Protein AF-A0AA35QVW2-F1 (afdb_monomer)

Radius of gyration: 32.11 Å; Cα contacts (8 Å, |Δi|>4): 932; chains: 1; bounding box: 74×93×96 Å

Secondary structure (DSSP, 8-state):
----HHHHHHHHHHHHHHHHHHHHHHHTTS-----------------------SSSHHHHHHHTTSS----TT-TTTTS-HHHHHHHHTTS-HHHHHHHTTT-HHHHHHHT-GGGGSEEE-GGGTTT--HHHHHHHTSHHHHTT-TT--EEE-TT-TT--HHHHHHHHHH-TT--EEE-TT-TT--HHHHHHHHHH-TT--EEE-TT----HHHHHHHHHH-TT--EEE-TT-TT-BHHHHHHHHHH-TT--EEE-TT-TB--HHHHHHHHTT-TT--EEE-TT-TT--HHHHHHHHHH-TT--EEE-TT-TT-BHHHHHHHHHH-TT--EEE-TT-TB--HHHHHHHHHH-TT--EEE-TT-TT--HHHHHHHHTSTTTTT--EEE-TT-TT--HHHHHHHTT-TT--EEE-TT-TT--HHHHHHHHHH-TTSEEE---PPPPPPPP---------TTSS--

Solvent-accessible surface area (backbone atoms only — not comparable to full-atom values): 23094 Å² total; per-residue (Å²): 134,89,78,52,71,58,53,61,51,47,51,51,53,49,55,56,51,55,55,54,57,58,53,55,68,64,61,76,76,76,81,86,80,82,89,80,90,86,86,86,84,84,81,94,70,98,80,78,97,80,82,86,77,88,72,71,70,69,61,54,66,68,67,64,81,77,65,85,76,77,65,94,80,50,78,74,76,73,54,54,69,68,59,50,45,56,56,47,55,75,45,52,72,65,53,30,59,52,41,36,70,72,40,71,71,38,25,57,52,45,63,32,27,80,46,47,22,60,42,71,48,53,95,46,51,88,66,68,52,39,63,56,56,42,51,52,31,30,67,76,43,19,73,44,26,66,60,26,29,34,42,37,42,37,45,33,54,55,39,37,36,69,42,32,45,31,33,17,77,41,38,53,50,24,27,33,43,33,40,24,44,13,63,47,32,38,36,64,20,28,39,29,34,16,75,27,22,45,50,22,28,32,42,29,43,20,49,19,62,41,36,47,71,14,49,50,36,25,37,70,30,18,50,55,28,24,33,43,34,34,33,47,13,68,57,34,30,31,69,37,35,34,48,43,13,72,41,21,48,66,22,30,30,42,32,39,27,39,16,60,54,30,37,35,67,12,49,34,45,22,20,79,40,18,42,55,23,28,32,42,30,46,19,45,18,75,55,35,37,33,66,24,36,41,34,34,18,74,39,19,42,52,24,25,34,41,34,35,33,48,21,60,54,36,34,36,68,15,49,36,38,25,18,72,33,18,42,54,25,27,35,38,34,38,26,41,17,59,52,33,35,33,65,28,36,40,33,34,10,71,36,15,46,50,27,26,34,43,33,36,26,43,17,55,56,36,35,42,68,18,53,49,30,34,64,74,28,53,15,31,82,38,28,28,36,43,32,36,24,44,12,57,52,32,34,42,65,42,52,63,61,50,67,75,37,82,47,38,39,36,39,36,40,32,63,20,76,52,44,47,74,66,46,51,55,52,41,42,73,75,37,75,79,33,46,75,45,66,66,74,81,74,80,76,74,73,79,72,78,75,70,79,71,77,86,73,72,90,84,80,85,84,135

Nearest PDB structures (foldseek):
  6o60-assembly1_C  TM=9.028E-01  e=1.146E-41  Homo sapiens
  6wcq-assembly1_B  TM=9.107E-01  e=1.060E-22  Homo sapiens
  5zb2-assembly1_A-2  TM=6.079E-01  e=5.479E-15  Saccharomyces cerevisiae S288C
  8ubu-assembly1_K  TM=7.868E-01  e=1.515E-11  Homo sapiens
  8ubv-assembly1_H  TM=8.477E-01  e=4.190E-08  Homo sapiens

Foldseek 3Di:
DDDFPCNVVVVVVVVVVVVVVVVVVVVVPPDDDDDDDDDDDDDDDDDDPPPDDDDVVVVVVVPPPDDDDPDPPPPVVPDDLVVLLVVLLPDAPVRLVVLLVPDVSSVCSSLALSSQLAHACVVVLPRDALVVLVVCLDPVNLVRNQNNAYYACANNQNHALVSLLSCQVRNQNHAEYECANNARYELSSLLSCLNRNQNHQYYAHEPYQYALSSLLSNLNSHLNHAYYHHAQNQRDALSSLLSCLVRNLNHAEYAHAQNQRYALNSLLSNQQRNQNHAYYEHANNQRYALSSLLSNLVRNQNHAYYHHALNQRYALSSLLSNLQRHQNHAEYHCHNNQHYALSSLLSNQARHLQHAEYAHANNQRYALSSLLSNCVGSVLQHHAYYAHEPHQRYALSSLVSCLPSLNHAEYEHEPNVRYDPVSVVVSCVSCVNHDYHYDDPDPDPDPPPPPPPPPDDPPPDDD

InterPro domains:
  IPR001810 F-box domain [PF12937] (77-121)
  IPR001810 F-box domain [PS50181] (73-119)
  IPR001810 F-box domain [SM00256] (79-119)
  IPR006553 Leucine-rich repeat, cysteine-containing subtype [SM00367] (145-170)
  IPR006553 Leucine-rich repeat, cysteine-containing subtype [SM00367] (171-196)
  IPR006553 Leucine-rich repeat, cysteine-containing subtype [SM00367] (197-221)
  IPR006553 Leucine-rich repeat, cysteine-containing subtype [SM00367] (222-247)
  IPR006553 Leucine-rich repeat, cysteine-containing subtype [SM00367] (248-273)
  IPR006553 Leucine-rich repeat, cysteine-containing subtype [SM00367] (274-299)
  IPR006553 Leucine-rich repeat, cysteine-containing subtype [SM00367] (300-325)
  IPR006553 Leucine-rich repeat, cysteine-containing subtype [SM00367] (326-351)
  IPR006553 Leucine-rich repeat, cysteine-containing subtype [SM00367] (352-377)
  IPR006553 Leucine-rich repeat, cysteine-containing subtype [SM00367] (380-404)
  IPR006553 Leucine-rich repeat, cysteine-containing subtype [SM00367] (405-430)
  IPR032675 Leucine-rich repeat domain superfamily [G3DSA:3.80.10.10] (116-234)
  IPR032675 Leucine-rich repeat domain superfamily [G3DSA:3.80.10.10] (235-457)
  IPR036047 F-box-like domain superfamily [SSF81383] (70-125)
  IPR057207 F-box/LRR-repeat protein 15-like, leucin rich repeat domain [PF25372] (144-297)
  IPR057207 F-box/LRR-repeat protein 15-like, leucin rich repeat domain [PF25372] (299-428)

Organism: Geodia barretti (NCBI:txid519541)

Mean predicted aligned error: 13.89 Å

Sequence (463 aa):
MGLTLTRLWSVWVARARRRRLRSRSSSQRSVARSHSDDSSSGRGSIADESMFIDASDSLWLQHTREMPILGRGSPVASLPQDLLLRIFSFLDVVSLGRAAQVSRRWHDLALHGSNWQRVDLFEFQMAIEGYVVEQMSKRKFCLNCPHMEKLILSKCVRITDRSCESLSKNCLNLLHLNLSSCRSITNKSCEHLGEGCNRLEHIDLSYCTVSLEGVEQLVKGCPGLRHIILTYCREIDDASLKLIGKNCKRLLSLDIKGCKRVSDRGVQALSEDCCELESLSVSNCDTLTDASLKKVAAHCHSLRILEATSCSHFSDVGFQALATGCNDLQRMDLEECSLITDQTLSSLALNCPNLQSLALSHCERITDNGIRHLVGGACFETLQVLELDNCPLITDHTLEMLRGCVTLRRLEIFDCQMVSRNGIHRLERLRPDMKVHAFFPPQTPPPAASQQARTICKCCTLL

Structure (mmCIF, N/CA/C/O backbone):
data_AF-A0AA35QVW2-F1
#
_entry.id   AF-A0AA35QVW2-F1
#
loop_
_atom_site.group_PDB
_atom_site.id
_atom_site.type_symbol
_atom_site.label_atom_id
_atom_site.label_alt_id
_atom_site.label_comp_id
_atom_site.label_asym_id
_atom_site.label_entity_id
_atom_site.label_seq_id
_atom_site.pdbx_PDB_ins_code
_atom_site.Cartn_x
_atom_site.Cartn_y
_atom_site.Cartn_z
_atom_site.occupancy
_atom_site.B_iso_or_equiv
_atom_site.auth_seq_id
_atom_site.auth_comp_id
_atom_site.auth_asym_id
_atom_site.auth_atom_id
_atom_site.pdbx_PDB_model_num
ATOM 1 N N . MET A 1 1 ? -7.568 -31.205 -26.797 1.00 26.77 1 MET A N 1
ATOM 2 C CA . MET A 1 1 ? -6.107 -31.430 -26.903 1.00 26.77 1 MET A CA 1
ATOM 3 C C . MET A 1 1 ? -5.430 -30.107 -27.218 1.00 26.77 1 MET A C 1
ATOM 5 O O . MET A 1 1 ? -5.728 -29.510 -28.244 1.00 26.77 1 MET A O 1
ATOM 9 N N . GLY A 1 2 ? -4.615 -29.615 -26.284 1.00 33.53 2 GLY A N 1
ATOM 10 C CA . GLY A 1 2 ? -4.038 -28.272 -26.305 1.00 33.53 2 GLY A CA 1
ATOM 11 C C . GLY A 1 2 ? -3.003 -28.068 -27.409 1.00 33.53 2 GLY A C 1
ATOM 12 O O . GLY A 1 2 ? -2.043 -28.826 -27.540 1.00 33.53 2 GLY A O 1
ATOM 13 N N . LEU A 1 3 ? -3.190 -27.006 -28.189 1.00 29.91 3 LEU A N 1
ATOM 14 C CA . LEU A 1 3 ? -2.139 -26.416 -29.008 1.00 29.91 3 LEU A CA 1
ATOM 15 C C . LEU A 1 3 ? -1.547 -25.255 -28.209 1.00 29.91 3 LEU A C 1
ATOM 17 O O . LEU A 1 3 ? -2.240 -24.286 -27.916 1.00 29.91 3 LEU A O 1
ATOM 21 N N . THR A 1 4 ? -0.275 -25.369 -27.835 1.00 36.91 4 THR A N 1
ATOM 22 C CA . THR A 1 4 ? 0.474 -24.284 -27.196 1.00 36.91 4 THR A CA 1
ATOM 23 C C . THR A 1 4 ? 0.629 -23.106 -28.166 1.00 36.91 4 THR A C 1
ATOM 25 O O . THR A 1 4 ? 0.732 -23.307 -29.380 1.00 36.91 4 THR A O 1
ATOM 28 N N . LEU A 1 5 ? 0.685 -21.873 -27.647 1.00 39.41 5 LEU A N 1
ATOM 29 C CA . LEU A 1 5 ? 1.001 -20.648 -28.408 1.00 39.41 5 LEU A CA 1
ATOM 30 C C . LEU A 1 5 ? 2.257 -20.822 -29.278 1.00 39.41 5 LEU A C 1
ATOM 32 O O . LEU A 1 5 ? 2.283 -20.403 -30.435 1.00 39.41 5 LEU A O 1
ATOM 36 N N . THR A 1 6 ? 3.245 -21.563 -28.770 1.00 37.81 6 THR A N 1
ATOM 37 C CA . THR A 1 6 ? 4.426 -21.985 -29.523 1.00 37.81 6 THR A CA 1
ATOM 38 C C . THR A 1 6 ? 4.081 -22.828 -30.738 1.00 37.81 6 THR A C 1
ATOM 40 O O . THR A 1 6 ? 4.677 -22.595 -31.772 1.00 37.81 6 THR A O 1
ATOM 43 N N . ARG A 1 7 ? 3.112 -23.752 -30.720 1.00 35.25 7 ARG A N 1
ATOM 44 C CA . ARG A 1 7 ? 2.729 -24.513 -31.925 1.00 35.25 7 ARG A CA 1
ATOM 45 C C . ARG A 1 7 ? 1.998 -23.657 -32.952 1.00 35.25 7 ARG A C 1
ATOM 47 O O . ARG A 1 7 ? 2.289 -23.801 -34.133 1.00 35.25 7 ARG A O 1
ATOM 54 N N . LEU A 1 8 ? 1.115 -22.746 -32.545 1.00 38.91 8 LEU A N 1
ATOM 55 C CA . LEU A 1 8 ? 0.438 -21.843 -33.489 1.00 38.91 8 LEU A CA 1
ATOM 56 C C . LEU A 1 8 ? 1.430 -20.860 -34.134 1.00 38.91 8 LEU A C 1
ATOM 58 O O . LEU A 1 8 ? 1.418 -20.683 -35.353 1.00 38.91 8 LEU A O 1
ATOM 62 N N . TRP A 1 9 ? 2.374 -20.329 -33.354 1.00 39.25 9 TRP A N 1
ATOM 63 C CA . TRP A 1 9 ? 3.423 -19.431 -33.841 1.00 39.25 9 TRP A CA 1
ATOM 64 C C . TRP A 1 9 ? 4.562 -20.163 -34.582 1.00 39.25 9 TRP A C 1
ATOM 66 O O . TRP A 1 9 ? 5.065 -19.692 -35.597 1.00 39.25 9 TRP A O 1
ATOM 76 N N . SER A 1 10 ? 4.933 -21.375 -34.166 1.00 34.34 10 SER A N 1
ATOM 77 C CA . SER A 1 10 ? 5.904 -22.229 -34.876 1.00 34.34 10 SER A CA 1
ATOM 78 C C . SER A 1 10 ? 5.340 -22.733 -36.195 1.00 34.34 10 SER A C 1
ATOM 80 O O . SER A 1 10 ? 6.076 -22.824 -37.170 1.00 34.34 10 SER A O 1
ATOM 82 N N . VAL A 1 11 ? 4.039 -23.035 -36.268 1.00 36.09 11 VAL A N 1
ATOM 83 C CA . VAL A 1 11 ? 3.357 -23.353 -37.531 1.00 36.09 11 VAL A CA 1
ATOM 84 C C . VAL A 1 11 ? 3.345 -22.129 -38.448 1.00 36.09 11 VAL A C 1
ATOM 86 O O . VAL A 1 11 ? 3.546 -22.289 -39.652 1.00 36.09 11 VAL A O 1
ATOM 89 N N . TRP A 1 12 ? 3.202 -20.923 -37.893 1.00 41.81 12 TRP A N 1
ATOM 90 C CA . TRP A 1 12 ? 3.321 -19.655 -38.616 1.00 41.81 12 TRP A CA 1
ATOM 91 C C . TRP A 1 12 ? 4.742 -19.447 -39.191 1.00 41.81 12 TRP A C 1
ATOM 93 O O . TRP A 1 12 ? 4.897 -19.303 -40.407 1.00 41.81 12 TRP A O 1
ATOM 103 N N . VAL A 1 13 ? 5.800 -19.585 -38.377 1.00 37.88 13 VAL A N 1
ATOM 104 C CA . VAL A 1 13 ? 7.212 -19.471 -38.817 1.00 37.88 13 VAL A CA 1
ATOM 105 C C . VAL A 1 13 ? 7.630 -20.614 -39.760 1.00 37.88 13 VAL A C 1
ATOM 107 O O . VAL A 1 13 ? 8.318 -20.389 -40.759 1.00 37.88 13 VAL A O 1
ATOM 110 N N . ALA A 1 14 ? 7.197 -21.852 -39.505 1.00 32.16 14 ALA A N 1
ATOM 111 C CA . ALA A 1 14 ? 7.540 -23.020 -40.319 1.00 32.16 14 ALA A CA 1
ATOM 112 C C . ALA A 1 14 ? 6.824 -23.026 -41.680 1.00 32.16 14 ALA A C 1
ATOM 114 O O . ALA A 1 14 ? 7.429 -23.431 -42.678 1.00 32.16 14 ALA A O 1
ATOM 115 N N . ARG A 1 15 ? 5.576 -22.535 -41.770 1.00 36.72 15 ARG A N 1
ATOM 116 C CA . ARG A 1 15 ? 4.895 -22.327 -43.064 1.00 36.72 15 ARG A CA 1
ATOM 117 C C . ARG A 1 15 ? 5.547 -21.208 -43.872 1.00 36.72 15 ARG A C 1
ATOM 119 O O . ARG A 1 15 ? 5.670 -21.360 -45.087 1.00 36.72 15 ARG A O 1
ATOM 126 N N . ALA A 1 16 ? 6.041 -20.153 -43.223 1.00 36.81 16 ALA A N 1
ATOM 127 C CA . ALA A 1 16 ? 6.816 -19.104 -43.885 1.00 36.81 16 ALA A CA 1
ATOM 128 C C . ALA A 1 16 ? 8.180 -19.617 -44.407 1.00 36.81 16 ALA A C 1
ATOM 130 O O . ALA A 1 16 ? 8.553 -19.338 -45.547 1.00 36.81 16 ALA A O 1
ATOM 131 N N . ARG A 1 17 ? 8.899 -20.450 -43.633 1.00 30.92 17 ARG A N 1
ATOM 132 C CA . ARG A 1 17 ? 10.190 -21.053 -44.041 1.00 30.92 17 ARG A CA 1
ATOM 133 C C . ARG A 1 17 ? 10.064 -22.120 -45.141 1.00 30.92 17 ARG A C 1
ATOM 135 O O . ARG A 1 17 ? 10.858 -22.108 -46.080 1.00 30.92 17 ARG A O 1
ATOM 142 N N . ARG A 1 18 ? 9.067 -23.017 -45.086 1.00 31.64 18 ARG A N 1
ATOM 143 C CA . ARG A 1 18 ? 8.865 -24.065 -46.119 1.00 31.64 18 ARG A CA 1
ATOM 144 C C . ARG A 1 18 ? 8.483 -23.492 -47.490 1.00 31.64 18 ARG A C 1
ATOM 146 O O . ARG A 1 18 ? 8.818 -24.091 -48.510 1.00 31.64 18 ARG A O 1
ATOM 153 N N . ARG A 1 19 ? 7.839 -22.320 -47.533 1.00 37.81 19 ARG A N 1
ATOM 154 C CA . ARG A 1 19 ? 7.502 -21.614 -48.783 1.00 37.81 19 ARG A CA 1
ATOM 155 C C . ARG A 1 19 ? 8.728 -20.980 -49.459 1.00 37.81 19 ARG A C 1
ATOM 157 O O . ARG A 1 19 ? 8.808 -21.006 -50.681 1.00 37.81 19 ARG A O 1
ATOM 164 N N . ARG A 1 20 ? 9.739 -20.547 -48.690 1.00 34.28 20 ARG A N 1
ATOM 165 C CA . ARG A 1 20 ? 11.040 -20.097 -49.233 1.00 34.28 20 ARG A CA 1
ATOM 166 C C . ARG A 1 20 ? 11.855 -21.233 -49.860 1.00 34.28 20 ARG A C 1
ATOM 168 O O . ARG A 1 20 ? 12.433 -21.045 -50.926 1.00 34.28 20 ARG A O 1
ATOM 175 N N . LEU A 1 21 ? 11.871 -22.420 -49.250 1.00 32.19 21 LEU A N 1
ATOM 176 C CA . LEU A 1 21 ? 12.631 -23.567 -49.776 1.00 32.19 21 LEU A CA 1
ATOM 177 C C . LEU A 1 21 ? 12.049 -24.115 -51.091 1.00 32.19 21 LEU A C 1
ATOM 179 O O . LEU A 1 21 ? 12.814 -24.460 -51.986 1.00 32.19 21 LEU A O 1
ATOM 183 N N . ARG A 1 22 ? 10.717 -24.098 -51.261 1.00 34.59 22 ARG A N 1
ATOM 184 C CA . ARG A 1 22 ? 10.073 -24.466 -52.537 1.00 34.59 22 ARG A CA 1
ATOM 185 C C . ARG A 1 22 ? 10.305 -23.446 -53.657 1.00 34.59 22 ARG A C 1
ATOM 187 O O . ARG A 1 22 ? 10.405 -23.857 -54.805 1.00 34.59 22 ARG A O 1
ATOM 194 N N . SER A 1 23 ? 10.462 -22.157 -53.333 1.00 37.28 23 SER A N 1
ATOM 195 C CA . SER A 1 23 ? 10.823 -21.130 -54.328 1.00 37.28 23 SER A CA 1
ATOM 196 C C . SER A 1 23 ? 12.262 -21.277 -54.845 1.00 37.28 23 SER A C 1
ATOM 198 O O . SER A 1 23 ? 12.528 -21.021 -56.014 1.00 37.28 23 SER A O 1
ATOM 200 N N . ARG A 1 24 ? 13.184 -21.784 -54.008 1.00 34.94 24 ARG A N 1
ATOM 201 C CA . ARG A 1 24 ? 14.580 -22.044 -54.399 1.00 34.94 24 ARG A CA 1
ATOM 202 C C . ARG A 1 24 ? 14.736 -23.270 -55.305 1.00 34.94 24 ARG A C 1
ATOM 204 O O . ARG A 1 24 ? 15.563 -23.229 -56.209 1.00 34.94 24 ARG A O 1
ATOM 211 N N . SER A 1 25 ? 13.926 -24.319 -55.127 1.00 32.31 25 SER A N 1
ATOM 212 C CA . SER A 1 25 ? 13.961 -25.501 -56.009 1.00 32.31 25 SER A CA 1
ATOM 213 C C . SER A 1 25 ? 13.387 -25.240 -57.408 1.00 32.31 25 SER A C 1
ATOM 215 O O . SER A 1 25 ? 13.740 -25.942 -58.349 1.00 32.31 25 SER A O 1
ATOM 217 N N . SER A 1 26 ? 12.525 -24.230 -57.563 1.00 34.56 26 SER A N 1
ATOM 218 C CA . SER A 1 26 ? 11.993 -23.800 -58.866 1.00 34.56 26 SER A CA 1
ATOM 219 C C . SER A 1 26 ? 12.909 -22.821 -59.608 1.00 34.56 26 SER A C 1
ATOM 221 O O . SER A 1 26 ? 12.872 -22.786 -60.833 1.00 34.56 26 SER A O 1
ATOM 223 N N . SER A 1 27 ? 13.769 -22.075 -58.904 1.00 36.25 27 SER A N 1
ATOM 224 C CA . SER A 1 27 ? 14.713 -21.128 -59.525 1.00 36.25 27 SER A CA 1
ATOM 225 C C . SER A 1 27 ? 16.022 -21.763 -60.014 1.00 36.25 27 SER A C 1
ATOM 227 O O . SER A 1 27 ? 16.753 -21.127 -60.764 1.00 36.25 27 SER A O 1
ATOM 229 N N . GLN A 1 28 ? 16.325 -23.017 -59.654 1.00 33.72 28 GLN A N 1
ATOM 230 C CA . GLN A 1 28 ? 17.525 -23.727 -60.132 1.00 33.72 28 GLN A CA 1
ATOM 231 C C . GLN A 1 28 ? 17.357 -24.434 -61.492 1.00 33.72 28 GLN A C 1
ATOM 233 O O . GLN A 1 28 ? 18.291 -25.084 -61.953 1.00 33.72 28 GLN A O 1
ATOM 238 N N . ARG A 1 29 ? 16.205 -24.308 -62.171 1.00 32.25 29 ARG A N 1
ATOM 239 C CA . ARG A 1 29 ? 15.979 -24.915 -63.501 1.00 32.25 29 ARG A CA 1
ATOM 240 C C . ARG A 1 29 ? 16.017 -23.948 -64.690 1.00 32.25 29 ARG A C 1
ATOM 242 O O . ARG A 1 29 ? 15.826 -24.415 -65.806 1.00 32.25 29 ARG A O 1
ATOM 249 N N . SER A 1 30 ? 16.281 -22.650 -64.507 1.00 33.78 30 SER A N 1
ATOM 250 C CA . SER A 1 30 ? 16.116 -21.674 -65.603 1.00 33.78 30 SER A CA 1
ATOM 251 C C . SER A 1 30 ? 17.271 -20.705 -65.874 1.00 33.78 30 SER A C 1
ATOM 253 O O . SER A 1 30 ? 17.063 -19.769 -66.637 1.00 33.78 30 SER A O 1
ATOM 255 N N . VAL A 1 31 ? 18.482 -20.906 -65.342 1.00 33.84 31 VAL A N 1
ATOM 256 C CA . VAL A 1 31 ? 19.658 -20.130 -65.793 1.00 33.84 31 VAL A CA 1
ATOM 257 C C . VAL A 1 31 ? 20.883 -21.036 -65.898 1.00 33.84 31 VAL A C 1
ATOM 259 O O . VAL A 1 31 ? 21.735 -21.090 -65.020 1.00 33.84 31 VAL A O 1
ATOM 262 N N . ALA A 1 32 ? 20.946 -21.779 -66.998 1.00 29.47 32 ALA A N 1
ATOM 263 C CA . ALA A 1 32 ? 22.184 -22.319 -67.536 1.00 29.47 32 ALA A CA 1
ATOM 264 C C . ALA A 1 32 ? 22.298 -21.809 -68.976 1.00 29.47 32 ALA A C 1
ATOM 266 O O . ALA A 1 32 ? 21.622 -22.345 -69.852 1.00 29.47 32 ALA A O 1
ATOM 267 N N . ARG A 1 33 ? 23.086 -20.745 -69.195 1.00 27.92 33 ARG A N 1
ATOM 268 C CA . ARG A 1 33 ? 23.842 -20.424 -70.428 1.00 27.92 33 ARG A CA 1
ATOM 269 C C . ARG A 1 33 ? 24.548 -19.060 -70.296 1.00 27.92 33 ARG A C 1
ATOM 271 O O . ARG A 1 33 ? 24.020 -18.181 -69.629 1.00 27.92 33 ARG A O 1
ATOM 278 N N . SER A 1 34 ? 25.720 -18.983 -70.948 1.00 28.41 34 SER A N 1
ATOM 279 C CA . SER A 1 34 ? 26.760 -17.922 -71.048 1.00 28.41 34 SER A CA 1
ATOM 280 C C . SER A 1 34 ? 27.504 -17.560 -69.746 1.00 28.41 34 SER A C 1
ATOM 282 O O . SER A 1 34 ? 26.898 -16.967 -68.865 1.00 28.41 34 SER A O 1
ATOM 284 N N . HIS A 1 35 ? 28.724 -18.072 -69.471 1.00 27.69 35 HIS A N 1
ATOM 285 C CA . HIS A 1 35 ? 30.070 -17.704 -70.017 1.00 27.69 35 HIS A CA 1
ATOM 286 C C . HIS A 1 35 ? 30.394 -16.207 -69.831 1.00 27.69 35 HIS A C 1
ATOM 288 O O . HIS A 1 35 ? 29.543 -15.399 -70.179 1.00 27.69 35 HIS A O 1
ATOM 294 N N . SER A 1 36 ? 31.564 -15.742 -69.376 1.00 25.02 36 SER A N 1
ATOM 295 C CA . SER A 1 36 ? 32.838 -16.317 -68.887 1.00 25.02 36 SER A CA 1
ATOM 296 C C . SER A 1 36 ? 33.737 -15.128 -68.454 1.00 25.02 36 SER A C 1
ATOM 298 O O . SER A 1 36 ? 33.589 -14.060 -69.041 1.00 25.02 36 SER A O 1
ATOM 300 N N . ASP A 1 37 ? 34.654 -15.358 -67.499 1.00 24.75 37 ASP A N 1
ATOM 301 C CA . ASP A 1 37 ? 35.875 -14.577 -67.147 1.00 24.75 37 ASP A CA 1
ATOM 302 C C . ASP A 1 37 ? 35.677 -13.117 -66.631 1.00 24.75 37 ASP A C 1
ATOM 304 O O . ASP A 1 37 ? 34.720 -12.447 -66.984 1.00 24.75 37 ASP A O 1
ATOM 308 N N . ASP A 1 38 ? 36.463 -12.506 -65.734 1.00 24.92 38 ASP A N 1
ATOM 309 C CA . ASP A 1 38 ? 37.842 -12.704 -65.288 1.00 24.92 38 ASP A CA 1
ATOM 310 C C . ASP A 1 38 ? 38.068 -12.009 -63.902 1.00 24.92 38 ASP A C 1
ATOM 312 O O . ASP A 1 38 ? 37.148 -11.525 -63.245 1.00 24.92 38 ASP A O 1
ATOM 316 N N . SER A 1 39 ? 39.323 -11.994 -63.468 1.00 24.39 39 SER A N 1
ATOM 317 C CA . SER A 1 39 ? 39.910 -11.960 -62.123 1.00 24.39 39 SER A CA 1
ATOM 318 C C . SER A 1 39 ? 40.020 -10.618 -61.349 1.00 24.39 39 SER A C 1
ATOM 320 O O . SER A 1 39 ? 40.207 -9.551 -61.921 1.00 24.39 39 SER A O 1
ATOM 322 N N . SER A 1 40 ? 40.179 -10.756 -60.017 1.00 24.48 40 SER A N 1
ATOM 323 C CA . SER A 1 40 ? 41.098 -10.020 -59.101 1.00 24.48 40 SER A CA 1
ATOM 324 C C . SER A 1 40 ? 40.654 -8.805 -58.238 1.00 24.48 40 SER A C 1
ATOM 326 O O . SER A 1 40 ? 40.281 -7.739 -58.706 1.00 24.48 40 SER A O 1
ATOM 328 N N . SER A 1 41 ? 40.941 -8.966 -56.932 1.00 24.53 41 SER A N 1
ATOM 329 C CA . SER A 1 41 ? 41.432 -7.985 -55.936 1.00 24.53 41 SER A CA 1
ATOM 330 C C . SER A 1 41 ? 40.494 -6.958 -55.259 1.00 24.53 41 SER A C 1
ATOM 332 O O . SER A 1 41 ? 39.943 -6.061 -55.875 1.00 24.53 41 SER A O 1
ATOM 334 N N . GLY A 1 42 ? 40.493 -7.003 -53.916 1.00 24.61 42 GLY A N 1
ATOM 335 C CA . GLY A 1 42 ? 40.863 -5.832 -53.109 1.00 24.61 42 GLY A CA 1
ATOM 336 C C . GLY A 1 42 ? 39.769 -4.986 -52.440 1.00 24.61 42 GLY A C 1
ATOM 337 O O . GLY A 1 42 ? 39.172 -4.126 -53.064 1.00 24.61 42 GLY A O 1
ATOM 338 N N . ARG A 1 43 ? 39.739 -5.092 -51.100 1.00 24.95 43 ARG A N 1
ATOM 339 C CA . ARG A 1 43 ? 39.347 -4.079 -50.090 1.00 24.95 43 ARG A CA 1
ATOM 340 C C . ARG A 1 43 ? 37.849 -3.822 -49.877 1.00 24.95 43 ARG A C 1
ATOM 342 O O . ARG A 1 43 ? 37.162 -3.189 -50.665 1.00 24.95 43 ARG A O 1
ATOM 349 N N . GLY A 1 44 ? 37.396 -4.266 -48.702 1.00 27.00 44 GLY A N 1
ATOM 350 C CA . GLY A 1 44 ? 36.080 -3.979 -48.149 1.00 27.00 44 GLY A CA 1
ATOM 351 C C . GLY A 1 44 ? 35.898 -2.491 -47.873 1.00 27.00 44 GLY A C 1
ATOM 352 O O . GLY A 1 44 ? 36.605 -1.908 -47.051 1.00 27.00 44 GLY A O 1
ATOM 353 N N . SER A 1 45 ? 34.918 -1.918 -48.562 1.00 23.64 45 SER A N 1
ATOM 354 C CA . SER A 1 45 ? 34.268 -0.664 -48.223 1.00 23.64 45 SER A CA 1
ATOM 355 C C . SER A 1 45 ? 32.804 -0.953 -47.921 1.00 23.64 45 SER A C 1
ATOM 357 O O . SER A 1 45 ? 32.169 -1.792 -48.556 1.00 23.64 45 SER A O 1
ATOM 359 N N . ILE A 1 46 ? 32.312 -0.231 -46.926 1.00 34.34 46 ILE A N 1
ATOM 360 C CA . ILE A 1 46 ? 30.920 -0.076 -46.521 1.00 34.34 46 ILE A CA 1
ATOM 361 C C . ILE A 1 46 ? 30.062 0.237 -47.757 1.00 34.34 46 ILE A C 1
ATOM 363 O O . ILE A 1 46 ? 30.306 1.253 -48.407 1.00 34.34 46 ILE A O 1
ATOM 367 N N . ALA A 1 47 ? 29.079 -0.617 -48.067 1.00 23.64 47 ALA A N 1
ATOM 368 C CA . ALA A 1 47 ? 27.955 -0.298 -48.949 1.00 23.64 47 ALA A CA 1
ATOM 369 C C . ALA A 1 47 ? 26.790 -1.302 -48.805 1.00 23.64 47 ALA A C 1
ATOM 371 O O . ALA A 1 47 ? 27.000 -2.504 -48.652 1.00 23.64 47 ALA A O 1
ATOM 372 N N . ASP A 1 48 ? 25.583 -0.745 -48.932 1.00 23.42 48 ASP A N 1
ATOM 373 C CA . ASP A 1 48 ? 24.319 -1.356 -49.360 1.00 23.42 48 ASP A CA 1
ATOM 374 C C . ASP A 1 48 ? 23.432 -2.136 -48.370 1.00 23.42 48 ASP A C 1
ATOM 376 O O . ASP A 1 48 ?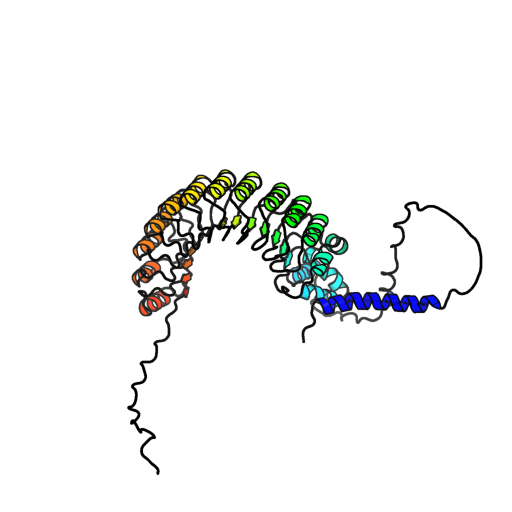 23.194 -3.337 -48.473 1.00 23.42 48 ASP A O 1
ATOM 380 N N . GLU A 1 49 ? 22.744 -1.366 -47.517 1.00 25.66 49 GLU A N 1
ATOM 381 C CA . GLU A 1 49 ? 21.404 -1.674 -46.974 1.00 25.66 49 GLU A CA 1
ATOM 382 C C . GLU A 1 49 ? 20.273 -1.423 -48.008 1.00 25.66 49 GLU A C 1
ATOM 384 O O . GLU A 1 49 ? 19.185 -0.949 -47.685 1.00 25.66 49 GLU A O 1
ATOM 389 N N . SER A 1 50 ? 20.496 -1.756 -49.281 1.00 24.80 50 SER A N 1
ATOM 390 C CA . SER A 1 50 ? 19.546 -1.558 -50.386 1.00 24.80 50 SER A CA 1
ATOM 391 C C . SER A 1 50 ? 19.062 -2.894 -50.977 1.00 24.80 50 SER A C 1
ATOM 393 O O . SER A 1 50 ? 19.019 -3.087 -52.184 1.00 24.80 50 SER A O 1
ATOM 395 N N . MET A 1 51 ? 18.675 -3.866 -50.137 1.00 23.44 51 MET A N 1
ATOM 396 C CA . MET A 1 51 ? 18.156 -5.156 -50.634 1.00 23.44 51 MET A CA 1
ATOM 397 C C . MET A 1 51 ? 17.090 -5.804 -49.739 1.00 23.44 51 MET A C 1
ATOM 399 O O . MET A 1 51 ? 17.092 -7.006 -49.498 1.00 23.44 51 MET A O 1
ATOM 403 N N . PHE A 1 52 ? 16.136 -5.016 -49.243 1.00 25.84 52 PHE A N 1
ATOM 404 C CA . PHE A 1 52 ? 14.902 -5.550 -48.646 1.00 25.84 52 PHE A CA 1
ATOM 405 C C . PHE A 1 52 ? 13.670 -4.762 -49.100 1.00 25.84 52 PHE A C 1
ATOM 407 O O . PHE A 1 52 ? 12.747 -4.515 -48.327 1.00 25.84 52 PHE A O 1
ATOM 414 N N . ILE A 1 53 ? 13.662 -4.378 -50.377 1.00 28.05 53 ILE A N 1
ATOM 415 C CA . ILE A 1 53 ? 12.472 -3.888 -51.062 1.00 28.05 53 ILE A CA 1
ATOM 416 C C . ILE A 1 53 ? 11.935 -5.028 -51.935 1.00 28.05 53 ILE A C 1
ATOM 418 O O . ILE A 1 53 ? 12.614 -5.514 -52.831 1.00 28.05 53 ILE A O 1
ATOM 422 N N . ASP A 1 54 ? 10.701 -5.406 -51.608 1.00 32.47 54 ASP A N 1
ATOM 423 C CA . ASP A 1 54 ? 9.701 -6.092 -52.428 1.00 32.47 54 ASP A CA 1
ATOM 424 C C . ASP A 1 54 ? 9.855 -7.597 -52.753 1.00 32.47 54 ASP A C 1
ATOM 426 O O . ASP A 1 54 ? 10.897 -8.071 -53.191 1.00 32.47 54 ASP A O 1
ATOM 430 N N . ALA A 1 55 ? 8.762 -8.339 -52.497 1.00 28.81 55 ALA A N 1
ATOM 431 C CA . ALA A 1 55 ? 8.388 -9.668 -53.036 1.00 28.81 55 ALA A CA 1
ATOM 432 C C . ALA A 1 55 ? 7.353 -10.417 -52.159 1.00 28.81 55 ALA A C 1
ATOM 434 O O . ALA A 1 55 ? 6.912 -11.509 -52.528 1.00 28.81 55 ALA A O 1
ATOM 435 N N . SER A 1 56 ? 6.965 -9.907 -50.980 1.00 33.16 56 SER A N 1
ATOM 436 C CA . SER A 1 56 ? 5.972 -10.591 -50.127 1.00 33.16 56 SER A CA 1
ATOM 437 C C . SER A 1 56 ? 4.524 -10.157 -50.355 1.00 33.16 56 SER A C 1
ATOM 439 O O . SER A 1 56 ? 3.637 -10.970 -50.101 1.00 33.16 56 SER A O 1
ATOM 441 N N . ASP A 1 57 ? 4.268 -8.955 -50.876 1.00 31.89 57 ASP A N 1
ATOM 442 C CA . ASP A 1 57 ? 2.896 -8.475 -51.124 1.00 31.89 57 ASP A CA 1
ATOM 443 C C . ASP A 1 57 ? 2.296 -9.045 -52.418 1.00 31.89 57 ASP A C 1
ATOM 445 O O . ASP A 1 57 ? 1.104 -9.356 -52.484 1.00 31.89 57 ASP A O 1
ATOM 449 N N . SER A 1 58 ? 3.127 -9.326 -53.422 1.00 33.22 58 SER A N 1
ATOM 450 C CA . SER A 1 58 ? 2.701 -9.864 -54.721 1.00 33.22 58 SER A CA 1
ATOM 451 C C . SER A 1 58 ? 2.320 -11.355 -54.693 1.00 33.22 58 SER A C 1
ATOM 453 O O . SER A 1 58 ? 1.473 -11.792 -55.475 1.00 33.22 58 SER A O 1
ATOM 455 N N . LEU A 1 59 ? 2.850 -12.144 -53.750 1.00 33.59 59 LEU A N 1
ATOM 456 C CA . LEU A 1 59 ? 2.517 -13.572 -53.602 1.00 33.59 59 LEU A CA 1
ATOM 457 C C . LEU A 1 59 ? 1.268 -13.834 -52.742 1.00 33.59 59 LEU A C 1
ATOM 459 O O . LEU A 1 59 ? 0.632 -14.881 -52.892 1.00 33.59 59 LEU A O 1
ATOM 463 N N . TRP A 1 60 ? 0.861 -12.885 -51.890 1.00 36.41 60 TRP A N 1
ATOM 464 C CA . TRP A 1 60 ? -0.445 -12.934 -51.218 1.00 36.41 60 TRP A CA 1
ATOM 465 C C . TRP A 1 60 ? -1.599 -12.592 -52.171 1.00 36.41 60 TRP A C 1
ATOM 467 O O . TRP A 1 60 ? -2.669 -13.187 -52.054 1.00 36.41 60 TRP A O 1
ATOM 477 N N . LEU A 1 61 ? -1.379 -11.710 -53.154 1.00 32.56 61 LEU A N 1
ATOM 478 C CA . LEU A 1 61 ? -2.374 -11.329 -54.169 1.00 32.56 61 LEU A CA 1
ATOM 479 C C . LEU A 1 61 ? -2.820 -12.494 -55.074 1.00 32.56 61 LEU A C 1
ATOM 481 O O . LEU A 1 61 ? -3.961 -12.499 -55.537 1.00 32.56 61 LEU A O 1
ATOM 485 N N . GLN A 1 62 ? -1.978 -13.510 -55.293 1.00 33.25 62 GLN A N 1
ATOM 486 C CA . GLN A 1 62 ? -2.317 -14.644 -56.166 1.00 33.25 62 GLN A CA 1
ATO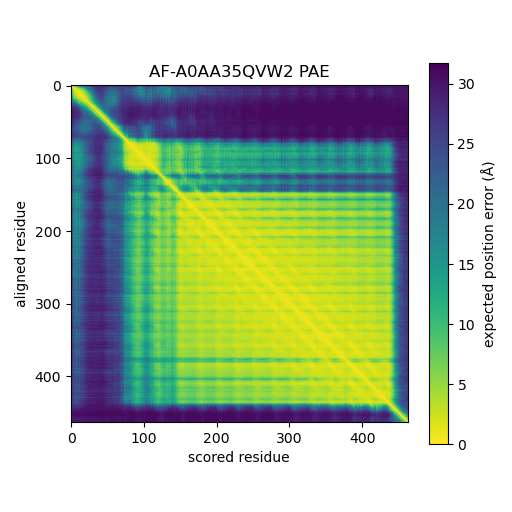M 487 C C . GLN A 1 62 ? -3.054 -15.793 -55.458 1.00 33.25 62 GLN A C 1
ATOM 489 O O . GLN A 1 62 ? -3.821 -16.500 -56.104 1.00 33.25 62 GLN A O 1
ATOM 494 N N . HIS A 1 63 ? -2.883 -15.978 -54.143 1.00 33.09 63 HIS A N 1
ATOM 495 C CA . HIS A 1 63 ? -3.515 -17.081 -53.393 1.00 33.09 63 HIS A CA 1
ATOM 496 C C . HIS A 1 63 ? -4.829 -16.713 -52.688 1.00 33.09 63 HIS A C 1
ATOM 498 O O . HIS A 1 63 ? -5.476 -17.573 -52.101 1.00 33.09 63 HIS A O 1
ATOM 504 N N . THR A 1 64 ? -5.263 -15.454 -52.755 1.00 34.59 64 THR A N 1
ATOM 505 C CA . THR A 1 64 ? -6.558 -15.011 -52.206 1.00 34.59 64 THR A CA 1
ATOM 506 C C . THR A 1 64 ? -7.691 -14.963 -53.223 1.00 34.59 64 THR A C 1
ATOM 508 O O . THR A 1 64 ? -8.721 -14.352 -52.954 1.00 34.59 64 THR A O 1
ATOM 511 N N . ARG A 1 65 ? -7.520 -15.590 -54.391 1.00 32.28 65 ARG A N 1
ATOM 512 C CA . ARG A 1 65 ? -8.613 -15.759 -55.359 1.00 32.28 65 ARG A CA 1
ATOM 513 C C . ARG A 1 65 ? -9.608 -16.860 -54.974 1.00 32.28 65 ARG A C 1
ATOM 515 O O . ARG A 1 65 ? -10.661 -16.935 -55.588 1.00 32.28 65 ARG A O 1
ATOM 522 N N . GLU A 1 66 ? -9.334 -17.637 -53.925 1.00 35.12 66 GLU A N 1
ATOM 523 C CA . GLU A 1 66 ? -10.213 -18.720 -53.465 1.00 35.12 66 GLU A CA 1
ATOM 524 C C . GLU A 1 66 ? -10.331 -18.737 -51.932 1.00 35.12 66 GLU A C 1
ATOM 526 O O . GLU A 1 66 ? -9.862 -19.646 -51.253 1.00 35.12 66 GLU A O 1
ATOM 531 N N . MET A 1 67 ? -10.947 -17.709 -51.348 1.00 36.09 67 MET A N 1
ATOM 532 C CA . MET A 1 67 ? -11.578 -17.849 -50.031 1.00 36.09 67 MET A CA 1
ATOM 533 C C . MET A 1 67 ? -13.024 -17.374 -50.135 1.00 36.09 67 MET A C 1
ATOM 535 O O . MET A 1 67 ? -13.258 -16.329 -50.748 1.00 36.09 67 MET A O 1
ATOM 539 N N . PRO A 1 68 ? -13.996 -18.130 -49.592 1.00 35.19 68 PRO A N 1
ATOM 540 C CA . PRO A 1 68 ? -15.399 -17.794 -49.742 1.00 35.19 68 PRO A CA 1
ATOM 541 C C . PRO A 1 68 ? -15.639 -16.418 -49.130 1.00 35.19 68 PRO A C 1
ATOM 543 O O . PRO A 1 68 ? -15.345 -16.170 -47.959 1.00 35.19 68 PRO A O 1
ATOM 546 N N . ILE A 1 69 ? -16.154 -15.512 -49.956 1.00 41.00 69 ILE A N 1
ATOM 547 C CA . ILE A 1 69 ? -16.717 -14.246 -49.508 1.00 41.00 69 ILE A CA 1
ATOM 548 C C . ILE A 1 69 ? -17.818 -14.634 -48.522 1.00 41.00 69 ILE A C 1
ATOM 550 O O . ILE A 1 69 ? -18.817 -15.230 -48.923 1.00 41.00 69 ILE A O 1
ATOM 554 N N . LEU A 1 70 ? -17.602 -14.365 -47.230 1.00 43.91 70 LEU A N 1
ATOM 555 C CA . LEU A 1 70 ? -18.631 -14.495 -46.200 1.00 43.91 70 LEU A CA 1
ATOM 556 C C . LEU A 1 70 ? -19.916 -13.868 -46.744 1.00 43.91 70 LEU A C 1
ATOM 558 O O . LEU A 1 70 ? -19.916 -12.700 -47.142 1.00 43.91 70 LEU A O 1
ATOM 562 N N . GLY A 1 71 ? -20.974 -14.677 -46.821 1.00 40.59 71 GLY A N 1
ATOM 563 C CA . GLY A 1 71 ? -22.252 -14.277 -47.386 1.00 40.59 71 GLY A CA 1
ATOM 564 C C . GLY A 1 71 ? -22.706 -12.936 -46.815 1.00 40.59 71 GLY A C 1
ATOM 565 O O . GLY A 1 71 ? -22.670 -12.712 -45.601 1.00 40.59 71 GLY A O 1
ATOM 566 N N . ARG A 1 72 ? -23.119 -12.035 -47.712 1.00 43.50 72 ARG A N 1
ATOM 567 C CA . ARG A 1 72 ? -23.866 -10.821 -47.370 1.00 43.50 72 ARG A CA 1
ATOM 568 C C . ARG A 1 72 ? -25.065 -11.247 -46.513 1.00 43.50 72 ARG A C 1
ATOM 570 O O . ARG A 1 72 ? -25.996 -11.840 -47.041 1.00 43.50 72 ARG A O 1
ATOM 577 N N . GLY A 1 73 ? -25.004 -11.021 -45.202 1.00 49.38 73 GLY A N 1
ATOM 578 C CA . GLY A 1 73 ? -26.057 -11.447 -44.271 1.00 49.38 73 GLY A CA 1
ATOM 579 C C . GLY A 1 73 ? -25.621 -11.670 -42.820 1.00 49.38 73 GLY A C 1
ATOM 580 O O . GLY A 1 73 ? -26.475 -11.788 -41.952 1.00 49.38 73 GLY A O 1
ATOM 581 N N . SER A 1 74 ? -24.318 -11.698 -42.516 1.00 58.31 74 SER A N 1
ATOM 582 C CA . SER A 1 74 ? -23.846 -11.715 -41.122 1.00 58.31 74 SER A CA 1
ATOM 583 C C . SER A 1 74 ? -24.069 -10.345 -40.449 1.00 58.31 74 SER A C 1
ATOM 585 O O . SER A 1 74 ? -23.503 -9.360 -40.935 1.00 58.31 74 SER A O 1
ATOM 587 N N . PRO A 1 75 ? -24.795 -10.259 -39.312 1.00 62.16 75 PRO A N 1
ATOM 588 C CA . PRO A 1 75 ? -24.999 -9.007 -38.565 1.00 62.16 75 PRO A CA 1
ATOM 589 C C . PRO A 1 75 ? -23.688 -8.337 -38.129 1.00 62.16 75 PRO A C 1
ATOM 591 O O . PRO A 1 75 ? -23.614 -7.125 -37.942 1.00 62.16 75 PRO A O 1
ATOM 594 N N . VAL A 1 76 ? -22.625 -9.133 -37.988 1.00 62.53 76 VAL A N 1
ATOM 595 C CA . VAL A 1 76 ? -21.300 -8.666 -37.569 1.00 62.53 76 VAL A CA 1
ATOM 596 C C . VAL A 1 76 ? -20.530 -8.045 -38.739 1.00 62.53 76 VAL A C 1
ATOM 598 O O . VAL A 1 76 ? -19.712 -7.150 -38.540 1.00 62.53 76 VAL A O 1
ATOM 601 N N . ALA A 1 77 ? -20.813 -8.462 -39.978 1.00 62.25 77 ALA A N 1
ATOM 602 C CA . ALA A 1 77 ? -20.198 -7.884 -41.173 1.00 62.25 77 ALA A CA 1
ATOM 603 C C . ALA A 1 77 ? -20.724 -6.468 -41.486 1.00 62.25 77 ALA A C 1
ATOM 605 O O . ALA A 1 77 ? -20.013 -5.690 -42.126 1.00 62.25 77 ALA A O 1
ATOM 606 N N . SER A 1 78 ? -21.926 -6.117 -41.012 1.00 71.94 78 SER A N 1
ATOM 607 C CA . SER A 1 78 ? -22.537 -4.788 -41.169 1.00 71.94 78 SER A CA 1
ATOM 608 C C . SER A 1 78 ? -22.116 -3.758 -40.116 1.00 71.94 78 SER A C 1
ATOM 610 O O . SER A 1 78 ? -22.475 -2.591 -40.248 1.00 71.94 78 SER A O 1
ATOM 612 N N . LEU A 1 79 ? -21.362 -4.146 -39.082 1.00 80.81 79 LEU A N 1
ATOM 613 C CA . LEU A 1 79 ? -20.927 -3.202 -38.050 1.00 80.81 79 LEU A CA 1
ATOM 614 C C . LEU A 1 79 ? -19.868 -2.217 -38.592 1.00 80.81 79 LEU A C 1
ATOM 616 O O . LEU A 1 79 ? -18.965 -2.640 -39.325 1.00 80.81 79 LEU A O 1
ATOM 620 N N . PRO A 1 80 ? -19.930 -0.923 -38.217 1.00 86.56 80 PRO A N 1
ATOM 621 C CA . PRO A 1 80 ? -18.859 0.048 -38.432 1.00 86.56 80 PRO A CA 1
ATOM 622 C C . PRO A 1 80 ? -17.517 -0.406 -37.843 1.00 86.56 80 PRO A C 1
ATOM 624 O O . PRO A 1 80 ? -17.472 -1.149 -36.859 1.00 86.56 80 PRO A O 1
ATOM 627 N N . GLN A 1 81 ? -16.416 0.071 -38.430 1.00 84.38 81 GLN A N 1
ATOM 628 C CA . GLN A 1 81 ? -15.054 -0.242 -37.981 1.00 84.38 81 GLN A CA 1
ATOM 629 C C . GLN A 1 81 ? -14.828 0.108 -36.504 1.00 84.38 81 GLN A C 1
ATOM 631 O O . GLN A 1 81 ? -14.297 -0.723 -35.771 1.00 84.38 81 GLN A O 1
ATOM 636 N N . ASP A 1 82 ? -15.300 1.267 -36.048 1.00 83.31 82 ASP A N 1
ATOM 637 C CA . ASP A 1 82 ? -15.086 1.725 -34.669 1.00 83.31 82 ASP A CA 1
ATOM 638 C C . ASP A 1 82 ? -15.781 0.827 -33.640 1.00 83.31 82 ASP A C 1
ATOM 640 O O . ASP A 1 82 ? -15.220 0.524 -32.586 1.00 83.31 82 ASP A O 1
ATOM 644 N N . LEU A 1 83 ? -16.978 0.322 -33.966 1.00 85.38 83 LEU A N 1
ATOM 645 C CA . LEU A 1 83 ? -17.697 -0.618 -33.103 1.00 85.38 83 LEU A CA 1
ATOM 646 C C . LEU A 1 83 ? -17.010 -1.985 -33.063 1.00 85.38 83 LEU A C 1
ATOM 648 O O . LEU A 1 83 ? -16.938 -2.596 -32.001 1.00 85.38 83 LEU A O 1
ATOM 652 N N . LEU A 1 84 ? -16.453 -2.454 -34.184 1.00 84.75 84 LEU A N 1
ATOM 653 C CA . LEU A 1 84 ? -15.673 -3.695 -34.207 1.00 84.75 84 LEU A CA 1
ATOM 654 C C . LEU A 1 84 ? -14.358 -3.567 -33.433 1.00 84.75 84 LEU A C 1
ATOM 656 O O . LEU A 1 84 ? -14.012 -4.487 -32.699 1.00 84.75 84 LEU A O 1
ATOM 660 N N . LEU A 1 85 ? -13.661 -2.431 -33.532 1.00 82.81 85 LEU A N 1
ATOM 661 C CA . LEU A 1 85 ? -12.488 -2.150 -32.701 1.00 82.81 85 LEU A CA 1
ATOM 662 C C . LEU A 1 85 ? -12.866 -2.091 -31.220 1.00 82.81 85 LEU A C 1
ATOM 664 O O . LEU A 1 85 ? -12.163 -2.650 -30.384 1.00 82.81 85 LEU A O 1
ATOM 668 N N . ARG A 1 86 ? -14.019 -1.501 -30.884 1.00 82.25 86 ARG A N 1
ATOM 669 C CA . ARG A 1 86 ? -14.516 -1.509 -29.507 1.00 82.25 86 ARG A CA 1
ATOM 670 C C . ARG A 1 86 ? -14.803 -2.925 -29.012 1.00 82.25 86 ARG A C 1
ATOM 672 O O . ARG A 1 86 ? -14.426 -3.242 -27.891 1.00 82.25 86 ARG A O 1
ATOM 679 N N . ILE A 1 87 ? -15.404 -3.786 -29.832 1.00 85.31 87 ILE A N 1
ATOM 680 C CA . ILE A 1 87 ? -15.619 -5.202 -29.494 1.00 85.31 87 ILE A CA 1
ATOM 681 C C . ILE A 1 87 ? -14.276 -5.918 -29.306 1.00 85.31 87 ILE A C 1
ATOM 683 O O . ILE A 1 87 ? -14.088 -6.627 -28.322 1.00 85.31 87 ILE A O 1
ATOM 687 N N . PHE A 1 88 ? -13.326 -5.709 -30.217 1.00 83.75 88 PHE A N 1
ATOM 688 C CA . PHE A 1 88 ? -12.013 -6.351 -30.168 1.00 83.75 88 PHE A CA 1
ATOM 689 C C . PHE A 1 88 ? -11.181 -5.893 -28.969 1.00 83.75 88 PHE A C 1
ATOM 691 O O . PHE A 1 88 ? -10.416 -6.691 -28.441 1.00 83.75 88 PHE A O 1
ATOM 698 N N . SER A 1 89 ? -11.396 -4.674 -28.467 1.00 79.19 89 SER A N 1
ATOM 699 C CA . SER A 1 89 ? -10.747 -4.187 -27.243 1.00 79.19 89 SER A CA 1
ATOM 700 C C . SER A 1 89 ? -11.126 -4.963 -25.971 1.00 79.19 89 SER A C 1
ATOM 702 O O . SER A 1 89 ? -10.445 -4.826 -24.959 1.00 79.19 89 SER A O 1
ATOM 704 N N . PHE A 1 90 ? -12.184 -5.785 -26.0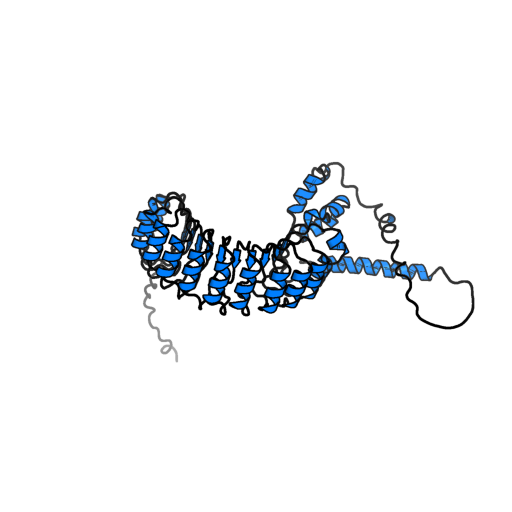11 1.00 80.44 90 PHE A N 1
ATOM 705 C CA . PHE A 1 90 ? -12.560 -6.699 -24.924 1.00 80.44 90 PHE A CA 1
ATOM 706 C C . PHE A 1 90 ? -12.006 -8.121 -25.101 1.00 80.44 90 PHE A C 1
ATOM 708 O O . PHE A 1 90 ? -12.205 -8.961 -24.225 1.00 80.44 90 PHE A O 1
ATOM 715 N N . LEU A 1 91 ? -11.360 -8.424 -26.231 1.00 76.69 91 LEU A N 1
ATOM 716 C CA . LEU A 1 91 ? -10.795 -9.745 -26.492 1.00 76.69 91 LEU A CA 1
ATOM 717 C C . LEU A 1 91 ? -9.396 -9.860 -25.878 1.00 76.69 91 LEU A C 1
ATOM 719 O O . LEU A 1 91 ? -8.571 -8.960 -26.014 1.00 76.69 91 LEU A O 1
ATOM 723 N N . ASP A 1 92 ? -9.108 -11.006 -25.262 1.00 70.81 92 ASP A N 1
ATOM 724 C CA . ASP A 1 92 ? -7.755 -11.345 -24.824 1.00 70.81 92 ASP A CA 1
ATOM 725 C C . ASP A 1 92 ? -6.799 -11.541 -26.023 1.00 70.81 92 ASP A C 1
ATOM 727 O O . ASP A 1 92 ? -7.217 -11.705 -27.175 1.00 70.81 92 ASP A O 1
ATOM 731 N N . VAL A 1 93 ? -5.490 -11.576 -25.755 1.00 70.25 93 VAL A N 1
ATOM 732 C CA . VAL A 1 93 ? -4.437 -11.705 -26.780 1.00 70.25 93 VAL A CA 1
ATOM 733 C C . VAL A 1 93 ? -4.609 -12.949 -27.668 1.00 70.25 93 VAL A C 1
ATOM 735 O O . VAL A 1 93 ? -4.333 -12.905 -28.871 1.00 70.25 93 VAL A O 1
ATOM 738 N N . VAL A 1 94 ? -5.083 -14.069 -27.116 1.00 64.94 94 VAL A N 1
ATOM 739 C CA . VAL A 1 94 ? -5.317 -15.311 -27.868 1.00 64.94 94 VAL A CA 1
ATOM 740 C C . VAL A 1 94 ? -6.572 -15.197 -28.720 1.00 64.94 94 VAL A C 1
ATOM 742 O O . VAL A 1 94 ? -6.565 -15.617 -29.880 1.00 64.94 94 VAL A O 1
ATOM 745 N N . SER A 1 95 ? -7.634 -14.617 -28.178 1.00 77.31 95 SER A N 1
ATOM 746 C CA . SER A 1 95 ? -8.885 -14.348 -28.875 1.00 77.31 95 SER A CA 1
ATOM 747 C C . SER A 1 95 ? -8.681 -13.357 -30.022 1.00 77.31 95 SER A C 1
ATOM 749 O O . SER A 1 95 ? -9.178 -13.609 -31.119 1.00 77.31 95 SER A O 1
ATOM 751 N N . LEU A 1 96 ? -7.846 -12.328 -29.847 1.00 75.69 96 LEU A N 1
ATOM 752 C CA . LEU A 1 96 ? -7.383 -11.446 -30.925 1.00 75.69 96 LEU A CA 1
ATOM 753 C C . LEU A 1 96 ? -6.569 -12.211 -31.973 1.00 75.69 96 LEU A C 1
ATOM 755 O O . LEU A 1 96 ? -6.826 -12.092 -33.171 1.00 75.69 96 LEU A O 1
ATOM 759 N N . GLY A 1 97 ? -5.637 -13.067 -31.545 1.00 70.75 97 GLY A N 1
ATOM 760 C CA . GLY A 1 97 ? -4.861 -13.916 -32.452 1.00 70.75 97 GLY A CA 1
ATOM 761 C C . GLY A 1 97 ? -5.722 -14.897 -33.261 1.00 70.75 97 GLY A C 1
ATOM 762 O O . GLY A 1 97 ? -5.392 -15.216 -34.405 1.00 70.75 97 GLY A O 1
ATOM 763 N N . ARG A 1 98 ? -6.839 -15.369 -32.696 1.00 74.88 98 ARG A N 1
ATOM 764 C CA . ARG A 1 98 ? -7.851 -16.184 -33.390 1.00 74.88 98 ARG A CA 1
ATOM 765 C C . ARG A 1 98 ? -8.720 -15.333 -34.312 1.00 74.88 98 ARG A C 1
ATOM 767 O O . ARG A 1 98 ? -8.936 -15.729 -35.453 1.00 74.88 98 ARG A O 1
ATOM 774 N N . ALA A 1 99 ? -9.161 -14.158 -33.865 1.00 78.62 99 ALA A N 1
ATOM 775 C CA . ALA A 1 99 ? -9.921 -13.204 -34.670 1.00 78.62 99 ALA A CA 1
ATOM 776 C C . ALA A 1 99 ? -9.143 -12.803 -35.932 1.00 78.62 99 ALA A C 1
ATOM 778 O O . ALA A 1 99 ? -9.700 -12.789 -37.030 1.00 78.62 99 ALA A O 1
ATOM 779 N N . ALA A 1 100 ? -7.826 -12.620 -35.805 1.00 77.75 100 ALA A N 1
ATOM 780 C CA . ALA A 1 100 ? -6.938 -12.302 -36.915 1.00 77.75 100 ALA A CA 1
ATOM 781 C C . ALA A 1 100 ? -6.862 -13.391 -38.007 1.00 77.75 100 ALA A C 1
ATOM 783 O O . ALA A 1 100 ? -6.302 -13.146 -39.076 1.00 77.75 100 ALA A O 1
ATOM 784 N N . GLN A 1 101 ? -7.398 -14.591 -37.751 1.00 77.00 101 GLN A N 1
ATOM 785 C CA . GLN A 1 101 ? -7.443 -15.715 -38.693 1.00 77.00 101 GLN A CA 1
ATOM 786 C C . GLN A 1 101 ? -8.804 -15.858 -39.398 1.00 77.00 101 GLN A C 1
ATOM 788 O O . GLN A 1 101 ? -8.933 -16.700 -40.282 1.00 77.00 101 GLN A O 1
ATOM 793 N N . VAL A 1 102 ? -9.815 -15.058 -39.030 1.00 84.00 102 VAL A N 1
ATOM 794 C CA . VAL A 1 102 ? -11.200 -15.202 -39.522 1.00 84.00 102 VAL A CA 1
ATOM 795 C C . VAL A 1 102 ? -11.383 -14.631 -40.930 1.00 84.00 102 VAL A C 1
ATOM 797 O O . VAL A 1 102 ? -12.003 -15.257 -41.785 1.00 84.00 102 VAL A O 1
ATOM 800 N N . SER A 1 103 ? -10.879 -13.423 -41.187 1.00 82.50 103 SER A N 1
ATOM 801 C CA . SER A 1 103 ? -10.969 -12.746 -42.489 1.00 82.50 103 SER A CA 1
ATOM 802 C C . SER A 1 103 ? -9.902 -11.657 -42.599 1.00 82.50 103 SER A C 1
ATOM 804 O O . SER A 1 103 ? -9.344 -11.259 -41.583 1.00 82.50 103 SER A O 1
ATOM 806 N N . ARG A 1 104 ? -9.656 -11.110 -43.800 1.00 73.19 104 ARG A N 1
ATOM 807 C CA . ARG A 1 104 ? -8.755 -9.949 -43.974 1.00 73.19 104 ARG A CA 1
ATOM 808 C C . ARG A 1 104 ? -9.181 -8.746 -43.135 1.00 73.19 104 ARG A C 1
ATOM 810 O O . ARG A 1 104 ? -8.380 -8.194 -42.403 1.00 73.19 104 ARG A O 1
ATOM 817 N N . ARG A 1 105 ? -10.471 -8.408 -43.163 1.00 81.81 105 ARG A N 1
ATOM 818 C CA . ARG A 1 105 ? -11.002 -7.297 -42.365 1.00 81.81 105 ARG A CA 1
ATOM 819 C C . ARG A 1 105 ? -10.782 -7.529 -40.869 1.00 81.81 105 ARG A C 1
ATOM 821 O O . ARG A 1 105 ? -10.398 -6.615 -40.159 1.00 81.81 105 ARG A O 1
ATOM 828 N N . TRP A 1 106 ? -11.004 -8.751 -40.386 1.00 82.00 106 TRP A N 1
ATOM 829 C CA . TRP A 1 106 ? -10.750 -9.091 -38.984 1.00 82.00 106 TRP A CA 1
ATOM 830 C C . TRP A 1 106 ? -9.259 -9.150 -38.652 1.00 82.00 106 TRP A C 1
ATOM 832 O O . TRP A 1 106 ? -8.893 -8.842 -37.529 1.00 82.00 106 TRP A O 1
ATOM 842 N N . HIS A 1 107 ? -8.409 -9.511 -39.610 1.00 72.81 107 HIS A N 1
ATOM 843 C CA . HIS A 1 107 ? -6.959 -9.457 -39.479 1.00 72.81 107 HIS A CA 1
ATOM 844 C C . HIS A 1 107 ? -6.479 -8.031 -39.222 1.00 72.81 107 HIS A C 1
ATOM 846 O O . HIS A 1 107 ? -5.833 -7.781 -38.206 1.00 72.81 107 HIS A O 1
ATOM 852 N N . ASP A 1 108 ? -6.873 -7.099 -40.088 1.00 72.44 108 ASP A N 1
ATOM 853 C CA . ASP A 1 108 ? -6.471 -5.697 -39.990 1.00 72.44 108 ASP A CA 1
ATOM 854 C C . ASP A 1 108 ? -7.015 -5.057 -38.705 1.00 72.44 108 ASP A C 1
ATOM 856 O O . ASP A 1 108 ? -6.300 -4.342 -38.007 1.00 72.44 108 ASP A O 1
ATOM 860 N N . LEU A 1 109 ? -8.261 -5.379 -38.334 1.00 78.06 109 LEU A N 1
ATOM 861 C CA . LEU A 1 109 ? -8.868 -4.897 -37.094 1.00 78.06 109 LEU A CA 1
ATOM 862 C C . LEU A 1 109 ? -8.221 -5.519 -35.853 1.00 78.06 109 LEU A C 1
ATOM 864 O O . LEU A 1 109 ? -7.924 -4.797 -34.912 1.00 78.06 109 LEU A O 1
ATOM 868 N N . ALA A 1 110 ? -7.966 -6.829 -35.820 1.00 76.75 110 ALA A N 1
ATOM 869 C CA . ALA A 1 110 ? -7.368 -7.496 -34.659 1.00 76.75 110 ALA A CA 1
ATOM 870 C C . ALA A 1 110 ? -5.934 -7.024 -34.395 1.00 76.75 110 ALA A C 1
ATOM 872 O O . ALA A 1 110 ? -5.516 -6.945 -33.243 1.00 76.75 110 ALA A O 1
ATOM 873 N N . LEU A 1 111 ? -5.190 -6.667 -35.443 1.00 69.81 111 LEU A N 1
ATOM 874 C CA . LEU A 1 111 ? -3.830 -6.133 -35.335 1.00 69.81 111 LEU A CA 1
ATOM 875 C C . LEU A 1 111 ? -3.772 -4.604 -35.219 1.00 69.81 111 LEU A C 1
ATOM 877 O O . LEU A 1 111 ? -2.681 -4.044 -35.133 1.00 69.81 111 LEU A O 1
ATOM 881 N N . HIS A 1 112 ? -4.920 -3.927 -35.195 1.00 71.38 112 HIS A N 1
ATOM 882 C CA . HIS A 1 112 ? -4.975 -2.484 -35.027 1.00 71.38 112 HIS A CA 1
ATOM 883 C C . HIS A 1 112 ? -4.435 -2.076 -33.649 1.00 71.38 112 HIS A C 1
ATOM 885 O O . HIS A 1 112 ? -4.872 -2.613 -32.629 1.00 71.38 11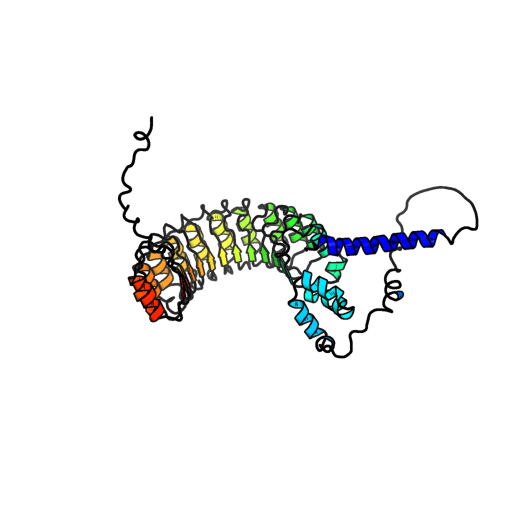2 HIS A O 1
ATOM 891 N N . GLY A 1 113 ? -3.529 -1.093 -33.602 1.00 64.75 113 GLY A N 1
ATOM 892 C CA . GLY A 1 113 ? -2.807 -0.700 -32.383 1.00 64.75 113 GLY A CA 1
ATOM 893 C C . GLY A 1 113 ? -3.688 -0.319 -31.189 1.00 64.75 113 GLY A C 1
ATOM 894 O O . GLY A 1 113 ? -3.277 -0.504 -30.047 1.00 64.75 113 GLY A O 1
ATOM 895 N N . SER A 1 114 ? -4.925 0.139 -31.425 1.00 73.19 114 SER A N 1
ATOM 896 C CA . SER A 1 114 ? -5.898 0.426 -30.356 1.00 73.19 114 SER A CA 1
ATOM 897 C C . SER A 1 114 ? -6.243 -0.799 -29.500 1.00 73.19 114 SER A C 1
ATOM 899 O O . SER A 1 114 ? -6.514 -0.652 -28.314 1.00 73.19 114 SER A O 1
ATOM 901 N N . ASN A 1 115 ? -6.212 -2.005 -30.076 1.00 71.00 115 ASN A N 1
ATOM 902 C CA . ASN A 1 115 ? -6.511 -3.248 -29.355 1.00 71.00 115 ASN A CA 1
ATOM 903 C C . ASN A 1 115 ? -5.342 -3.725 -28.485 1.00 71.00 115 ASN A C 1
ATOM 905 O O . ASN A 1 115 ? -5.513 -4.615 -27.662 1.00 71.00 115 ASN A O 1
ATOM 909 N N . TRP A 1 116 ? -4.169 -3.114 -28.647 1.00 71.56 116 TRP A N 1
ATOM 910 C CA . TRP A 1 116 ? -2.933 -3.472 -27.953 1.00 71.56 116 TRP A CA 1
ATOM 911 C C . TRP A 1 116 ? -2.459 -2.358 -27.008 1.00 71.56 116 TRP A C 1
ATOM 913 O O . TRP A 1 116 ? -1.329 -2.388 -26.532 1.00 71.56 116 TRP A O 1
ATOM 923 N N . GLN A 1 117 ? -3.320 -1.375 -26.704 1.00 65.25 117 GLN A N 1
ATOM 924 C CA . GLN A 1 117 ? -3.034 -0.324 -25.715 1.00 65.25 117 GLN A CA 1
ATOM 925 C C . GLN A 1 117 ? -2.827 -0.894 -24.308 1.00 65.25 117 GLN A C 1
ATOM 927 O O . GLN A 1 117 ? -2.053 -0.352 -23.516 1.00 65.25 117 GLN A O 1
ATOM 932 N N . ARG A 1 118 ? -3.543 -1.984 -24.006 1.00 66.75 118 ARG A N 1
ATOM 933 C CA . ARG A 1 118 ? -3.470 -2.721 -22.748 1.00 66.75 118 ARG A CA 1
ATOM 934 C C . ARG A 1 118 ? -3.247 -4.188 -23.060 1.00 66.75 118 ARG A C 1
ATOM 936 O O . ARG A 1 118 ? -4.107 -4.821 -23.662 1.00 66.75 118 ARG A O 1
ATOM 943 N N . VAL A 1 119 ? -2.106 -4.717 -22.645 1.00 69.94 119 VAL A N 1
ATOM 944 C CA . VAL A 1 119 ? -1.767 -6.126 -22.846 1.00 69.94 119 VAL A CA 1
ATOM 945 C C . VAL A 1 119 ? -1.596 -6.780 -21.487 1.00 69.94 119 VAL A C 1
ATOM 947 O O . VAL A 1 119 ? -0.737 -6.371 -20.708 1.00 69.94 119 VAL A O 1
ATOM 950 N N . ASP A 1 120 ? -2.415 -7.795 -21.222 1.00 66.81 120 ASP A N 1
ATOM 951 C CA . ASP A 1 120 ? -2.293 -8.652 -20.048 1.00 66.81 120 ASP A CA 1
ATOM 952 C C . ASP A 1 120 ? -1.952 -10.079 -20.479 1.00 66.81 120 ASP A C 1
ATOM 954 O O . ASP A 1 120 ? -2.713 -10.737 -21.192 1.00 66.81 120 ASP A O 1
ATOM 958 N N . LEU A 1 121 ? -0.759 -10.530 -20.090 1.00 66.19 121 LEU A N 1
ATOM 959 C CA . LEU A 1 121 ? -0.258 -11.870 -20.384 1.00 66.19 121 LEU A CA 1
ATOM 960 C C . LEU A 1 121 ? -0.373 -12.825 -19.187 1.00 66.19 121 LEU A C 1
ATOM 962 O O . LEU A 1 121 ? 0.097 -13.964 -19.276 1.00 66.19 121 LEU A O 1
ATOM 966 N N . PHE A 1 122 ? -1.007 -12.397 -18.088 1.00 63.25 122 PHE A N 1
ATOM 967 C CA . PHE A 1 122 ? -1.099 -13.151 -16.840 1.00 63.25 122 PHE A CA 1
ATOM 968 C C . PHE A 1 122 ? -1.713 -14.543 -17.031 1.00 63.25 122 PHE A C 1
ATOM 970 O O . PHE A 1 122 ? -1.190 -15.506 -16.485 1.00 63.25 122 PHE A O 1
ATOM 977 N N . GLU A 1 123 ? -2.750 -14.731 -17.847 1.00 53.94 123 GLU A N 1
ATOM 978 C CA . GLU A 1 123 ? -3.371 -16.061 -18.007 1.00 53.94 123 GLU A CA 1
ATOM 979 C C . GLU A 1 123 ? -2.477 -17.105 -18.720 1.00 53.94 123 GLU A C 1
ATOM 981 O O . GLU A 1 123 ? -2.798 -18.293 -18.757 1.00 53.94 123 GLU A O 1
ATOM 986 N N . PHE A 1 124 ? -1.314 -16.706 -19.252 1.00 56.22 124 PHE A N 1
ATOM 987 C CA . PHE A 1 124 ? -0.456 -17.545 -20.107 1.00 56.22 124 PHE A CA 1
ATOM 988 C C . PHE A 1 124 ? 0.908 -17.902 -19.475 1.00 56.22 124 PHE A C 1
ATOM 990 O O . PHE A 1 124 ? 1.831 -18.359 -20.163 1.00 56.22 124 PHE A O 1
ATOM 997 N N . GLN A 1 125 ? 0.989 -17.758 -18.148 1.00 51.66 125 GLN A N 1
ATOM 998 C CA . GLN A 1 125 ? 2.137 -17.836 -17.226 1.00 51.66 125 GLN A CA 1
ATOM 999 C C . GLN A 1 125 ? 3.206 -18.926 -17.433 1.00 51.66 125 GLN A C 1
ATOM 1001 O O . GLN A 1 125 ? 4.335 -18.745 -16.987 1.00 51.66 125 GLN A O 1
ATOM 1006 N N . MET A 1 126 ? 2.917 -20.044 -18.105 1.00 49.03 126 MET A N 1
ATOM 1007 C CA . MET A 1 126 ? 3.899 -21.131 -18.298 1.00 49.03 126 MET A CA 1
ATOM 1008 C C . MET A 1 126 ? 4.340 -21.343 -19.754 1.00 49.03 126 MET A C 1
ATOM 1010 O O . MET A 1 126 ? 5.303 -22.068 -20.008 1.00 49.03 126 MET A O 1
ATOM 1014 N N . ALA A 1 127 ? 3.662 -20.720 -20.723 1.00 45.84 127 ALA A N 1
ATOM 1015 C CA . ALA A 1 127 ? 3.854 -21.008 -22.149 1.00 45.84 127 ALA A CA 1
ATOM 1016 C C . ALA A 1 127 ? 4.513 -19.870 -22.942 1.00 45.84 127 ALA A C 1
ATOM 1018 O O . ALA A 1 127 ? 4.940 -20.097 -24.076 1.00 45.84 127 ALA A O 1
ATOM 1019 N N . ILE A 1 128 ? 4.607 -18.666 -22.375 1.00 52.56 128 ILE A N 1
ATOM 1020 C CA . ILE A 1 128 ? 5.220 -17.522 -23.051 1.00 52.56 128 ILE A CA 1
ATOM 1021 C C . ILE A 1 128 ? 6.742 -17.656 -22.958 1.00 52.56 128 ILE A C 1
ATOM 1023 O O . ILE A 1 128 ? 7.358 -17.518 -21.903 1.00 52.56 128 ILE A O 1
ATOM 1027 N N . GLU A 1 129 ? 7.367 -17.995 -24.081 1.00 56.34 129 GLU A N 1
ATOM 1028 C CA . GLU A 1 129 ? 8.813 -17.875 -24.246 1.00 56.34 129 GLU A CA 1
ATOM 1029 C C . GLU A 1 129 ? 9.197 -16.390 -24.240 1.00 56.34 129 GLU A C 1
ATOM 1031 O O . GLU A 1 129 ? 8.482 -15.579 -24.826 1.00 56.34 129 GLU A O 1
ATOM 1036 N N . GLY A 1 130 ? 10.335 -16.023 -23.633 1.00 54.53 130 GLY A N 1
ATOM 1037 C CA . GLY A 1 130 ? 10.834 -14.636 -23.640 1.00 54.53 130 GLY A CA 1
ATOM 1038 C C . GLY A 1 130 ? 10.936 -14.045 -25.054 1.00 54.53 130 GLY A C 1
ATOM 1039 O O . GLY A 1 130 ? 10.755 -12.847 -25.243 1.00 54.53 130 GLY A O 1
ATOM 1040 N N . TYR A 1 131 ? 11.080 -14.911 -26.064 1.00 54.94 131 TYR A N 1
ATOM 1041 C CA . TYR A 1 131 ? 11.000 -14.575 -27.482 1.00 54.94 131 TYR A CA 1
ATOM 1042 C C . TYR A 1 131 ? 9.694 -13.877 -27.894 1.00 54.94 131 TYR A C 1
ATOM 1044 O O . TYR A 1 131 ? 9.729 -13.053 -28.801 1.00 54.94 131 TYR A O 1
ATOM 1052 N N . VAL A 1 132 ? 8.550 -14.185 -27.272 1.00 57.16 132 VAL A N 1
ATOM 1053 C CA . VAL A 1 132 ? 7.251 -13.555 -27.575 1.00 57.16 132 VAL A CA 1
ATOM 1054 C C . VAL A 1 132 ? 7.240 -12.107 -27.108 1.00 57.16 132 VAL A C 1
ATOM 1056 O O . VAL A 1 132 ? 6.858 -11.240 -27.884 1.00 57.16 132 VAL A O 1
ATOM 1059 N N . VAL A 1 133 ? 7.724 -11.835 -25.893 1.00 59.88 133 VAL A N 1
ATOM 1060 C CA . VAL A 1 133 ? 7.894 -10.460 -25.396 1.00 59.88 133 VAL A CA 1
ATOM 1061 C C . VAL A 1 133 ? 8.938 -9.734 -26.236 1.00 59.88 133 VAL A C 1
ATOM 1063 O O . VAL A 1 133 ? 8.696 -8.613 -26.661 1.00 59.88 133 VAL A O 1
ATOM 1066 N N . GLU A 1 134 ? 10.039 -10.402 -26.590 1.00 59.66 134 GLU A N 1
ATOM 1067 C CA . GLU A 1 134 ? 11.034 -9.861 -27.518 1.00 59.66 134 GLU A CA 1
ATOM 1068 C C . GLU A 1 134 ? 10.401 -9.529 -28.886 1.00 59.66 134 GLU A C 1
ATOM 1070 O O . GLU A 1 134 ? 10.659 -8.469 -29.445 1.00 59.66 134 GLU A O 1
ATOM 1075 N N . GLN A 1 135 ? 9.514 -10.380 -29.421 1.00 58.56 135 GLN A N 1
ATOM 1076 C CA . GLN A 1 135 ? 8.803 -10.121 -30.682 1.00 58.56 135 GLN A CA 1
ATOM 1077 C C . GLN A 1 135 ? 7.781 -8.992 -30.554 1.00 58.56 135 GLN A C 1
ATOM 1079 O O . GLN A 1 135 ? 7.664 -8.201 -31.487 1.00 58.56 135 GLN A O 1
ATOM 1084 N N . MET A 1 136 ? 7.064 -8.906 -29.432 1.00 59.91 136 MET A N 1
ATOM 1085 C CA . MET A 1 136 ? 6.176 -7.782 -29.131 1.00 59.91 136 MET A CA 1
ATOM 1086 C C . MET A 1 136 ? 6.979 -6.487 -29.033 1.00 59.91 136 MET A C 1
ATOM 1088 O O . MET A 1 136 ? 6.558 -5.461 -29.536 1.00 59.91 136 MET A O 1
ATOM 1092 N N . SER A 1 137 ? 8.185 -6.538 -28.479 1.00 54.62 137 SER A N 1
ATOM 1093 C CA . SER A 1 137 ? 9.070 -5.380 -28.396 1.00 54.62 137 SER A CA 1
ATOM 1094 C C . SER A 1 137 ? 9.833 -5.078 -29.692 1.00 54.62 137 SER A C 1
ATOM 1096 O O . SER A 1 137 ? 10.560 -4.092 -29.758 1.00 54.62 137 SER A O 1
ATOM 1098 N N . LYS A 1 138 ? 9.716 -5.902 -30.746 1.00 58.50 138 LYS A N 1
ATOM 1099 C CA . LYS A 1 138 ? 10.392 -5.619 -32.019 1.00 58.50 138 LYS A CA 1
ATOM 1100 C C . LYS A 1 138 ? 9.711 -4.474 -32.745 1.00 58.50 138 LYS A C 1
ATOM 1102 O O . LYS A 1 138 ? 8.486 -4.392 -32.812 1.00 58.50 138 LYS A O 1
ATOM 1107 N N . ARG A 1 139 ? 10.545 -3.698 -33.445 1.00 48.25 139 ARG A N 1
ATOM 1108 C CA . ARG A 1 139 ? 10.181 -2.530 -34.257 1.00 48.25 139 ARG A CA 1
ATOM 1109 C C . ARG A 1 139 ? 8.877 -2.710 -35.045 1.00 48.25 139 ARG A C 1
ATOM 1111 O O . ARG A 1 139 ? 8.070 -1.806 -35.051 1.00 48.25 139 ARG A O 1
ATOM 1118 N N . LYS A 1 140 ? 8.603 -3.872 -35.655 1.00 51.41 140 LYS A N 1
ATOM 1119 C CA . LYS A 1 140 ? 7.368 -4.100 -36.439 1.00 51.41 140 LYS A CA 1
ATOM 1120 C C . LYS A 1 140 ? 6.069 -4.159 -35.613 1.00 51.41 140 LYS A C 1
ATOM 1122 O O . LYS A 1 140 ? 5.044 -3.719 -36.114 1.00 51.41 140 LYS A O 1
ATOM 1127 N N . PHE A 1 141 ? 6.092 -4.698 -34.391 1.00 53.06 141 PHE A N 1
ATOM 1128 C CA . PHE A 1 141 ? 4.915 -4.712 -33.510 1.00 53.06 141 PHE A CA 1
ATOM 1129 C C . PHE A 1 141 ? 4.750 -3.360 -32.814 1.00 53.06 141 PHE A C 1
ATOM 1131 O O . PHE A 1 141 ? 3.653 -2.817 -32.805 1.00 53.06 141 PHE A O 1
ATOM 1138 N N . CYS A 1 142 ? 5.840 -2.760 -32.333 1.00 50.75 142 CYS A N 1
ATOM 1139 C CA . CYS A 1 142 ? 5.804 -1.435 -31.711 1.00 50.75 142 CYS A CA 1
ATOM 1140 C C . CYS A 1 142 ? 5.471 -0.301 -32.694 1.00 50.75 142 CYS A C 1
ATOM 1142 O O . CYS A 1 142 ? 4.755 0.620 -32.320 1.00 50.75 142 CYS A O 1
ATOM 1144 N N . LEU A 1 143 ? 5.891 -0.391 -33.965 1.00 50.41 143 LEU A N 1
ATOM 1145 C CA . LEU A 1 143 ? 5.427 0.512 -35.033 1.00 50.41 143 LEU A CA 1
ATOM 1146 C C . LEU A 1 143 ? 3.913 0.390 -35.270 1.00 50.41 143 LEU A C 1
ATOM 1148 O O . LEU A 1 143 ? 3.286 1.367 -35.665 1.00 50.41 143 LEU A O 1
ATOM 1152 N N . ASN A 1 144 ? 3.327 -0.782 -35.002 1.00 48.28 144 ASN A N 1
ATOM 1153 C CA . ASN A 1 144 ? 1.886 -1.021 -35.108 1.00 48.28 144 ASN A CA 1
ATOM 1154 C C . ASN A 1 144 ? 1.131 -0.752 -33.790 1.00 48.28 144 ASN A C 1
ATOM 1156 O O . ASN A 1 144 ? -0.092 -0.639 -33.815 1.00 48.28 144 ASN A O 1
ATOM 1160 N N . CYS A 1 145 ? 1.836 -0.616 -32.659 1.00 55.81 145 CYS A N 1
ATOM 1161 C CA . CYS A 1 145 ? 1.278 -0.350 -31.328 1.00 55.81 145 CYS A CA 1
ATOM 1162 C C . CYS A 1 145 ? 1.980 0.833 -30.616 1.00 55.81 145 CYS A C 1
ATOM 1164 O O . CYS A 1 145 ? 2.381 0.690 -29.459 1.00 55.81 145 CYS A O 1
ATOM 1166 N N . PRO A 1 146 ? 2.123 2.018 -31.246 1.00 58.97 146 PRO A N 1
ATOM 1167 C CA . PRO A 1 146 ? 2.809 3.166 -30.636 1.00 58.97 146 PRO A CA 1
ATOM 1168 C C . PRO A 1 146 ? 2.064 3.746 -29.419 1.00 58.97 146 PRO A C 1
ATOM 1170 O O . PRO A 1 146 ? 2.608 4.574 -28.691 1.00 58.97 146 PRO A O 1
ATOM 1173 N N . HIS A 1 147 ? 0.823 3.310 -29.196 1.00 64.56 147 HIS A N 1
ATOM 1174 C CA . HIS A 1 147 ? -0.064 3.746 -28.117 1.00 64.56 147 HIS A CA 1
ATOM 1175 C C . HIS A 1 147 ? -0.128 2.752 -26.948 1.00 64.56 147 HIS A C 1
ATOM 1177 O O . HIS A 1 147 ? -1.090 2.775 -26.189 1.00 64.56 147 HIS A O 1
ATOM 1183 N N . MET A 1 148 ? 0.827 1.824 -26.822 1.00 72.31 148 MET A N 1
ATOM 1184 C CA . MET A 1 148 ? 0.830 0.908 -25.682 1.00 72.31 148 MET A CA 1
ATOM 1185 C C . MET A 1 148 ? 1.129 1.674 -24.391 1.00 72.31 148 MET A C 1
ATOM 1187 O O . MET A 1 148 ? 2.241 2.151 -24.183 1.00 72.31 148 MET A O 1
ATOM 1191 N N . GLU A 1 149 ? 0.114 1.776 -23.536 1.00 84.81 149 GLU A N 1
ATOM 1192 C CA . GLU A 1 149 ? 0.156 2.524 -22.279 1.00 84.81 149 GLU A CA 1
ATOM 1193 C C . GLU A 1 149 ? 0.260 1.588 -21.076 1.00 84.81 149 GLU A C 1
ATOM 1195 O O . GLU A 1 149 ? 0.859 1.956 -20.071 1.00 84.81 149 GLU A O 1
ATOM 1200 N N . LYS A 1 150 ? -0.296 0.373 -21.161 1.00 84.75 150 LYS A N 1
ATOM 1201 C CA . LYS A 1 150 ? -0.307 -0.589 -20.055 1.00 84.75 150 LYS A CA 1
ATOM 1202 C C . LYS A 1 150 ? 0.153 -1.970 -20.500 1.00 84.75 150 LYS A C 1
ATOM 1204 O O . LYS A 1 150 ? -0.449 -2.575 -21.385 1.00 84.75 150 LYS A O 1
ATOM 1209 N N . LEU A 1 151 ? 1.162 -2.502 -19.823 1.00 84.00 151 LEU A N 1
ATOM 1210 C CA . LEU A 1 151 ? 1.718 -3.822 -20.088 1.00 84.00 151 LEU A CA 1
ATOM 1211 C C . LEU A 1 151 ? 1.849 -4.616 -18.783 1.00 84.00 151 LEU A C 1
ATOM 1213 O O . LEU A 1 151 ? 2.577 -4.216 -17.876 1.00 84.00 151 LEU A O 1
ATOM 1217 N N . ILE A 1 152 ? 1.140 -5.741 -18.688 1.00 82.94 152 ILE A N 1
ATOM 1218 C CA . ILE A 1 152 ? 1.181 -6.657 -17.545 1.00 82.94 152 ILE A CA 1
ATOM 1219 C C . ILE A 1 152 ? 1.877 -7.949 -17.970 1.00 82.94 152 ILE A C 1
ATOM 1221 O O . ILE A 1 152 ? 1.386 -8.703 -18.810 1.00 82.94 152 ILE A O 1
ATOM 1225 N N . LEU A 1 153 ? 3.027 -8.202 -17.351 1.00 80.56 153 LEU A N 1
ATOM 1226 C CA . LEU A 1 153 ? 3.901 -9.348 -17.588 1.00 80.56 153 LEU A CA 1
ATOM 1227 C C . LEU A 1 153 ? 4.165 -10.142 -16.300 1.00 80.56 153 LEU A C 1
ATOM 1229 O O . LEU A 1 153 ? 5.126 -10.907 -16.222 1.00 80.56 153 LEU A O 1
ATOM 1233 N N . SER A 1 154 ? 3.319 -9.966 -15.284 1.00 80.06 154 SER A N 1
ATOM 1234 C CA . SER A 1 154 ? 3.434 -10.652 -13.998 1.00 80.06 154 SER A CA 1
ATOM 1235 C C . SER A 1 154 ? 3.645 -12.164 -14.165 1.00 80.06 154 SER A C 1
ATOM 1237 O O . SER A 1 154 ? 3.026 -12.811 -15.016 1.00 80.06 154 SER A O 1
ATOM 1239 N N . LYS A 1 155 ? 4.542 -12.729 -13.349 1.00 75.31 155 LYS A N 1
ATOM 1240 C CA . LYS A 1 155 ? 4.927 -14.150 -13.287 1.00 75.31 155 LYS A CA 1
ATOM 1241 C C . LYS A 1 155 ? 5.536 -14.713 -14.578 1.00 75.31 155 LYS A C 1
ATOM 1243 O O . LYS A 1 155 ? 5.767 -15.920 -14.670 1.00 75.31 155 LYS A O 1
ATOM 1248 N N . CYS A 1 156 ? 5.878 -13.875 -15.557 1.00 72.75 156 CYS A N 1
ATOM 1249 C CA . CYS A 1 156 ? 6.561 -14.308 -16.773 1.00 72.75 156 CYS A CA 1
ATOM 1250 C C . CYS A 1 156 ? 8.064 -14.531 -16.515 1.00 72.75 156 CYS A C 1
ATOM 1252 O O . CYS A 1 156 ? 8.917 -13.735 -16.896 1.00 72.75 156 CYS A O 1
ATOM 1254 N N . VAL A 1 157 ? 8.412 -15.669 -15.907 1.00 71.94 157 VAL A N 1
ATOM 1255 C CA . VAL A 1 157 ? 9.782 -15.998 -15.446 1.00 71.94 157 VAL A CA 1
ATOM 1256 C C . VAL A 1 157 ? 10.864 -16.043 -16.534 1.00 71.94 157 VAL A C 1
ATOM 1258 O O . VAL A 1 157 ? 12.045 -16.084 -16.214 1.00 71.94 157 VAL A O 1
ATOM 1261 N N . ARG A 1 158 ? 10.486 -16.070 -17.818 1.00 71.56 158 ARG A N 1
ATOM 1262 C CA . ARG A 1 158 ? 11.421 -16.072 -18.960 1.00 71.56 158 ARG A CA 1
ATOM 1263 C C . ARG A 1 158 ? 11.774 -14.673 -19.467 1.00 71.56 158 ARG A C 1
ATOM 1265 O O . ARG A 1 158 ? 12.540 -14.560 -20.423 1.00 71.56 158 ARG A O 1
ATOM 1272 N N . ILE A 1 159 ? 11.188 -13.632 -18.885 1.00 77.94 159 ILE A N 1
ATOM 1273 C CA . ILE A 1 159 ? 11.531 -12.246 -19.197 1.00 77.94 159 ILE A CA 1
ATOM 1274 C C . ILE A 1 159 ? 12.868 -11.922 -18.547 1.00 77.94 159 ILE A C 1
ATOM 1276 O O . ILE A 1 159 ? 13.103 -12.261 -17.393 1.00 77.94 159 ILE A O 1
ATOM 1280 N N . THR A 1 160 ? 13.735 -11.272 -19.315 1.00 83.56 160 THR A N 1
ATOM 1281 C CA . THR A 1 160 ? 15.095 -10.904 -18.908 1.00 83.56 160 THR A CA 1
ATOM 1282 C C . THR A 1 160 ? 15.327 -9.422 -19.172 1.00 83.56 160 THR A C 1
ATOM 1284 O O . THR A 1 160 ? 14.514 -8.778 -19.836 1.00 83.56 160 THR A O 1
ATOM 1287 N N . ASP A 1 161 ? 16.478 -8.898 -18.755 1.00 88.62 161 ASP A N 1
ATOM 1288 C CA . ASP A 1 161 ? 16.852 -7.498 -18.990 1.00 88.62 161 ASP A CA 1
ATOM 1289 C C . ASP A 1 161 ? 16.808 -7.077 -20.472 1.00 88.62 161 ASP A C 1
ATOM 1291 O O . ASP A 1 161 ? 16.433 -5.948 -20.778 1.00 88.62 161 ASP A O 1
ATOM 1295 N N . ARG A 1 162 ? 17.062 -7.998 -21.415 1.00 84.19 162 ARG A N 1
ATOM 1296 C CA . ARG A 1 162 ? 16.938 -7.728 -22.865 1.00 84.19 162 ARG A CA 1
ATOM 1297 C C . ARG A 1 162 ? 15.516 -7.370 -23.293 1.00 84.19 162 ARG A C 1
ATOM 1299 O O . ARG A 1 162 ? 15.314 -6.644 -24.266 1.00 84.19 162 ARG A O 1
ATOM 1306 N N . SER A 1 163 ? 14.518 -7.908 -22.596 1.00 83.25 163 SER A N 1
ATOM 1307 C CA . SER A 1 163 ? 13.122 -7.558 -22.836 1.00 83.25 163 SER A CA 1
ATOM 1308 C C . SER A 1 163 ? 12.871 -6.106 -22.433 1.00 83.25 163 SER A C 1
ATOM 1310 O O . SER A 1 163 ? 12.271 -5.371 -23.207 1.00 83.25 163 SER A O 1
ATOM 1312 N N . CYS A 1 164 ? 13.400 -5.669 -21.288 1.00 87.56 164 CYS A N 1
ATOM 1313 C CA . CYS A 1 164 ? 13.316 -4.278 -20.835 1.00 87.56 164 CYS A CA 1
ATOM 1314 C C . CYS A 1 164 ? 14.108 -3.321 -21.735 1.00 87.56 164 CYS A C 1
ATOM 1316 O O . CYS A 1 164 ? 13.596 -2.257 -22.060 1.00 87.56 164 CYS A O 1
ATOM 1318 N N . GLU A 1 165 ? 15.282 -3.727 -22.229 1.00 87.88 165 GLU A N 1
ATOM 1319 C CA . GLU A 1 165 ? 16.039 -2.986 -23.253 1.00 87.88 165 GLU A CA 1
ATOM 1320 C C . GLU A 1 165 ? 15.221 -2.784 -24.538 1.00 87.88 165 GLU A C 1
ATOM 1322 O O . GLU A 1 165 ? 15.239 -1.736 -25.182 1.00 87.88 165 GLU A O 1
ATOM 1327 N N . SER A 1 166 ? 14.481 -3.813 -24.942 1.00 81.56 166 SER A N 1
ATOM 1328 C CA . SER A 1 166 ? 13.659 -3.730 -26.144 1.00 81.56 166 SER A CA 1
ATOM 1329 C C . SER A 1 166 ? 12.405 -2.884 -25.908 1.00 81.56 166 SER A C 1
ATOM 1331 O O . SER A 1 166 ? 12.000 -2.137 -26.800 1.00 81.56 166 SER A O 1
ATOM 1333 N N . LEU A 1 167 ? 11.805 -2.958 -24.714 1.00 83.94 167 LEU A N 1
ATOM 1334 C CA . LEU A 1 167 ? 10.694 -2.092 -24.315 1.00 83.94 167 LEU A CA 1
ATOM 1335 C C . LEU A 1 167 ? 11.125 -0.625 -24.272 1.00 83.94 167 LEU A C 1
ATOM 1337 O O . LEU A 1 167 ? 10.431 0.210 -24.844 1.00 83.94 167 LEU A O 1
ATOM 1341 N N . SER A 1 168 ? 12.284 -0.313 -23.693 1.00 87.50 168 SER A N 1
ATOM 1342 C CA . SER A 1 168 ? 12.766 1.067 -23.592 1.00 87.50 168 SER A CA 1
ATOM 1343 C C . SER A 1 168 ? 13.009 1.715 -24.952 1.00 87.50 168 SER A C 1
ATOM 1345 O O . SER A 1 168 ? 12.744 2.897 -25.133 1.00 87.50 168 SER A O 1
ATOM 1347 N N . LYS A 1 169 ? 13.431 0.937 -25.953 1.00 83.88 169 LYS A N 1
ATOM 1348 C CA . LYS A 1 169 ? 13.660 1.439 -27.316 1.00 83.88 169 LYS A CA 1
ATOM 1349 C C . LYS A 1 169 ? 12.382 1.654 -28.124 1.00 83.88 169 LYS A C 1
ATOM 1351 O O . LYS A 1 169 ? 12.397 2.431 -29.076 1.00 83.88 169 LYS A O 1
ATOM 1356 N N . ASN A 1 170 ? 11.305 0.931 -27.815 1.00 75.38 170 ASN A N 1
ATOM 1357 C CA . ASN A 1 170 ? 10.161 0.826 -28.723 1.00 75.38 170 ASN A CA 1
ATOM 1358 C C . ASN A 1 170 ? 8.799 1.186 -28.095 1.00 75.38 170 ASN A C 1
ATOM 1360 O O . ASN A 1 170 ? 7.849 1.437 -28.835 1.00 75.38 170 ASN A O 1
ATOM 1364 N N . CYS A 1 171 ? 8.688 1.252 -26.767 1.00 77.56 171 CYS A N 1
ATOM 1365 C CA . CYS A 1 171 ? 7.446 1.498 -26.025 1.00 77.56 171 CYS A CA 1
ATOM 1366 C C . CYS A 1 171 ? 7.517 2.810 -25.221 1.00 77.56 171 CYS A C 1
ATOM 1368 O O . CYS A 1 171 ? 7.309 2.829 -24.012 1.00 77.56 171 CYS A O 1
ATOM 1370 N N . LEU A 1 172 ? 7.790 3.924 -25.904 1.00 83.19 172 LEU A N 1
ATOM 1371 C CA . LEU A 1 172 ? 8.071 5.232 -25.280 1.00 83.19 172 LEU A CA 1
ATOM 1372 C C . LEU A 1 172 ? 6.860 5.890 -24.581 1.00 83.19 172 LEU A C 1
ATOM 1374 O O . LEU A 1 172 ? 7.020 6.853 -23.834 1.00 83.19 172 LEU A O 1
ATOM 1378 N N . ASN A 1 173 ? 5.645 5.394 -24.835 1.00 85.00 173 ASN A N 1
ATOM 1379 C CA . ASN A 1 173 ? 4.395 5.897 -24.248 1.00 85.00 173 ASN A CA 1
ATOM 1380 C C . ASN A 1 173 ? 3.878 5.035 -23.090 1.00 85.00 173 ASN A C 1
ATOM 1382 O O . ASN A 1 173 ? 2.731 5.195 -22.676 1.00 85.00 173 ASN A O 1
ATOM 1386 N N . LEU A 1 174 ? 4.696 4.114 -22.579 1.00 87.94 174 LEU A N 1
ATOM 1387 C CA . LEU A 1 174 ? 4.282 3.224 -21.507 1.00 87.94 174 LEU A CA 1
ATOM 1388 C C . LEU A 1 174 ? 4.041 4.018 -20.215 1.00 87.94 174 LEU A C 1
ATOM 1390 O O . LEU A 1 174 ? 4.942 4.689 -19.718 1.00 87.94 174 LEU A O 1
ATOM 1394 N N . LEU A 1 175 ? 2.825 3.918 -19.680 1.00 93.38 175 LEU A N 1
ATOM 1395 C CA . LEU A 1 175 ? 2.392 4.555 -18.434 1.00 93.38 175 LEU A CA 1
ATOM 1396 C C . LEU A 1 175 ? 2.357 3.553 -17.276 1.00 93.38 175 LEU A C 1
ATOM 1398 O O . LEU A 1 175 ? 2.594 3.925 -16.134 1.00 93.38 175 LEU A O 1
ATOM 1402 N N . HIS A 1 176 ? 2.065 2.282 -17.552 1.00 94.50 176 HIS A N 1
ATOM 1403 C CA . HIS A 1 176 ? 1.911 1.233 -16.552 1.00 94.50 176 HIS A CA 1
ATOM 1404 C C . HIS A 1 176 ? 2.654 -0.030 -16.976 1.00 94.50 176 HIS A C 1
ATOM 1406 O O . HIS A 1 176 ? 2.346 -0.625 -18.011 1.00 94.50 176 HIS A O 1
ATOM 1412 N N . LEU A 1 177 ? 3.568 -0.495 -16.129 1.00 92.94 177 LEU A N 1
ATOM 1413 C CA . LEU A 1 177 ? 4.322 -1.724 -16.342 1.00 92.94 177 LEU A CA 1
ATOM 1414 C C . LEU A 1 177 ? 4.281 -2.617 -15.101 1.00 92.94 177 LEU A C 1
ATOM 1416 O O . LEU A 1 177 ? 4.738 -2.222 -14.034 1.00 92.94 177 LEU A O 1
ATOM 1420 N N . ASN A 1 178 ? 3.784 -3.843 -15.253 1.00 91.81 178 ASN A N 1
ATOM 1421 C CA . ASN A 1 178 ? 3.840 -4.852 -14.200 1.00 91.81 178 ASN A CA 1
ATOM 1422 C C . ASN A 1 178 ? 4.807 -5.975 -14.587 1.00 91.81 178 ASN A C 1
ATOM 1424 O O . ASN A 1 178 ? 4.558 -6.712 -15.541 1.00 91.81 178 ASN A O 1
ATOM 1428 N N . LEU A 1 179 ? 5.892 -6.103 -13.827 1.00 90.94 179 LEU A N 1
ATOM 1429 C CA . LEU A 1 179 ? 6.928 -7.129 -13.950 1.00 90.94 179 LEU A CA 1
ATOM 1430 C C . LEU A 1 179 ? 6.997 -8.020 -12.701 1.00 90.94 179 LEU A C 1
ATOM 1432 O O . LEU A 1 179 ? 7.992 -8.718 -12.503 1.00 90.94 179 LEU A O 1
ATOM 1436 N N . SER A 1 180 ? 5.963 -8.025 -11.856 1.00 90.75 180 SER A N 1
ATOM 1437 C CA . SER A 1 180 ? 5.970 -8.796 -10.610 1.00 90.75 180 SER A CA 1
ATOM 1438 C C . SER A 1 180 ? 6.324 -10.267 -10.849 1.00 90.75 180 SER A C 1
ATOM 1440 O O . SER A 1 180 ? 5.904 -10.885 -11.826 1.00 90.75 180 SER A O 1
ATOM 1442 N N . SER A 1 181 ? 7.111 -10.866 -9.958 1.00 87.38 181 SER A N 1
ATOM 1443 C CA . SER A 1 181 ? 7.585 -12.255 -10.046 1.00 87.38 181 SER A CA 1
ATOM 1444 C C . SER A 1 181 ? 8.397 -12.598 -11.309 1.00 87.38 181 SER A C 1
ATOM 1446 O O . SER A 1 181 ? 8.595 -13.781 -11.608 1.00 87.38 181 SER A O 1
ATOM 1448 N N . CYS A 1 182 ? 8.921 -11.609 -12.042 1.00 85.44 182 CYS A N 1
ATOM 1449 C CA . CYS A 1 182 ? 9.868 -11.834 -13.135 1.00 85.44 182 CYS A CA 1
ATOM 1450 C C . CYS A 1 182 ? 11.293 -11.973 -12.578 1.00 85.44 182 CYS A C 1
ATOM 1452 O O . CYS A 1 182 ? 12.088 -11.043 -12.595 1.00 85.44 182 CYS A O 1
ATOM 1454 N N . ARG A 1 183 ? 11.636 -13.166 -12.078 1.00 82.69 183 ARG A N 1
ATOM 1455 C CA . ARG A 1 183 ? 12.883 -13.429 -11.322 1.00 82.69 183 ARG A CA 1
ATOM 1456 C C . ARG A 1 183 ? 14.202 -13.175 -12.068 1.00 82.69 183 ARG A C 1
ATOM 1458 O O . ARG A 1 183 ? 15.249 -13.184 -11.434 1.00 82.69 183 ARG A O 1
ATOM 1465 N N . SER A 1 184 ? 14.177 -13.009 -13.389 1.00 85.50 184 SER A N 1
ATOM 1466 C CA . SER A 1 184 ? 15.365 -12.700 -14.202 1.00 85.50 184 SER A CA 1
ATOM 1467 C C . SER A 1 184 ? 15.491 -11.210 -14.554 1.00 85.50 184 SER A C 1
ATOM 1469 O O . SER A 1 184 ? 16.333 -10.853 -15.374 1.00 85.50 184 SER A O 1
ATOM 1471 N N . ILE A 1 185 ? 14.663 -10.360 -13.940 1.00 87.94 185 ILE A N 1
ATOM 1472 C CA . ILE A 1 185 ? 14.766 -8.899 -13.968 1.00 87.94 185 ILE A CA 1
ATOM 1473 C C . ILE A 1 185 ? 15.759 -8.444 -12.898 1.00 87.94 185 ILE A C 1
ATOM 1475 O O . ILE A 1 185 ? 15.610 -8.775 -11.720 1.00 87.94 185 ILE A O 1
ATOM 1479 N N . THR A 1 186 ? 16.756 -7.666 -13.314 1.00 92.12 186 THR A N 1
ATOM 1480 C CA . THR A 1 186 ? 17.800 -7.111 -12.442 1.00 92.12 186 THR A CA 1
ATOM 1481 C C . THR A 1 186 ? 17.834 -5.581 -12.514 1.00 92.12 186 THR A C 1
ATOM 1483 O O . THR A 1 186 ? 17.039 -4.964 -13.224 1.00 92.12 186 THR A O 1
ATOM 1486 N N . ASN A 1 187 ? 18.795 -4.949 -11.832 1.00 95.31 187 ASN A N 1
ATOM 1487 C CA . ASN A 1 187 ? 19.031 -3.502 -11.912 1.00 95.31 187 ASN A CA 1
ATOM 1488 C C . ASN A 1 187 ? 19.194 -2.990 -13.355 1.00 95.31 187 ASN A C 1
ATOM 1490 O O . ASN A 1 187 ? 18.777 -1.872 -13.646 1.00 95.31 187 ASN A O 1
ATOM 1494 N N . LYS A 1 188 ? 19.717 -3.813 -14.277 1.00 95.06 188 LYS A N 1
ATOM 1495 C CA . LYS A 1 188 ? 19.851 -3.446 -15.698 1.00 95.06 188 LYS A CA 1
ATOM 1496 C C . LYS A 1 188 ? 18.506 -3.207 -16.374 1.00 95.06 188 LYS A C 1
ATOM 1498 O O . LYS A 1 188 ? 18.385 -2.344 -17.233 1.00 95.06 188 LYS A O 1
ATOM 1503 N N . SER A 1 189 ? 17.471 -3.950 -15.986 1.00 94.31 189 SER A N 1
ATOM 1504 C CA . SER A 1 189 ? 16.118 -3.668 -16.465 1.00 94.31 189 SER A CA 1
ATOM 1505 C C . SER A 1 189 ? 15.653 -2.285 -16.033 1.00 94.31 189 SER A C 1
ATOM 1507 O O . SER A 1 189 ? 15.093 -1.559 -16.845 1.00 94.31 189 SER A O 1
ATOM 1509 N N . CYS A 1 190 ? 15.889 -1.915 -14.774 1.00 96.44 190 CYS A N 1
ATOM 1510 C C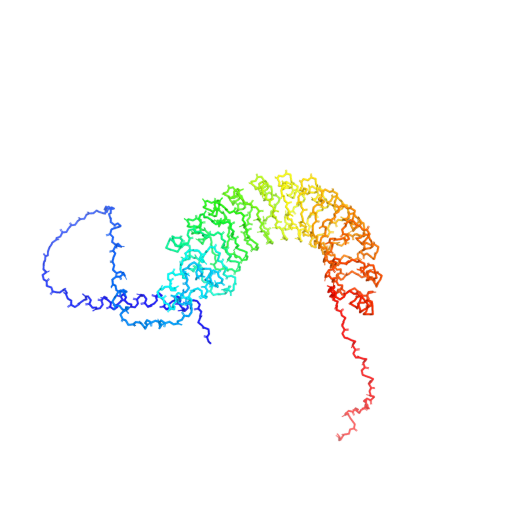A . CYS A 1 190 ? 15.530 -0.599 -14.256 1.00 96.44 190 CYS A CA 1
ATOM 1511 C C . CYS A 1 190 ? 16.309 0.527 -14.949 1.00 96.44 190 CYS A C 1
ATOM 1513 O O . CYS A 1 190 ? 15.716 1.553 -15.260 1.00 96.44 190 CYS A O 1
ATOM 1515 N N . GLU A 1 191 ? 17.593 0.306 -15.245 1.00 96.56 191 GLU A N 1
ATOM 1516 C CA . GLU A 1 191 ? 18.421 1.201 -16.063 1.00 96.56 191 GLU A CA 1
ATOM 1517 C C . GLU A 1 191 ? 17.804 1.412 -17.448 1.00 96.56 191 GLU A C 1
ATOM 1519 O O . GLU A 1 191 ? 17.450 2.534 -17.796 1.00 96.56 191 GLU A O 1
ATOM 1524 N N . HIS A 1 192 ? 17.546 0.332 -18.193 1.00 95.00 192 HIS A N 1
ATOM 1525 C CA . HIS A 1 192 ? 16.920 0.432 -19.510 1.00 95.00 192 HIS A CA 1
ATOM 1526 C C . HIS A 1 192 ? 15.561 1.134 -19.465 1.00 95.00 192 HIS A C 1
ATOM 1528 O O . HIS A 1 192 ? 15.277 1.982 -20.308 1.00 95.00 192 HIS A O 1
ATOM 1534 N N . LEU A 1 193 ? 14.710 0.799 -18.491 1.00 94.88 193 LEU A N 1
ATOM 1535 C CA . LEU A 1 193 ? 13.410 1.450 -18.330 1.00 94.88 193 LEU A CA 1
ATOM 1536 C C . LEU A 1 193 ? 13.564 2.946 -18.028 1.00 94.88 193 LEU A C 1
ATOM 1538 O O . LEU A 1 193 ? 12.827 3.741 -18.605 1.00 94.88 193 LEU A O 1
ATOM 1542 N N . GLY A 1 194 ? 14.533 3.331 -17.196 1.00 95.06 194 GLY A N 1
ATOM 1543 C CA . GLY A 1 194 ? 14.850 4.731 -16.915 1.00 95.06 194 GLY A CA 1
ATOM 1544 C C . GLY A 1 194 ? 15.373 5.506 -18.132 1.00 95.06 194 GLY A C 1
ATOM 1545 O O . GLY A 1 194 ? 15.152 6.707 -18.227 1.00 95.06 194 GLY A O 1
ATOM 1546 N N . GLU A 1 195 ? 16.027 4.844 -19.087 1.00 94.38 195 GLU A N 1
ATOM 1547 C CA . GLU A 1 195 ? 16.548 5.498 -20.296 1.00 94.38 195 GLU A CA 1
ATOM 1548 C C . GLU A 1 195 ? 15.474 5.790 -21.358 1.00 94.38 195 GLU A C 1
ATOM 1550 O O . GLU A 1 195 ? 15.628 6.735 -22.137 1.00 94.38 195 GLU A O 1
ATOM 1555 N N . GLY A 1 196 ? 14.416 4.972 -21.437 1.00 88.44 196 GLY A N 1
ATOM 1556 C CA . GLY A 1 196 ? 13.456 5.033 -22.550 1.00 88.44 196 GLY A CA 1
ATOM 1557 C C . GLY A 1 196 ? 11.976 5.136 -22.181 1.00 88.44 196 GLY A C 1
ATOM 1558 O O . GLY A 1 196 ? 11.189 5.659 -22.971 1.00 88.44 196 GLY A O 1
ATOM 1559 N N . CYS A 1 197 ? 11.563 4.680 -20.998 1.00 90.81 197 CYS A N 1
ATOM 1560 C CA . CYS A 1 197 ? 10.157 4.643 -20.582 1.00 90.81 197 CYS A CA 1
ATOM 1561 C C . CYS A 1 197 ? 9.783 5.842 -19.690 1.00 90.81 197 CYS A C 1
ATOM 1563 O O . CYS A 1 197 ? 9.110 5.698 -18.673 1.00 90.81 197 CYS A O 1
ATOM 1565 N N . ASN A 1 198 ? 10.182 7.052 -20.082 1.00 93.19 198 ASN A N 1
ATOM 1566 C CA . ASN A 1 198 ? 10.180 8.244 -19.215 1.00 93.19 198 ASN A CA 1
ATOM 1567 C C . ASN A 1 198 ? 8.775 8.772 -18.852 1.00 93.19 198 ASN A C 1
ATOM 1569 O O . ASN A 1 198 ? 8.646 9.721 -18.079 1.00 93.19 198 ASN A O 1
ATOM 1573 N N . ARG A 1 199 ? 7.719 8.188 -19.433 1.00 93.69 199 ARG A N 1
ATOM 1574 C CA . ARG A 1 199 ? 6.308 8.493 -19.144 1.00 93.69 199 ARG A CA 1
ATOM 1575 C C . ARG A 1 199 ? 5.679 7.541 -18.124 1.00 93.69 199 ARG A C 1
ATOM 1577 O O . ARG A 1 199 ? 4.492 7.675 -17.852 1.00 93.69 199 ARG A O 1
ATOM 1584 N N . LEU A 1 200 ? 6.440 6.598 -17.567 1.00 95.88 200 LEU A N 1
ATOM 1585 C CA . LEU A 1 200 ? 5.914 5.656 -16.585 1.00 95.88 200 LEU A CA 1
ATOM 1586 C C . LEU A 1 200 ? 5.328 6.387 -15.371 1.00 95.88 200 LEU A C 1
ATOM 1588 O O . LEU A 1 200 ? 6.009 7.159 -14.700 1.00 95.88 200 LEU A O 1
ATOM 1592 N N . GLU A 1 201 ? 4.067 6.077 -15.079 1.00 97.50 201 GLU A N 1
ATOM 1593 C CA . GLU A 1 201 ? 3.335 6.518 -13.891 1.00 97.50 201 GLU A CA 1
ATOM 1594 C C . GLU A 1 201 ? 3.143 5.374 -12.886 1.00 97.50 201 GLU A C 1
ATOM 1596 O O . GLU A 1 201 ? 3.023 5.618 -11.688 1.00 97.50 201 GLU A O 1
ATOM 1601 N N . HIS A 1 202 ? 3.112 4.122 -13.347 1.00 98.44 202 HIS A N 1
ATOM 1602 C CA . HIS A 1 202 ? 2.896 2.941 -12.519 1.00 98.44 202 HIS A CA 1
ATOM 1603 C C . HIS A 1 202 ? 3.933 1.869 -12.836 1.00 98.44 202 HIS A C 1
ATOM 1605 O O . HIS A 1 202 ? 4.053 1.431 -13.984 1.00 98.44 202 HIS A O 1
ATOM 1611 N N . ILE A 1 203 ? 4.619 1.383 -11.804 1.00 97.62 203 ILE A N 1
ATOM 1612 C CA . ILE A 1 203 ? 5.516 0.240 -11.927 1.00 97.62 203 ILE A CA 1
ATOM 1613 C C . ILE A 1 203 ? 5.346 -0.754 -10.777 1.00 97.62 203 ILE A C 1
ATOM 1615 O O . ILE A 1 203 ? 5.312 -0.376 -9.608 1.00 97.62 203 ILE A O 1
ATOM 1619 N N . ASP A 1 204 ? 5.272 -2.034 -11.130 1.00 97.56 204 ASP A N 1
ATOM 1620 C CA . ASP A 1 204 ? 5.270 -3.148 -10.183 1.00 97.56 204 ASP A CA 1
ATOM 1621 C C . ASP A 1 204 ? 6.476 -4.056 -10.444 1.00 97.56 204 ASP A C 1
ATOM 1623 O O . ASP A 1 204 ? 6.592 -4.676 -11.505 1.00 97.56 204 ASP A O 1
ATOM 1627 N N . LEU A 1 205 ? 7.381 -4.105 -9.466 1.00 96.38 205 LEU A N 1
ATOM 1628 C CA . LEU A 1 205 ? 8.595 -4.922 -9.453 1.00 96.38 205 LEU A CA 1
ATOM 1629 C C . LEU A 1 205 ? 8.563 -5.948 -8.310 1.00 96.38 205 LEU A C 1
ATOM 1631 O O . LEU A 1 205 ? 9.612 -6.449 -7.911 1.00 96.38 205 LEU A O 1
ATOM 1635 N N . SER A 1 206 ? 7.382 -6.269 -7.777 1.00 95.94 206 SER A N 1
ATOM 1636 C CA . SER A 1 206 ? 7.222 -7.197 -6.655 1.00 95.94 206 SER A CA 1
ATOM 1637 C C . SER A 1 206 ? 7.945 -8.523 -6.897 1.00 95.94 206 SER A C 1
ATOM 1639 O O . SER A 1 206 ? 7.835 -9.110 -7.973 1.00 95.94 206 SER A O 1
ATOM 1641 N N . TYR A 1 207 ? 8.644 -9.050 -5.893 1.00 93.44 207 TYR A N 1
ATOM 1642 C CA . TYR A 1 207 ? 9.430 -10.292 -5.971 1.00 93.44 207 TYR A CA 1
ATOM 1643 C C . TYR A 1 207 ? 10.557 -10.301 -7.031 1.00 93.44 207 TYR A C 1
ATOM 1645 O O . TYR A 1 207 ? 11.031 -11.382 -7.403 1.00 93.44 207 TYR A O 1
ATOM 1653 N N . CYS A 1 208 ? 10.995 -9.140 -7.527 1.00 91.19 208 CYS A N 1
ATOM 1654 C CA . CYS A 1 208 ? 12.177 -9.019 -8.387 1.00 91.19 208 CYS A CA 1
ATOM 1655 C C . CYS A 1 208 ? 13.456 -8.785 -7.564 1.00 91.19 208 CYS A C 1
ATOM 1657 O O . CYS A 1 208 ? 13.419 -8.381 -6.402 1.00 91.19 208 CYS A O 1
ATOM 1659 N N . THR A 1 209 ? 14.616 -9.033 -8.174 1.00 88.75 209 THR A N 1
ATOM 1660 C CA . THR A 1 209 ? 15.935 -8.813 -7.556 1.00 88.75 209 THR A CA 1
ATOM 1661 C C . THR A 1 209 ? 16.464 -7.421 -7.898 1.00 88.75 209 THR A C 1
ATOM 1663 O O . THR A 1 209 ? 17.439 -7.285 -8.637 1.00 88.75 209 THR A O 1
ATOM 1666 N N . VAL A 1 210 ? 15.773 -6.387 -7.412 1.00 93.19 210 VAL A N 1
ATOM 1667 C CA . VAL A 1 210 ? 16.132 -4.974 -7.618 1.00 93.19 210 VAL A CA 1
ATOM 1668 C C . VAL A 1 210 ? 16.692 -4.404 -6.318 1.00 93.19 210 VAL A C 1
ATOM 1670 O O . VAL A 1 210 ? 16.088 -4.588 -5.262 1.00 93.19 210 VAL A O 1
ATOM 1673 N N . SER A 1 211 ? 17.841 -3.730 -6.397 1.00 94.62 211 SER A N 1
ATOM 1674 C CA . SER A 1 211 ? 18.486 -3.045 -5.269 1.00 94.62 211 SER A CA 1
ATOM 1675 C C . SER A 1 211 ? 18.424 -1.521 -5.418 1.00 94.62 211 SER A C 1
ATOM 1677 O O . SER A 1 211 ? 17.845 -1.002 -6.377 1.00 94.62 211 SER A O 1
ATOM 1679 N N . LEU A 1 212 ? 19.057 -0.804 -4.481 1.00 96.31 212 LEU A N 1
ATOM 1680 C CA . LEU A 1 212 ? 19.204 0.654 -4.494 1.00 96.31 212 LEU A CA 1
ATOM 1681 C C . LEU A 1 212 ? 19.606 1.212 -5.869 1.00 96.31 212 LEU A C 1
ATOM 1683 O O . LEU A 1 212 ? 18.991 2.163 -6.340 1.00 96.31 212 LEU A O 1
ATOM 1687 N N . GLU A 1 213 ? 20.602 0.607 -6.523 1.00 96.56 213 GLU A N 1
ATOM 1688 C CA . GLU A 1 213 ? 21.100 1.059 -7.830 1.00 96.56 213 GLU A CA 1
ATOM 1689 C C . GLU A 1 213 ? 20.009 1.005 -8.905 1.00 96.56 213 GLU A C 1
ATOM 1691 O O . GLU A 1 213 ? 19.851 1.940 -9.686 1.00 96.56 213 GLU A O 1
ATOM 1696 N N . GLY A 1 214 ? 19.223 -0.077 -8.932 1.00 96.06 214 GLY A N 1
ATOM 1697 C CA . GLY A 1 214 ? 18.121 -0.219 -9.878 1.00 96.06 214 GLY A CA 1
ATOM 1698 C C . GLY A 1 214 ? 17.025 0.814 -9.621 1.00 96.06 214 GLY A C 1
ATOM 1699 O O . GLY A 1 214 ? 16.581 1.483 -10.554 1.00 96.06 214 GLY A O 1
ATOM 1700 N N . VAL A 1 215 ? 16.636 1.003 -8.355 1.00 97.06 215 VAL A N 1
ATOM 1701 C CA . VAL A 1 215 ? 15.666 2.043 -7.975 1.00 97.06 215 VAL A CA 1
ATOM 1702 C C . VAL A 1 215 ? 16.163 3.421 -8.393 1.00 97.06 215 VAL A C 1
ATOM 1704 O O . VAL A 1 215 ? 15.401 4.172 -8.994 1.00 97.06 215 VAL A O 1
ATOM 1707 N N . GLU A 1 216 ? 17.432 3.741 -8.138 1.00 97.38 216 GLU A N 1
ATOM 1708 C CA . GLU A 1 216 ? 18.029 5.032 -8.475 1.00 97.38 216 GLU A CA 1
ATOM 1709 C C . GLU A 1 216 ? 17.907 5.360 -9.966 1.00 97.38 216 GLU A C 1
ATOM 1711 O O . GLU A 1 216 ? 17.456 6.456 -10.310 1.00 97.38 216 GLU A O 1
ATOM 1716 N N . GLN A 1 217 ? 18.279 4.426 -10.847 1.00 96.69 217 GLN A N 1
ATOM 1717 C CA . GLN A 1 217 ? 18.186 4.642 -12.294 1.00 96.69 217 GLN A CA 1
ATOM 1718 C C . GLN A 1 217 ? 16.736 4.815 -12.745 1.00 96.69 217 GLN A C 1
ATOM 1720 O O . GLN A 1 217 ? 16.419 5.730 -13.509 1.00 96.69 217 GLN A O 1
ATOM 1725 N N . LEU A 1 218 ? 15.839 3.986 -12.208 1.00 97.00 218 LEU A N 1
ATOM 1726 C CA . LEU A 1 218 ? 14.420 4.041 -12.528 1.00 97.00 218 LEU A CA 1
ATOM 1727 C C . LEU A 1 218 ? 13.806 5.392 -12.143 1.00 97.00 218 LEU A C 1
ATOM 1729 O O . LEU A 1 218 ? 13.202 6.052 -12.985 1.00 97.00 218 LEU A O 1
ATOM 1733 N N . VAL A 1 219 ? 13.966 5.832 -10.890 1.00 97.12 219 VAL A N 1
ATOM 1734 C CA . VAL A 1 219 ? 13.318 7.066 -10.415 1.00 97.12 219 VAL A CA 1
ATOM 1735 C C . VAL A 1 219 ? 13.953 8.329 -10.994 1.00 97.12 219 VAL A C 1
ATOM 1737 O O . VAL A 1 219 ? 13.299 9.366 -11.059 1.00 97.12 219 VAL A O 1
ATOM 1740 N N . LYS A 1 220 ? 15.222 8.277 -11.426 1.00 95.75 220 LYS A N 1
ATOM 1741 C CA . LYS A 1 220 ? 15.863 9.377 -12.166 1.00 95.75 220 LYS A CA 1
ATOM 1742 C C . LYS A 1 220 ? 15.316 9.503 -13.588 1.00 95.75 220 LYS A C 1
ATOM 1744 O O . LYS A 1 220 ? 15.115 10.620 -14.056 1.00 95.75 220 LYS A O 1
ATOM 1749 N N . GLY A 1 221 ? 15.085 8.377 -14.260 1.00 95.19 221 GLY A N 1
ATOM 1750 C CA . GLY A 1 221 ? 14.573 8.337 -15.629 1.00 95.19 221 GLY A CA 1
ATOM 1751 C C . GLY A 1 221 ? 13.060 8.532 -15.751 1.00 95.19 221 GLY A C 1
ATOM 1752 O O . GLY A 1 221 ? 12.567 9.049 -16.753 1.00 95.19 221 GLY A O 1
ATOM 1753 N N . CYS A 1 222 ? 12.309 8.152 -14.715 1.00 95.81 222 CYS A N 1
ATOM 1754 C CA . CYS A 1 222 ? 10.846 8.183 -14.680 1.00 95.81 222 CYS A CA 1
ATOM 1755 C C . CYS A 1 222 ? 10.324 9.115 -13.563 1.00 95.81 222 CYS A C 1
ATOM 1757 O O . CYS A 1 222 ? 9.729 8.644 -12.591 1.00 95.81 222 CYS A O 1
ATOM 1759 N N . PRO A 1 223 ? 10.493 10.448 -13.677 1.00 93.00 223 PRO A N 1
ATOM 1760 C CA . PRO A 1 223 ? 10.050 11.398 -12.647 1.00 93.00 223 PRO A CA 1
ATOM 1761 C C . PRO A 1 223 ? 8.518 11.495 -12.521 1.00 93.00 223 PRO A C 1
ATOM 1763 O O . PRO A 1 223 ? 8.007 12.057 -11.555 1.00 93.00 223 PRO A O 1
ATOM 1766 N N . GLY A 1 224 ? 7.778 10.962 -13.501 1.00 95.12 224 GLY A N 1
ATOM 1767 C CA . GLY A 1 224 ? 6.316 10.903 -13.513 1.00 95.12 224 GLY A CA 1
ATOM 1768 C C . GLY A 1 224 ? 5.709 9.761 -12.695 1.00 95.12 224 GLY A C 1
ATOM 1769 O O . GLY A 1 224 ? 4.487 9.635 -12.691 1.00 95.12 224 GLY A O 1
ATOM 1770 N N . LEU A 1 225 ? 6.516 8.938 -12.015 1.00 97.75 225 LEU A N 1
ATOM 1771 C CA . LEU A 1 225 ? 6.018 7.810 -11.225 1.00 97.75 225 LEU A CA 1
ATOM 1772 C C . LEU A 1 225 ? 5.102 8.273 -10.084 1.00 97.75 225 LEU A C 1
ATOM 1774 O O . LEU A 1 225 ? 5.463 9.113 -9.259 1.00 97.75 225 LEU A O 1
ATOM 1778 N N . ARG A 1 226 ? 3.912 7.671 -10.037 1.00 98.31 226 ARG A N 1
ATOM 1779 C CA . ARG A 1 226 ? 2.842 7.920 -9.059 1.00 98.31 226 ARG A CA 1
ATOM 1780 C C . ARG A 1 226 ? 2.496 6.676 -8.249 1.00 98.31 226 ARG A C 1
ATOM 1782 O O . ARG A 1 226 ? 2.046 6.805 -7.116 1.00 98.31 226 ARG A O 1
ATOM 1789 N N . HIS A 1 227 ? 2.712 5.489 -8.811 1.00 98.69 227 HIS A N 1
ATOM 1790 C CA . HIS A 1 227 ? 2.446 4.207 -8.167 1.00 98.69 227 HIS A CA 1
ATOM 1791 C C . HIS A 1 227 ? 3.677 3.309 -8.281 1.00 98.69 227 HIS A C 1
ATOM 1793 O O . HIS A 1 227 ? 4.094 2.960 -9.387 1.00 98.69 227 HIS A O 1
ATOM 1799 N N . ILE A 1 228 ? 4.257 2.941 -7.142 1.00 98.56 228 ILE A N 1
ATOM 1800 C CA . ILE A 1 228 ? 5.430 2.070 -7.072 1.00 98.56 228 ILE A CA 1
ATOM 1801 C C . ILE A 1 228 ? 5.095 0.887 -6.163 1.00 98.56 228 ILE A C 1
ATOM 1803 O O . ILE A 1 228 ? 4.721 1.079 -5.009 1.00 98.56 228 ILE A O 1
ATOM 1807 N N . ILE A 1 229 ? 5.236 -0.330 -6.687 1.00 98.56 229 ILE A N 1
ATOM 1808 C CA . ILE A 1 229 ? 5.000 -1.575 -5.947 1.00 98.56 229 ILE A CA 1
ATOM 1809 C C . ILE A 1 229 ? 6.302 -2.383 -5.916 1.00 98.56 229 ILE A C 1
ATOM 1811 O O . ILE A 1 229 ? 6.857 -2.743 -6.959 1.00 98.56 229 ILE A O 1
ATOM 1815 N N . LEU A 1 230 ? 6.804 -2.637 -4.709 1.00 97.62 230 LEU A N 1
ATOM 1816 C CA . LEU A 1 230 ? 8.084 -3.286 -4.41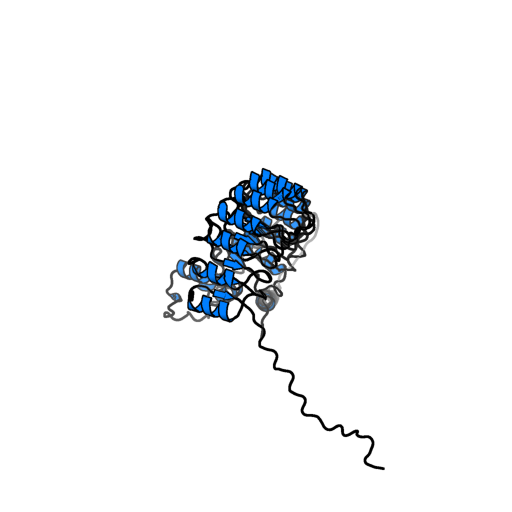0 1.00 97.62 230 LEU A CA 1
ATOM 1817 C C . LEU A 1 230 ? 7.910 -4.435 -3.402 1.00 97.62 230 LEU A C 1
ATOM 1819 O O . LEU A 1 230 ? 8.820 -4.731 -2.627 1.00 97.62 230 LEU A O 1
ATOM 1823 N N . THR A 1 231 ? 6.750 -5.093 -3.398 1.00 97.44 231 THR A N 1
ATOM 1824 C CA . THR A 1 231 ? 6.415 -6.144 -2.433 1.00 97.44 231 THR A CA 1
ATOM 1825 C C . THR A 1 231 ? 7.467 -7.263 -2.450 1.00 97.44 231 THR A C 1
ATOM 1827 O O . THR A 1 231 ? 7.798 -7.829 -3.494 1.00 97.44 231 THR A O 1
ATOM 1830 N N . TYR A 1 232 ? 8.004 -7.598 -1.278 1.00 96.44 232 TYR A N 1
ATOM 1831 C CA . TYR A 1 232 ? 9.052 -8.591 -1.030 1.00 96.44 232 TYR A CA 1
ATOM 1832 C C . TYR A 1 232 ? 10.351 -8.387 -1.837 1.00 96.44 232 TYR A C 1
ATOM 1834 O O . TYR A 1 232 ? 11.097 -9.345 -2.076 1.00 96.44 232 TYR A O 1
ATOM 1842 N N . CYS A 1 233 ? 10.676 -7.147 -2.214 1.00 95.19 233 CYS A N 1
ATOM 1843 C CA . CYS A 1 233 ? 11.983 -6.790 -2.768 1.00 95.19 233 CYS A CA 1
ATOM 1844 C C . CYS A 1 233 ? 13.023 -6.660 -1.640 1.00 95.19 233 CYS A C 1
ATOM 1846 O O . CYS A 1 233 ? 13.197 -5.610 -1.028 1.00 95.19 233 CYS A O 1
ATOM 1848 N N . ARG A 1 234 ? 13.736 -7.756 -1.350 1.00 93.50 234 ARG A N 1
ATOM 1849 C CA . ARG A 1 234 ? 14.592 -7.904 -0.150 1.00 93.50 234 ARG A CA 1
ATOM 1850 C C . ARG A 1 234 ? 15.782 -6.943 -0.048 1.00 93.50 234 ARG A C 1
ATOM 1852 O O . ARG A 1 234 ? 16.315 -6.772 1.044 1.00 93.50 234 ARG A O 1
ATOM 1859 N N . GLU A 1 235 ? 16.209 -6.355 -1.161 1.00 95.31 235 GLU A N 1
ATOM 1860 C CA . GLU A 1 235 ? 17.345 -5.424 -1.210 1.00 95.31 235 GLU A CA 1
ATOM 1861 C C . GLU A 1 235 ? 16.931 -3.953 -1.036 1.00 95.31 235 GLU A C 1
ATOM 1863 O O . GLU A 1 235 ? 17.797 -3.082 -1.009 1.00 95.31 235 GLU A O 1
ATOM 1868 N N . ILE A 1 236 ? 15.629 -3.669 -0.913 1.00 96.69 236 ILE A N 1
ATOM 1869 C CA . ILE A 1 236 ? 15.103 -2.316 -0.702 1.00 96.69 236 ILE A CA 1
ATOM 1870 C C . ILE A 1 236 ? 15.282 -1.905 0.757 1.00 96.69 236 ILE A C 1
ATOM 1872 O O . ILE A 1 236 ? 14.869 -2.616 1.673 1.00 96.69 236 ILE A O 1
ATOM 1876 N N . ASP A 1 237 ? 15.885 -0.737 0.954 1.00 97.31 237 ASP A N 1
ATOM 1877 C CA . ASP A 1 237 ? 16.262 -0.169 2.246 1.00 97.31 237 ASP A CA 1
ATOM 1878 C C . ASP A 1 237 ? 15.889 1.325 2.362 1.00 97.31 237 ASP A C 1
ATOM 1880 O O . ASP A 1 237 ? 15.270 1.915 1.472 1.00 97.31 237 ASP A O 1
ATOM 1884 N N . ASP A 1 238 ? 16.290 1.963 3.463 1.00 98.38 238 ASP A N 1
ATOM 1885 C CA . ASP A 1 238 ? 16.021 3.385 3.720 1.00 98.38 238 ASP A CA 1
ATOM 1886 C C . ASP A 1 238 ? 16.589 4.325 2.651 1.00 98.38 238 ASP A C 1
ATOM 1888 O O . ASP A 1 238 ? 15.985 5.355 2.337 1.00 98.38 238 ASP A O 1
ATOM 1892 N N . ALA A 1 239 ? 17.752 3.992 2.083 1.00 98.31 239 ALA A N 1
ATOM 1893 C CA . ALA A 1 239 ? 18.356 4.788 1.020 1.00 98.31 239 ALA A CA 1
ATOM 1894 C C . ALA A 1 239 ? 17.492 4.744 -0.246 1.00 98.31 239 ALA A C 1
ATOM 1896 O O . ALA A 1 239 ? 17.320 5.767 -0.913 1.00 98.31 239 ALA A O 1
ATOM 1897 N N . SER A 1 240 ? 16.889 3.587 -0.525 1.00 97.88 240 SER A N 1
ATOM 1898 C CA . SER A 1 240 ? 15.976 3.394 -1.650 1.00 97.88 240 SER A CA 1
ATOM 1899 C C . SER A 1 240 ? 14.726 4.267 -1.497 1.00 97.88 240 SER A C 1
ATOM 1901 O O . SER A 1 240 ? 14.364 4.990 -2.426 1.00 97.88 240 SER A O 1
ATOM 1903 N N . LEU A 1 241 ? 14.118 4.293 -0.303 1.00 98.25 241 LEU A N 1
ATOM 1904 C CA . LEU A 1 241 ? 12.968 5.161 -0.018 1.00 98.25 241 LEU A CA 1
ATOM 1905 C C . LEU A 1 241 ? 13.304 6.648 -0.097 1.00 98.25 241 LEU A C 1
ATOM 1907 O O . LEU A 1 241 ? 12.527 7.425 -0.648 1.00 98.25 241 LEU A O 1
ATOM 1911 N N . LYS A 1 242 ? 14.482 7.045 0.389 1.00 98.19 242 LYS A N 1
ATOM 1912 C CA . LYS A 1 242 ? 14.952 8.427 0.276 1.00 98.19 242 LYS A CA 1
ATOM 1913 C C . LYS A 1 242 ? 15.086 8.871 -1.184 1.00 98.19 242 LYS A C 1
ATOM 1915 O O . LYS A 1 242 ? 14.764 10.011 -1.506 1.00 98.19 242 LYS A O 1
ATOM 1920 N N . LEU A 1 243 ? 15.565 7.998 -2.073 1.00 97.94 243 LEU A N 1
ATOM 1921 C CA . LEU A 1 243 ? 15.652 8.308 -3.504 1.00 97.94 243 LEU A CA 1
ATOM 1922 C C . LEU A 1 243 ? 14.272 8.419 -4.154 1.00 97.94 243 LEU A C 1
ATOM 1924 O O . LEU A 1 243 ? 14.055 9.345 -4.937 1.00 97.94 243 LEU A O 1
ATOM 1928 N N . ILE A 1 244 ? 13.346 7.522 -3.802 1.00 98.00 244 ILE A N 1
ATOM 1929 C CA . ILE A 1 244 ? 11.951 7.596 -4.252 1.00 98.00 244 ILE A CA 1
ATOM 1930 C C . ILE A 1 244 ? 11.335 8.929 -3.814 1.00 98.00 244 ILE A C 1
ATOM 1932 O O . ILE A 1 244 ? 10.848 9.669 -4.664 1.00 98.00 244 ILE A O 1
ATOM 1936 N N . GLY A 1 245 ? 11.443 9.291 -2.531 1.00 97.00 245 GLY A N 1
ATOM 1937 C CA . GLY A 1 245 ? 10.950 10.571 -2.013 1.00 97.00 245 GLY A CA 1
ATOM 1938 C C . GLY A 1 245 ? 11.559 11.773 -2.735 1.00 97.00 245 GLY A C 1
ATOM 1939 O O . GLY A 1 245 ? 10.863 12.689 -3.177 1.00 97.00 245 GLY A O 1
ATOM 1940 N N . LYS A 1 246 ? 12.875 11.754 -2.962 1.00 96.44 246 LYS A N 1
ATOM 1941 C CA . LYS A 1 246 ? 13.569 12.862 -3.622 1.00 96.44 246 LYS A CA 1
ATOM 1942 C C . LYS A 1 246 ? 13.117 13.087 -5.069 1.00 96.44 246 LYS A C 1
ATOM 1944 O O . LYS A 1 246 ? 13.035 14.242 -5.490 1.00 96.44 246 LYS A O 1
ATOM 1949 N N . ASN A 1 247 ? 12.843 12.020 -5.816 1.00 97.06 247 ASN A N 1
ATOM 1950 C CA . ASN A 1 247 ? 12.634 12.102 -7.263 1.00 97.06 247 ASN A CA 1
ATOM 1951 C C . ASN A 1 247 ? 11.157 11.999 -7.680 1.00 97.06 247 ASN A C 1
ATOM 1953 O O . ASN A 1 247 ? 10.781 12.560 -8.706 1.00 97.06 247 ASN A O 1
ATOM 1957 N N . CYS A 1 248 ? 10.311 11.342 -6.885 1.00 96.06 248 CYS A N 1
ATOM 1958 C CA . CYS A 1 248 ? 8.900 11.092 -7.185 1.00 96.06 248 CYS A CA 1
ATOM 1959 C C . CYS A 1 248 ? 7.989 11.923 -6.263 1.00 96.06 248 CYS A C 1
ATOM 1961 O O . CYS A 1 248 ? 7.234 11.393 -5.455 1.00 96.06 248 CYS A O 1
ATOM 1963 N N . LYS A 1 249 ? 8.032 13.257 -6.378 1.00 94.44 249 LYS A N 1
ATOM 1964 C CA . LYS A 1 249 ? 7.267 14.176 -5.500 1.00 94.44 249 LYS A CA 1
ATOM 1965 C C . LYS A 1 249 ? 5.744 14.035 -5.590 1.00 94.44 249 LYS A C 1
ATOM 1967 O O . LYS A 1 249 ? 5.039 14.412 -4.665 1.00 94.44 249 LYS A O 1
ATOM 1972 N N . ARG A 1 250 ? 5.247 13.488 -6.702 1.00 95.44 250 ARG A N 1
ATOM 1973 C CA . ARG A 1 250 ? 3.817 13.264 -6.979 1.00 95.44 250 ARG A CA 1
ATOM 1974 C C . ARG A 1 250 ? 3.394 11.816 -6.718 1.00 95.44 250 ARG A C 1
ATOM 1976 O O . ARG A 1 250 ? 2.450 11.321 -7.334 1.00 95.44 250 ARG A O 1
ATOM 1983 N N . LEU A 1 251 ? 4.151 11.104 -5.881 1.00 98.31 251 LEU A N 1
ATOM 1984 C CA . LEU A 1 251 ? 3.854 9.723 -5.533 1.00 98.31 251 LEU A CA 1
ATOM 1985 C C . LEU A 1 251 ? 2.534 9.662 -4.765 1.00 98.31 251 LEU A C 1
ATOM 1987 O O . LEU A 1 251 ? 2.397 10.271 -3.709 1.00 98.31 251 LEU A O 1
ATOM 1991 N N . LEU A 1 252 ? 1.583 8.903 -5.303 1.00 98.62 252 LEU A N 1
ATOM 1992 C CA . LEU A 1 252 ? 0.271 8.680 -4.704 1.00 98.62 252 LEU A CA 1
ATOM 1993 C C . LEU A 1 252 ? 0.187 7.336 -3.990 1.00 98.62 252 LEU A C 1
ATOM 1995 O O . LEU A 1 252 ? -0.580 7.194 -3.046 1.00 98.62 252 LEU A O 1
ATOM 1999 N N . SER A 1 253 ? 0.946 6.337 -4.440 1.00 98.81 253 SER A N 1
ATOM 2000 C CA . SER A 1 253 ? 0.894 4.990 -3.884 1.00 98.81 253 SER A CA 1
ATOM 2001 C C . SER A 1 253 ? 2.277 4.374 -3.791 1.00 98.81 253 SER A C 1
ATOM 2003 O O . SER A 1 253 ? 2.994 4.301 -4.793 1.00 98.81 253 SER A O 1
ATOM 2005 N N . LEU A 1 254 ? 2.594 3.845 -2.615 1.00 98.75 254 LEU A N 1
ATOM 2006 C CA . LEU A 1 254 ? 3.780 3.034 -2.389 1.00 98.75 254 LEU A CA 1
ATOM 2007 C C . LEU A 1 254 ? 3.411 1.741 -1.663 1.00 98.75 254 LEU A C 1
ATOM 2009 O O . LEU A 1 254 ? 2.815 1.778 -0.590 1.00 98.75 254 LEU A O 1
ATOM 2013 N N . ASP A 1 255 ? 3.823 0.611 -2.225 1.00 98.69 255 ASP A N 1
ATOM 2014 C CA . ASP A 1 255 ? 3.778 -0.689 -1.559 1.00 98.69 255 ASP A CA 1
ATOM 2015 C C . ASP A 1 255 ? 5.205 -1.209 -1.378 1.00 98.69 255 ASP A C 1
ATOM 2017 O O . ASP A 1 255 ? 5.939 -1.418 -2.346 1.00 98.69 255 ASP A O 1
ATOM 2021 N N . ILE A 1 256 ? 5.593 -1.395 -0.119 1.00 98.06 256 ILE A N 1
ATOM 2022 C CA . ILE A 1 256 ? 6.871 -1.974 0.302 1.00 98.06 256 ILE A CA 1
ATOM 2023 C C . ILE A 1 256 ? 6.659 -3.153 1.250 1.00 98.06 256 ILE A C 1
ATOM 2025 O O . ILE A 1 256 ? 7.500 -3.427 2.109 1.00 98.06 256 ILE A O 1
ATOM 2029 N N . LYS A 1 257 ? 5.537 -3.865 1.104 1.00 98.06 257 LYS A N 1
ATOM 2030 C CA . LYS A 1 257 ? 5.213 -5.020 1.937 1.00 98.06 257 LYS A CA 1
ATOM 2031 C C . LYS A 1 257 ? 6.370 -6.018 1.952 1.00 98.06 257 LYS A C 1
ATOM 2033 O O . LYS A 1 257 ? 6.850 -6.438 0.904 1.00 98.06 257 LYS A O 1
ATOM 2038 N N . GLY A 1 258 ? 6.821 -6.430 3.132 1.00 97.00 258 GLY A N 1
ATOM 2039 C CA . GLY A 1 258 ? 7.893 -7.416 3.293 1.00 97.00 258 GLY A CA 1
ATOM 2040 C C . GLY A 1 258 ? 9.311 -6.912 2.986 1.00 97.00 258 GLY A C 1
ATOM 2041 O O . GLY A 1 258 ? 10.238 -7.728 2.922 1.00 97.00 258 GLY A O 1
ATOM 2042 N N . CYS A 1 259 ? 9.521 -5.603 2.808 1.00 96.81 259 CYS A N 1
ATOM 2043 C CA . CYS A 1 259 ? 10.848 -4.994 2.671 1.00 96.81 259 CYS A CA 1
ATOM 2044 C C . CYS A 1 259 ? 11.531 -4.836 4.042 1.00 96.81 259 CYS A C 1
ATOM 2046 O O . CYS A 1 259 ? 11.627 -3.747 4.599 1.00 96.81 259 CYS A O 1
ATOM 2048 N N . LYS A 1 260 ? 12.055 -5.943 4.585 1.00 95.19 260 LYS A N 1
ATOM 2049 C CA . LYS A 1 260 ? 12.587 -6.045 5.964 1.00 95.19 260 LYS A CA 1
ATOM 2050 C C . LYS A 1 260 ? 13.799 -5.162 6.310 1.00 95.19 260 LYS A C 1
ATOM 2052 O O . LYS A 1 260 ? 14.231 -5.158 7.457 1.00 95.19 260 LYS A O 1
ATOM 2057 N N . ARG A 1 261 ? 14.403 -4.471 5.337 1.00 96.69 261 ARG A N 1
ATOM 2058 C CA . ARG A 1 261 ? 15.546 -3.560 5.556 1.00 96.69 261 ARG A CA 1
ATOM 2059 C C . ARG A 1 261 ? 15.125 -2.093 5.673 1.00 96.69 261 ARG A C 1
ATOM 2061 O O . ARG A 1 261 ? 15.986 -1.240 5.874 1.00 96.69 261 ARG A O 1
ATOM 2068 N N . VAL A 1 262 ? 13.833 -1.802 5.534 1.00 97.75 262 VAL A N 1
ATOM 2069 C CA . VAL A 1 262 ? 13.273 -0.460 5.704 1.00 97.75 262 VAL A CA 1
ATOM 2070 C C . VAL A 1 262 ? 12.997 -0.200 7.182 1.00 97.75 262 VAL A C 1
ATOM 2072 O O . VAL A 1 262 ? 12.303 -0.970 7.832 1.00 97.75 262 VAL A O 1
ATOM 2075 N N . SER A 1 263 ? 13.501 0.905 7.712 1.00 98.31 263 SER A N 1
ATOM 2076 C CA . SER A 1 263 ? 13.256 1.382 9.071 1.00 98.31 263 SER A CA 1
ATOM 2077 C C . SER A 1 263 ? 12.432 2.673 9.075 1.00 98.31 263 SER A C 1
ATOM 2079 O O . SER A 1 263 ? 12.115 3.249 8.028 1.00 98.31 263 SER A O 1
ATOM 2081 N N . ASP A 1 264 ? 12.130 3.180 10.273 1.00 98.50 264 ASP A N 1
ATOM 2082 C CA . ASP A 1 264 ? 11.449 4.467 10.453 1.00 98.50 264 ASP A CA 1
ATOM 2083 C C . ASP A 1 264 ? 12.158 5.619 9.718 1.00 98.50 264 ASP A C 1
ATOM 2085 O O . ASP A 1 264 ? 11.508 6.565 9.278 1.00 98.50 264 ASP A O 1
ATOM 2089 N N . ARG A 1 265 ? 13.486 5.537 9.527 1.00 98.31 265 ARG A N 1
ATOM 2090 C CA . ARG A 1 265 ? 14.269 6.561 8.816 1.00 98.31 265 ARG A CA 1
ATOM 2091 C C . ARG A 1 265 ? 13.909 6.639 7.335 1.00 98.31 265 ARG A C 1
ATOM 2093 O O . ARG A 1 265 ? 13.865 7.739 6.785 1.00 98.31 265 ARG A O 1
ATOM 2100 N N . GLY A 1 266 ? 13.676 5.497 6.691 1.00 98.19 266 GLY A N 1
ATOM 2101 C CA . GLY A 1 266 ? 13.270 5.435 5.291 1.00 98.19 266 GLY A CA 1
ATOM 2102 C C . GLY A 1 266 ? 11.870 6.002 5.092 1.00 98.19 266 GLY A C 1
ATOM 2103 O O . GLY A 1 266 ? 11.669 6.845 4.220 1.00 98.19 266 GLY A O 1
ATOM 2104 N N . VAL A 1 267 ? 10.921 5.598 5.945 1.00 98.38 267 VAL A N 1
ATOM 2105 C CA . VAL A 1 267 ? 9.542 6.114 5.906 1.00 98.38 267 VAL A CA 1
ATOM 2106 C C . VAL A 1 267 ? 9.506 7.610 6.217 1.00 98.38 267 VAL A C 1
ATOM 2108 O O . VAL A 1 267 ? 8.809 8.353 5.531 1.00 98.38 267 VAL A O 1
ATOM 2111 N N . GLN A 1 268 ? 10.308 8.079 7.178 1.00 98.12 268 GLN A N 1
ATOM 2112 C CA . GLN A 1 268 ? 10.460 9.506 7.453 1.00 98.12 268 GLN A CA 1
ATOM 2113 C C . GLN A 1 268 ? 10.917 10.266 6.201 1.00 98.12 268 GLN A C 1
ATOM 2115 O O . GLN A 1 268 ? 10.238 11.204 5.787 1.00 98.12 268 GLN A O 1
ATOM 2120 N N . ALA A 1 269 ? 12.026 9.845 5.584 1.00 97.62 269 ALA A N 1
ATOM 2121 C CA . ALA A 1 269 ? 12.576 10.510 4.403 1.00 97.62 269 ALA A CA 1
ATOM 2122 C C . ALA A 1 269 ? 11.589 10.529 3.224 1.00 97.62 269 ALA A C 1
ATOM 2124 O O . ALA A 1 269 ? 11.527 11.509 2.491 1.00 97.62 269 ALA A O 1
ATOM 2125 N N . LEU A 1 270 ? 10.804 9.462 3.056 1.00 97.88 270 LEU A N 1
ATOM 2126 C CA . LEU A 1 270 ? 9.725 9.415 2.073 1.00 97.88 270 LEU A CA 1
ATOM 2127 C C . LEU A 1 270 ? 8.617 10.429 2.406 1.00 97.88 270 LEU A C 1
ATOM 2129 O O . LEU A 1 270 ? 8.216 11.205 1.543 1.00 97.88 270 LEU A O 1
ATOM 2133 N N . SER A 1 271 ? 8.127 10.425 3.649 1.00 97.06 271 SER A N 1
ATOM 2134 C CA . SER A 1 271 ? 6.989 11.252 4.077 1.00 97.06 271 SER A CA 1
ATOM 2135 C C . SER A 1 271 ? 7.269 12.754 4.004 1.00 97.06 271 SER A C 1
ATOM 2137 O O . SER A 1 271 ? 6.378 13.514 3.644 1.00 97.06 271 SER A O 1
ATOM 2139 N N . GLU A 1 272 ? 8.507 13.181 4.274 1.00 96.69 272 GLU A N 1
ATOM 2140 C CA . GLU A 1 272 ? 8.927 14.590 4.199 1.00 96.69 272 GLU A CA 1
ATOM 2141 C C . GLU A 1 272 ? 8.840 15.160 2.771 1.00 96.69 272 GLU A C 1
ATOM 2143 O O . GLU A 1 272 ? 8.728 16.371 2.589 1.00 96.69 272 GLU A O 1
ATOM 2148 N N . ASP A 1 273 ? 8.883 14.287 1.764 1.00 96.38 273 ASP A N 1
ATOM 2149 C CA . ASP A 1 273 ? 8.986 14.653 0.358 1.00 96.38 273 ASP A CA 1
ATOM 2150 C C . ASP A 1 273 ? 7.731 14.315 -0.475 1.00 96.38 273 ASP A C 1
ATOM 2152 O O . ASP A 1 273 ? 7.459 14.990 -1.472 1.00 96.38 273 ASP A O 1
ATOM 2156 N N . CYS A 1 274 ? 6.974 13.280 -0.096 1.00 96.19 274 CYS A N 1
ATOM 2157 C CA . CYS A 1 274 ? 5.790 12.782 -0.807 1.00 96.19 274 CYS A CA 1
ATOM 2158 C C . CYS A 1 274 ? 4.485 13.155 -0.076 1.00 96.19 274 CYS A C 1
ATOM 2160 O O . CYS A 1 274 ? 3.788 12.298 0.468 1.00 96.19 274 CYS A O 1
ATOM 2162 N N . CYS A 1 275 ? 4.122 14.439 -0.079 1.00 95.69 275 CYS A N 1
ATOM 2163 C CA . CYS A 1 275 ? 2.937 14.940 0.638 1.00 95.69 275 CYS A CA 1
ATOM 2164 C C . CYS A 1 275 ? 1.587 14.565 -0.016 1.00 95.69 275 CYS A C 1
ATOM 2166 O O . CYS A 1 275 ? 0.544 14.651 0.632 1.00 95.69 275 CYS A O 1
ATOM 2168 N N . GLU A 1 276 ? 1.595 14.153 -1.291 1.00 97.06 276 GLU A N 1
ATOM 2169 C CA . GLU A 1 276 ? 0.403 13.709 -2.042 1.00 97.06 276 GLU A CA 1
ATOM 2170 C C . GLU A 1 276 ? 0.085 12.214 -1.838 1.00 97.06 276 GLU A C 1
ATOM 2172 O O . GLU A 1 276 ? -0.806 11.682 -2.495 1.00 97.06 276 GLU A O 1
ATOM 2177 N N . LEU A 1 277 ? 0.803 11.515 -0.951 1.00 98.38 277 LEU A N 1
ATOM 2178 C CA . LEU A 1 277 ? 0.637 10.076 -0.760 1.00 98.38 277 LEU A CA 1
ATOM 2179 C C . LEU A 1 277 ? -0.785 9.738 -0.278 1.00 98.38 277 LEU A C 1
ATOM 2181 O O . LEU A 1 277 ? -1.198 10.144 0.806 1.00 98.38 277 LEU A O 1
ATOM 2185 N N . GLU A 1 278 ? -1.513 8.960 -1.080 1.00 98.62 278 GLU A N 1
ATOM 2186 C CA . GLU A 1 278 ? -2.877 8.496 -0.802 1.00 98.62 278 GLU A CA 1
ATOM 2187 C C . GLU A 1 278 ? -2.911 7.044 -0.298 1.00 98.62 278 GLU A C 1
ATOM 2189 O O . GLU A 1 278 ? -3.837 6.664 0.417 1.00 98.62 278 GLU A O 1
ATOM 2194 N N . SER A 1 279 ? -1.925 6.220 -0.660 1.00 98.75 279 SER A N 1
ATOM 2195 C CA . SER A 1 279 ? -1.878 4.794 -0.320 1.00 98.75 279 SER A CA 1
ATOM 2196 C C . SER A 1 279 ? -0.480 4.360 0.106 1.00 98.75 279 SER A C 1
ATOM 2198 O O . SER A 1 279 ? 0.488 4.547 -0.634 1.00 98.75 279 SER A O 1
ATOM 2200 N N . LEU A 1 280 ? -0.380 3.726 1.271 1.00 98.75 280 LEU A N 1
ATOM 2201 C CA . LEU A 1 280 ? 0.873 3.204 1.808 1.00 98.75 280 LEU A CA 1
ATOM 2202 C C . LEU A 1 280 ? 0.680 1.773 2.321 1.00 98.75 280 LEU A C 1
ATOM 2204 O O . LEU A 1 280 ? -0.128 1.545 3.216 1.00 98.75 280 LEU A O 1
ATOM 2208 N N . SER A 1 281 ? 1.451 0.823 1.787 1.00 98.56 281 SER A N 1
ATOM 2209 C CA . SER A 1 281 ? 1.537 -0.540 2.326 1.00 98.56 281 SER A CA 1
ATOM 2210 C C . SER A 1 281 ? 2.918 -0.784 2.922 1.00 98.56 281 SER A C 1
ATOM 2212 O O . SER A 1 281 ? 3.934 -0.743 2.223 1.00 98.56 281 SER A O 1
ATOM 2214 N N . VAL A 1 282 ? 2.943 -1.021 4.232 1.00 98.25 282 VAL A N 1
ATOM 2215 C CA . VAL A 1 282 ? 4.132 -1.325 5.047 1.00 98.25 282 VAL A CA 1
ATOM 2216 C C . VAL A 1 282 ? 4.015 -2.674 5.757 1.00 98.25 282 VAL A C 1
ATOM 2218 O O . VAL A 1 282 ? 4.795 -2.985 6.653 1.00 98.25 282 VAL A O 1
ATOM 2221 N N . SER A 1 283 ? 3.044 -3.487 5.348 1.00 98.25 283 SER A N 1
ATOM 2222 C CA . SER A 1 283 ? 2.790 -4.814 5.901 1.00 98.25 283 SER A CA 1
ATOM 2223 C C . SER A 1 283 ? 4.061 -5.673 5.947 1.00 98.25 283 SER A C 1
ATOM 2225 O O . SER A 1 283 ? 4.857 -5.668 5.010 1.00 98.25 283 SER A O 1
ATOM 2227 N N . ASN A 1 284 ? 4.238 -6.493 6.983 1.00 97.19 284 ASN A N 1
ATOM 2228 C CA . ASN A 1 284 ? 5.408 -7.367 7.164 1.00 97.19 284 ASN A CA 1
ATOM 2229 C C . ASN A 1 284 ? 6.770 -6.626 7.183 1.00 97.19 284 ASN A C 1
ATOM 2231 O O . ASN A 1 284 ? 7.806 -7.211 6.841 1.00 97.19 284 ASN A O 1
ATOM 2235 N N . CYS A 1 285 ? 6.787 -5.339 7.543 1.00 96.38 285 CYS A N 1
ATOM 2236 C CA . CYS A 1 285 ? 8.010 -4.582 7.817 1.00 96.38 285 CYS A CA 1
ATOM 2237 C C . CYS A 1 285 ? 8.273 -4.544 9.328 1.00 96.38 285 CYS A C 1
ATOM 2239 O O . CYS A 1 285 ? 7.923 -3.589 10.018 1.00 96.38 285 CYS A O 1
ATOM 2241 N N . ASP A 1 286 ? 8.917 -5.602 9.824 1.00 92.12 286 ASP A N 1
ATOM 2242 C CA . ASP A 1 286 ? 9.127 -5.889 11.255 1.00 92.12 286 ASP A CA 1
ATOM 2243 C C . ASP A 1 286 ? 9.995 -4.852 12.001 1.00 92.12 286 ASP A C 1
ATOM 2245 O O . ASP A 1 286 ? 10.160 -4.930 13.209 1.00 92.12 286 ASP A O 1
ATOM 2249 N N . THR A 1 287 ? 10.605 -3.906 11.295 1.00 95.69 287 THR A N 1
ATOM 2250 C CA . THR A 1 287 ? 11.525 -2.885 11.824 1.00 95.69 287 THR A CA 1
ATOM 2251 C C . THR A 1 287 ? 10.868 -1.524 12.042 1.00 95.69 287 THR A C 1
ATOM 2253 O O . THR A 1 287 ? 11.519 -0.619 12.564 1.00 95.69 287 THR A O 1
ATOM 2256 N N . LEU A 1 288 ? 9.616 -1.352 11.613 1.00 98.00 288 LEU A N 1
ATOM 2257 C CA . LEU A 1 288 ? 8.886 -0.093 11.740 1.00 98.00 288 LEU A CA 1
ATOM 2258 C C . LEU A 1 288 ? 8.215 0.027 13.103 1.00 98.00 288 LEU A C 1
ATOM 2260 O O . LEU A 1 288 ? 7.677 -0.942 13.627 1.00 98.00 288 LEU A O 1
ATOM 2264 N N . THR A 1 289 ? 8.206 1.238 13.650 1.00 98.50 289 THR A N 1
ATOM 2265 C CA . THR A 1 289 ? 7.573 1.563 14.933 1.00 98.50 289 THR A CA 1
ATOM 2266 C C . THR A 1 289 ? 6.618 2.745 14.787 1.00 98.50 289 THR A C 1
ATOM 2268 O O . THR A 1 289 ? 6.520 3.359 13.722 1.00 98.50 289 THR A O 1
ATOM 2271 N N . ASP A 1 290 ? 5.956 3.140 15.876 1.00 98.56 290 ASP A N 1
ATOM 2272 C CA . ASP A 1 290 ? 5.106 4.339 15.924 1.00 98.56 290 ASP A CA 1
ATOM 2273 C C . ASP A 1 290 ? 5.794 5.618 15.409 1.00 98.56 290 ASP A C 1
ATOM 2275 O O . ASP A 1 290 ? 5.114 6.580 15.045 1.00 98.56 290 ASP A O 1
ATOM 2279 N N . ALA A 1 291 ? 7.132 5.668 15.383 1.00 98.50 291 ALA A N 1
ATOM 2280 C CA . ALA A 1 291 ? 7.868 6.790 14.809 1.00 98.50 291 ALA A CA 1
ATOM 2281 C C . ALA A 1 291 ? 7.564 6.981 13.313 1.00 98.50 291 ALA A C 1
ATOM 2283 O O . ALA A 1 291 ? 7.366 8.122 12.891 1.00 98.50 291 ALA A O 1
ATOM 2284 N N . SER A 1 292 ? 7.461 5.901 12.531 1.00 98.31 292 SER A N 1
ATOM 2285 C CA . SER A 1 292 ? 7.059 5.974 11.120 1.00 98.31 292 SER A CA 1
ATOM 2286 C C . SER A 1 292 ? 5.652 6.557 10.956 1.00 98.31 292 SER A C 1
ATOM 2288 O O . SER A 1 292 ? 5.481 7.532 10.225 1.00 98.31 292 SER A O 1
ATOM 2290 N N . LEU A 1 293 ? 4.665 6.043 11.699 1.00 98.44 293 LEU A N 1
ATOM 2291 C CA . LEU A 1 293 ? 3.277 6.515 11.643 1.00 98.44 293 LEU A CA 1
ATOM 2292 C C . LEU A 1 293 ? 3.152 7.990 12.040 1.00 98.44 293 LEU A C 1
ATOM 2294 O O . LEU A 1 293 ? 2.452 8.745 11.372 1.00 98.44 293 LEU A O 1
ATOM 2298 N N . LYS A 1 294 ? 3.891 8.440 13.061 1.00 98.56 294 LYS A N 1
ATOM 2299 C CA . LYS A 1 294 ? 3.939 9.860 13.455 1.00 98.56 294 LYS A CA 1
ATOM 2300 C C . LYS A 1 294 ? 4.479 10.762 12.348 1.00 98.56 294 LYS A C 1
ATOM 2302 O O . LYS A 1 294 ? 4.020 11.891 12.207 1.00 98.56 294 LYS A O 1
ATOM 2307 N N . LYS A 1 295 ? 5.466 10.293 11.581 1.00 98.25 295 LYS A N 1
ATOM 2308 C CA . LYS A 1 295 ? 6.039 11.056 10.463 1.00 98.25 295 LYS A CA 1
ATOM 2309 C C . LYS A 1 295 ? 5.100 11.104 9.266 1.00 98.25 295 LYS A C 1
ATOM 2311 O O . LYS A 1 295 ? 4.888 12.184 8.725 1.00 98.25 295 LYS A O 1
ATOM 2316 N N . VAL A 1 296 ? 4.464 9.982 8.936 1.00 98.38 296 VAL A N 1
ATOM 2317 C CA . VAL A 1 296 ? 3.399 9.939 7.924 1.00 98.38 296 VAL A CA 1
ATOM 2318 C C . VAL A 1 296 ? 2.263 10.890 8.309 1.00 98.38 296 VAL A C 1
ATOM 2320 O O . VAL A 1 296 ? 1.887 11.731 7.501 1.00 98.38 296 VAL A O 1
ATOM 2323 N N . ALA A 1 297 ? 1.802 10.851 9.561 1.00 98.06 297 ALA A N 1
ATOM 2324 C CA . ALA A 1 297 ? 0.756 11.737 10.071 1.00 98.06 297 ALA A CA 1
ATOM 2325 C C . ALA A 1 297 ? 1.109 13.232 9.985 1.00 98.06 297 ALA A C 1
ATOM 2327 O O . ALA A 1 297 ? 0.225 14.063 9.820 1.00 98.06 297 ALA A O 1
ATOM 2328 N N . ALA A 1 298 ? 2.392 13.583 10.111 1.00 98.06 298 ALA A N 1
ATOM 2329 C CA . ALA A 1 298 ? 2.847 14.971 10.096 1.00 98.06 298 ALA A CA 1
ATOM 2330 C C . ALA A 1 298 ? 2.948 15.581 8.686 1.00 98.06 298 ALA A C 1
ATOM 2332 O O . ALA A 1 298 ? 3.011 16.805 8.560 1.00 98.06 298 ALA A O 1
ATOM 2333 N N . HIS A 1 299 ? 3.012 14.758 7.634 1.00 97.69 299 HIS A N 1
ATOM 2334 C CA . HIS A 1 299 ? 3.307 15.227 6.274 1.00 97.69 299 HIS A CA 1
ATOM 2335 C C . HIS A 1 299 ? 2.302 14.737 5.218 1.00 97.69 299 HIS A C 1
ATOM 2337 O O . HIS A 1 299 ? 1.900 15.512 4.347 1.00 97.69 299 HIS A O 1
ATOM 2343 N N . CYS A 1 300 ? 1.836 13.491 5.309 1.00 97.56 300 CYS A N 1
ATOM 2344 C CA . CYS A 1 300 ? 0.975 12.833 4.323 1.00 97.56 300 CYS A CA 1
ATOM 2345 C C . CYS A 1 300 ? -0.516 12.940 4.702 1.00 97.56 300 CYS A C 1
ATOM 2347 O O . CYS A 1 300 ? -1.188 11.945 4.965 1.00 97.56 300 CYS A O 1
ATOM 2349 N N . HIS A 1 301 ? -1.054 14.158 4.716 1.00 97.56 301 HIS A N 1
ATOM 2350 C CA . HIS A 1 301 ? -2.442 14.431 5.125 1.00 97.56 301 HIS A CA 1
ATOM 2351 C C . HIS A 1 301 ? -3.499 13.867 4.155 1.00 97.56 301 HIS A C 1
ATOM 2353 O O . HIS A 1 301 ? -4.651 13.687 4.538 1.00 97.56 301 HIS A O 1
ATOM 2359 N N . SER A 1 302 ? -3.101 13.559 2.913 1.00 97.50 302 SER A N 1
ATOM 2360 C CA . SER A 1 302 ? -3.974 12.997 1.868 1.00 97.50 302 SER A CA 1
ATOM 2361 C C . SER A 1 302 ? -4.120 11.471 1.949 1.00 97.50 302 SER A C 1
ATOM 2363 O O . SER A 1 302 ? -4.702 10.866 1.046 1.00 97.50 302 SER A O 1
ATOM 2365 N N . LEU A 1 303 ? -3.569 10.829 2.987 1.00 98.56 303 LEU A N 1
ATOM 2366 C CA . LEU A 1 303 ? -3.557 9.375 3.105 1.00 98.56 303 LEU A CA 1
ATOM 2367 C C . LEU A 1 303 ? -4.979 8.822 3.283 1.00 98.56 303 LEU A C 1
ATOM 2369 O O . LEU A 1 303 ? -5.703 9.191 4.205 1.00 98.56 303 LEU A O 1
ATOM 2373 N N . ARG A 1 304 ? -5.350 7.890 2.403 1.00 98.62 304 ARG A N 1
ATOM 2374 C CA . ARG A 1 304 ? -6.662 7.227 2.350 1.00 98.62 304 ARG A CA 1
ATOM 2375 C C . ARG A 1 304 ? -6.579 5.743 2.666 1.00 98.62 304 ARG A C 1
ATOM 2377 O O . ARG A 1 304 ? -7.540 5.182 3.187 1.00 98.62 304 ARG A O 1
ATOM 2384 N N . ILE A 1 305 ? -5.471 5.101 2.308 1.00 98.81 305 ILE A N 1
ATOM 2385 C CA . ILE A 1 305 ? -5.279 3.658 2.444 1.00 98.81 305 ILE A CA 1
ATOM 2386 C C . ILE A 1 305 ? -3.981 3.406 3.206 1.00 98.81 305 ILE A C 1
ATOM 2388 O O . ILE A 1 305 ? -2.913 3.845 2.773 1.00 98.81 305 ILE A O 1
ATOM 2392 N N . LEU A 1 306 ? -4.080 2.681 4.317 1.00 98.69 306 LEU A N 1
ATOM 2393 C CA . LEU A 1 306 ? -2.931 2.151 5.044 1.00 98.69 306 LEU A CA 1
ATOM 2394 C C . LEU A 1 306 ? -3.071 0.637 5.197 1.00 98.69 306 LEU A C 1
ATOM 2396 O O . LEU A 1 306 ? -4.052 0.158 5.759 1.00 98.69 306 LEU A O 1
ATOM 2400 N N . GLU A 1 307 ? -2.059 -0.098 4.756 1.00 98.62 307 GLU A N 1
ATOM 2401 C CA . GLU A 1 307 ? -1.930 -1.532 5.011 1.00 98.62 307 GLU A CA 1
ATOM 2402 C C . GLU A 1 307 ? -0.697 -1.778 5.886 1.00 98.62 307 GLU A C 1
ATOM 2404 O O . GLU A 1 307 ? 0.436 -1.484 5.488 1.00 98.62 307 GLU A O 1
ATOM 2409 N N . ALA A 1 308 ? -0.918 -2.305 7.085 1.00 97.88 308 ALA A N 1
ATOM 2410 C CA . ALA A 1 308 ? 0.093 -2.517 8.114 1.00 97.88 308 ALA A CA 1
ATOM 2411 C C . ALA A 1 308 ? -0.011 -3.920 8.740 1.00 97.88 308 ALA A C 1
ATOM 2413 O O . ALA A 1 308 ? 0.275 -4.101 9.922 1.00 97.88 308 ALA A O 1
ATOM 2414 N N . THR A 1 309 ? -0.400 -4.923 7.948 1.00 97.75 309 THR A N 1
ATOM 2415 C CA . THR A 1 309 ? -0.545 -6.307 8.409 1.00 97.75 309 THR A CA 1
ATOM 2416 C C . THR A 1 309 ? 0.766 -6.843 8.991 1.00 97.75 309 THR A C 1
ATOM 2418 O O . THR A 1 309 ? 1.838 -6.662 8.400 1.00 97.75 309 THR A O 1
ATOM 2421 N N . SER A 1 310 ? 0.690 -7.541 10.123 1.00 96.12 310 SER A N 1
ATOM 2422 C CA . SER A 1 310 ? 1.825 -8.146 10.837 1.00 96.12 310 SER A CA 1
ATOM 2423 C C . SER A 1 310 ? 2.900 -7.140 11.298 1.00 96.12 310 SER A C 1
ATOM 2425 O O . SER A 1 310 ? 4.057 -7.509 11.506 1.00 96.12 310 SER A O 1
ATOM 2427 N N . CYS A 1 311 ? 2.557 -5.860 11.491 1.00 95.25 311 CYS A N 1
ATOM 2428 C CA . CYS A 1 311 ? 3.462 -4.851 12.055 1.00 95.25 311 CYS A CA 1
ATOM 2429 C C . CYS A 1 311 ? 3.420 -4.853 13.595 1.00 95.25 311 CYS A C 1
ATOM 2431 O O . CYS A 1 311 ? 2.795 -4.008 14.234 1.00 95.25 311 CYS A O 1
ATOM 2433 N N . SER A 1 312 ? 4.126 -5.805 14.210 1.00 92.75 312 SER A N 1
ATOM 2434 C CA . SER A 1 312 ? 4.051 -6.088 15.658 1.00 92.75 312 SER A CA 1
ATOM 2435 C C . SER A 1 312 ? 4.544 -4.980 16.607 1.00 92.75 312 SER A C 1
ATOM 2437 O O . SER A 1 312 ? 4.304 -5.063 17.811 1.00 92.75 312 SER A O 1
ATOM 2439 N N . HIS A 1 313 ? 5.208 -3.940 16.099 1.00 96.75 313 HIS A N 1
ATOM 2440 C CA . HIS A 1 313 ? 5.704 -2.807 16.892 1.00 96.75 313 HIS A CA 1
ATOM 2441 C C . HIS A 1 313 ? 4.853 -1.534 16.773 1.00 96.75 313 HIS A C 1
ATOM 2443 O O . HIS A 1 313 ? 5.200 -0.520 17.383 1.00 96.75 313 HIS A O 1
ATOM 2449 N N . PHE A 1 314 ? 3.752 -1.566 16.019 1.00 97.88 314 PHE A N 1
ATOM 2450 C CA . PHE A 1 314 ? 2.782 -0.473 16.000 1.00 97.88 314 PHE A CA 1
ATOM 2451 C C . PHE A 1 314 ? 1.808 -0.595 17.164 1.00 97.88 314 PHE A C 1
ATOM 2453 O O . PHE A 1 314 ? 1.221 -1.652 17.376 1.00 97.88 314 PHE A O 1
ATOM 2460 N N . SER A 1 315 ? 1.636 0.495 17.907 1.00 98.19 315 SER A N 1
ATOM 2461 C CA . SER A 1 315 ? 0.762 0.583 19.074 1.00 98.19 315 SER A CA 1
ATOM 2462 C C . SER A 1 315 ? -0.322 1.646 18.889 1.00 98.19 315 SER A C 1
ATOM 2464 O O . SER A 1 315 ? -0.338 2.391 17.904 1.00 98.19 315 SER A O 1
ATOM 2466 N N . ASP A 1 316 ? -1.200 1.773 19.887 1.00 98.44 316 ASP A N 1
ATOM 2467 C CA . ASP A 1 316 ? -2.226 2.819 19.923 1.00 98.44 316 ASP A CA 1
ATOM 2468 C C . ASP A 1 316 ? -1.653 4.230 19.719 1.00 98.44 316 ASP A C 1
ATOM 2470 O O . ASP A 1 316 ? -2.303 5.080 19.116 1.00 98.44 316 ASP A O 1
ATOM 2474 N N . VAL A 1 317 ? -0.419 4.488 20.168 1.00 98.38 317 VAL A N 1
ATOM 2475 C CA . VAL A 1 317 ? 0.219 5.809 20.055 1.00 98.38 317 VAL A CA 1
ATOM 2476 C C . VAL A 1 317 ? 0.485 6.183 18.594 1.00 98.38 317 VAL A C 1
ATOM 2478 O O . VAL A 1 317 ? 0.306 7.342 18.210 1.00 98.38 317 VAL A O 1
ATOM 2481 N N . GLY A 1 318 ? 0.930 5.227 17.776 1.00 98.38 318 GLY A N 1
ATOM 2482 C CA . GLY A 1 318 ? 1.179 5.446 16.354 1.00 98.38 318 GLY A CA 1
ATOM 2483 C C . GLY A 1 318 ? -0.115 5.701 15.588 1.00 98.38 318 GLY A C 1
ATOM 2484 O O . GLY A 1 318 ? -0.212 6.685 14.851 1.00 98.38 318 GLY A O 1
ATOM 2485 N N . PHE A 1 319 ? -1.137 4.873 15.817 1.00 98.38 319 PHE A N 1
ATOM 2486 C CA . PHE A 1 319 ? -2.432 5.022 15.150 1.00 98.38 319 PHE A CA 1
ATOM 2487 C C . PHE A 1 319 ? -3.229 6.230 15.634 1.00 98.38 319 PHE A C 1
ATOM 2489 O O . PHE A 1 319 ? -3.932 6.838 14.833 1.00 98.38 319 PHE A O 1
ATOM 2496 N N . GLN A 1 320 ? -3.084 6.645 16.893 1.00 98.38 320 GLN A N 1
ATOM 2497 C CA . GLN A 1 320 ? -3.656 7.902 17.369 1.00 98.38 320 GLN A CA 1
ATOM 2498 C C . GLN A 1 320 ? -3.057 9.095 16.616 1.00 98.38 320 GLN A C 1
ATOM 2500 O O . GLN A 1 320 ? -3.804 9.952 16.146 1.00 98.38 320 GLN A O 1
ATOM 2505 N N . ALA A 1 321 ? -1.729 9.138 16.454 1.00 98.38 321 ALA A N 1
ATOM 2506 C CA . ALA A 1 321 ? -1.079 10.189 15.673 1.00 98.38 321 ALA A CA 1
ATOM 2507 C C . ALA A 1 321 ? -1.581 10.185 14.221 1.00 98.38 321 ALA A C 1
ATOM 2509 O O . ALA A 1 321 ? -1.978 11.231 13.706 1.00 98.38 321 ALA A O 1
ATOM 2510 N N . LEU A 1 322 ? -1.645 9.004 13.599 1.00 98.12 322 LEU A N 1
ATOM 2511 C CA . LEU A 1 322 ? -2.166 8.838 12.245 1.00 98.12 322 LEU A CA 1
ATOM 2512 C C . LEU A 1 322 ? -3.613 9.326 12.113 1.00 98.12 322 LEU A C 1
ATOM 2514 O O . LEU A 1 322 ? -3.899 10.115 11.220 1.00 98.12 322 LEU A O 1
ATOM 2518 N N . ALA A 1 323 ? -4.502 8.929 13.025 1.00 97.56 323 ALA A N 1
ATOM 2519 C CA . ALA A 1 323 ? -5.901 9.344 13.018 1.00 97.56 323 ALA A CA 1
ATOM 2520 C C . ALA A 1 323 ? -6.040 10.871 13.100 1.00 97.56 323 ALA A C 1
ATOM 2522 O O . ALA A 1 323 ? -6.882 11.452 12.421 1.00 97.56 323 ALA A O 1
ATOM 2523 N N . THR A 1 324 ? -5.193 11.530 13.900 1.00 97.44 324 THR A N 1
ATOM 2524 C CA . THR A 1 324 ? -5.212 12.994 14.035 1.00 97.44 324 THR A CA 1
ATOM 2525 C C . THR A 1 324 ? -4.652 13.735 12.820 1.00 97.44 324 THR A C 1
ATOM 2527 O O . THR A 1 324 ? -5.139 14.820 12.520 1.00 97.44 324 THR A O 1
ATOM 2530 N N . GLY A 1 325 ? -3.656 13.176 12.123 1.00 97.06 325 GLY A N 1
ATOM 2531 C CA . GLY A 1 325 ? -3.006 13.823 10.974 1.00 97.06 325 GLY A CA 1
ATOM 2532 C C . GLY A 1 325 ? -3.626 13.487 9.612 1.00 97.06 325 GLY A C 1
ATOM 2533 O O . GLY A 1 325 ? -3.562 14.294 8.688 1.00 97.06 325 GLY A O 1
ATOM 2534 N N . CYS A 1 326 ? -4.254 12.318 9.479 1.00 97.50 326 CYS A N 1
ATOM 2535 C CA . CYS A 1 326 ? -4.796 11.795 8.225 1.00 97.50 326 CYS A CA 1
ATOM 2536 C C . CYS A 1 326 ? -6.319 11.602 8.341 1.00 97.50 326 CYS A C 1
ATOM 2538 O O . CYS A 1 326 ? -6.811 10.493 8.549 1.00 97.50 326 CYS A O 1
ATOM 2540 N N . ASN A 1 327 ? -7.096 12.680 8.213 1.00 96.19 327 ASN A N 1
ATOM 2541 C CA . ASN A 1 327 ? -8.557 12.612 8.400 1.00 96.19 327 ASN A CA 1
ATOM 2542 C C . ASN A 1 327 ? -9.316 12.065 7.171 1.00 96.19 327 ASN A C 1
ATOM 2544 O O . ASN A 1 327 ? -10.502 11.743 7.266 1.00 96.19 327 ASN A O 1
ATOM 2548 N N . ASP A 1 328 ? -8.629 11.906 6.036 1.00 96.50 328 ASP A N 1
ATOM 2549 C CA . ASP A 1 328 ? -9.167 11.332 4.795 1.00 96.50 328 ASP A CA 1
ATOM 2550 C C . ASP A 1 328 ? -9.043 9.801 4.717 1.00 96.50 328 ASP A C 1
ATOM 2552 O O . ASP A 1 328 ? -9.339 9.211 3.674 1.00 96.50 328 ASP A O 1
ATOM 2556 N N . LEU A 1 329 ? -8.647 9.139 5.810 1.00 98.12 329 LEU A N 1
ATOM 2557 C CA . LEU A 1 329 ? -8.537 7.683 5.877 1.00 98.12 329 LEU A CA 1
ATOM 2558 C C . LEU A 1 329 ? -9.868 6.997 5.535 1.00 98.12 329 LEU A C 1
ATOM 2560 O O . LEU A 1 329 ? -10.917 7.292 6.106 1.00 98.12 329 LEU A O 1
ATOM 2564 N N . GLN A 1 330 ? -9.794 6.046 4.604 1.00 98.25 330 GLN A N 1
ATOM 2565 C CA . GLN A 1 330 ? -10.919 5.271 4.078 1.00 98.25 330 GLN A CA 1
ATOM 2566 C C . GLN A 1 330 ? -10.739 3.772 4.296 1.00 98.25 330 GLN A C 1
ATOM 2568 O O . GLN A 1 330 ? -11.724 3.072 4.527 1.00 98.25 330 GLN A O 1
ATOM 2573 N N . ARG A 1 331 ? -9.511 3.254 4.192 1.00 98.62 331 ARG A N 1
ATOM 2574 C CA . ARG A 1 331 ? -9.224 1.829 4.377 1.00 98.62 331 ARG A CA 1
ATOM 2575 C C . ARG A 1 331 ? -8.005 1.638 5.258 1.00 98.62 331 ARG A C 1
ATOM 2577 O O . ARG A 1 331 ? -6.961 2.234 4.995 1.00 98.62 331 ARG A O 1
ATOM 2584 N N . MET A 1 332 ? -8.148 0.797 6.271 1.00 98.50 332 MET A N 1
ATOM 2585 C CA . MET A 1 332 ? -7.055 0.399 7.146 1.00 98.50 332 MET A CA 1
ATOM 2586 C C . MET A 1 332 ? -7.063 -1.113 7.322 1.00 98.50 332 MET A C 1
ATOM 2588 O O . MET A 1 332 ? -8.071 -1.681 7.738 1.00 98.50 332 MET A O 1
ATOM 2592 N N . ASP A 1 333 ? -5.936 -1.737 7.007 1.00 98.50 333 ASP A N 1
ATOM 2593 C CA . ASP A 1 333 ? -5.669 -3.141 7.302 1.00 98.50 333 ASP A CA 1
ATOM 2594 C C . ASP A 1 333 ? -4.612 -3.212 8.404 1.00 98.50 333 ASP A C 1
ATOM 2596 O O . ASP A 1 333 ? -3.452 -2.850 8.187 1.00 98.50 333 ASP A O 1
ATOM 2600 N N . LEU A 1 334 ? -5.054 -3.601 9.601 1.00 98.00 334 LEU A N 1
ATOM 2601 C CA . LEU A 1 334 ? -4.245 -3.704 10.812 1.00 98.00 334 LEU A CA 1
ATOM 2602 C C . LEU A 1 334 ? -4.157 -5.154 11.305 1.00 98.00 334 LEU A C 1
ATOM 2604 O O . LEU A 1 334 ? -3.907 -5.380 12.491 1.00 98.00 334 LEU A O 1
ATOM 2608 N N . GLU A 1 335 ? -4.381 -6.134 10.426 1.00 97.62 335 GLU A N 1
ATOM 2609 C CA . GLU A 1 335 ? -4.344 -7.547 10.797 1.00 97.62 335 GLU A CA 1
ATOM 2610 C C . GLU A 1 335 ? -3.013 -7.914 11.488 1.00 97.62 335 GLU A C 1
ATOM 2612 O O . GLU A 1 335 ? -1.942 -7.406 11.146 1.00 97.62 335 GLU A O 1
ATOM 2617 N N . GLU A 1 336 ? -3.073 -8.765 12.515 1.00 96.31 336 GLU A N 1
ATOM 2618 C CA . GLU A 1 336 ? -1.921 -9.196 13.327 1.00 96.31 336 GLU A CA 1
ATOM 2619 C C . GLU A 1 336 ? -1.138 -8.054 14.029 1.00 96.31 336 GLU A C 1
ATOM 2621 O O . GLU A 1 336 ? -0.020 -8.252 14.522 1.00 96.31 336 GLU A O 1
ATOM 2626 N N . CYS A 1 337 ? -1.711 -6.851 14.165 1.00 96.25 337 CYS A N 1
ATOM 2627 C CA . CYS A 1 337 ? -1.130 -5.779 14.982 1.00 96.25 337 CYS A CA 1
ATOM 2628 C C . CYS A 1 337 ? -1.407 -6.010 16.480 1.00 96.25 337 CYS A C 1
ATOM 2630 O O . CYS A 1 337 ? -2.267 -5.377 17.085 1.00 96.25 337 CYS A O 1
ATOM 2632 N N . SER A 1 338 ? -0.664 -6.924 17.108 1.00 94.06 338 SER A N 1
ATOM 2633 C CA . SER A 1 338 ? -0.926 -7.410 18.482 1.00 94.06 338 SER A CA 1
ATOM 2634 C C . SER A 1 338 ? -0.903 -6.362 19.614 1.00 94.06 338 SER A C 1
ATOM 2636 O O . SER A 1 338 ? -1.352 -6.651 20.728 1.00 94.06 338 SER A O 1
ATOM 2638 N N . LEU A 1 339 ? -0.364 -5.160 19.376 1.00 96.81 339 LEU A N 1
ATOM 2639 C CA . LEU A 1 339 ? -0.275 -4.107 20.391 1.00 96.81 339 LEU A CA 1
ATOM 2640 C C . LEU A 1 339 ? -1.453 -3.129 20.398 1.00 96.81 339 LEU A C 1
ATOM 2642 O O . LEU A 1 339 ? -1.547 -2.356 21.352 1.00 96.81 339 LEU A O 1
ATOM 2646 N N . ILE A 1 340 ? -2.337 -3.164 19.399 1.00 96.94 340 ILE A N 1
ATOM 2647 C CA . ILE A 1 340 ? -3.481 -2.248 19.349 1.00 96.94 340 ILE A CA 1
ATOM 2648 C C . ILE A 1 340 ? -4.569 -2.664 20.338 1.00 96.94 340 ILE A C 1
ATOM 2650 O O . ILE A 1 340 ? -4.780 -3.850 20.597 1.00 96.94 340 ILE A O 1
ATOM 2654 N N . THR A 1 341 ? -5.270 -1.678 20.885 1.00 98.38 341 THR A N 1
ATOM 2655 C CA . THR A 1 341 ? -6.391 -1.852 21.811 1.00 98.38 341 THR A CA 1
ATOM 2656 C C . THR A 1 341 ? -7.587 -1.004 21.375 1.00 98.38 341 THR A C 1
ATOM 2658 O O . THR A 1 341 ? -7.557 -0.309 20.354 1.00 98.38 341 THR A O 1
ATOM 2661 N N . ASP A 1 342 ? -8.653 -1.015 22.176 1.00 98.38 342 ASP A N 1
ATOM 2662 C CA . ASP A 1 342 ? -9.836 -0.173 21.974 1.00 98.38 342 ASP A CA 1
ATOM 2663 C C . ASP A 1 342 ? -9.499 1.331 21.858 1.00 98.38 342 ASP A C 1
ATOM 2665 O O . ASP A 1 342 ? -10.275 2.093 21.278 1.00 98.38 342 ASP A O 1
ATOM 2669 N N . GLN A 1 343 ? -8.332 1.771 22.352 1.00 98.25 343 GLN A N 1
ATOM 2670 C CA . GLN A 1 343 ? -7.866 3.154 22.228 1.00 98.25 343 GLN A CA 1
ATOM 2671 C C . GLN A 1 343 ? -7.564 3.555 20.774 1.00 98.25 343 GLN A C 1
ATOM 2673 O O . GLN A 1 343 ? -7.858 4.692 20.382 1.00 98.25 343 GLN A O 1
ATOM 2678 N N . THR A 1 344 ? -7.033 2.638 19.956 1.00 98.31 344 THR A N 1
ATOM 2679 C CA . THR A 1 344 ? -6.895 2.852 18.506 1.00 98.31 344 THR A CA 1
ATOM 2680 C C . THR A 1 344 ? -8.265 3.107 17.884 1.00 98.31 344 THR A C 1
ATOM 2682 O O . THR A 1 344 ? -8.456 4.113 17.200 1.00 98.31 344 THR A O 1
ATOM 2685 N N . LEU A 1 345 ? -9.251 2.259 18.192 1.00 98.25 345 LEU A N 1
ATOM 2686 C CA . LEU A 1 345 ? -10.604 2.375 17.640 1.00 98.25 345 LEU A CA 1
ATOM 2687 C C . LEU A 1 345 ? -11.310 3.655 18.089 1.00 98.25 345 LEU A C 1
ATOM 2689 O O . LEU A 1 345 ? -11.952 4.313 17.277 1.00 98.25 345 LEU A O 1
ATOM 2693 N N . SER A 1 346 ? -11.126 4.059 19.346 1.00 97.94 346 SER A N 1
ATOM 2694 C CA . SER A 1 346 ? -11.604 5.343 19.869 1.00 97.94 346 SER A CA 1
ATOM 2695 C C . SER A 1 346 ? -11.019 6.536 19.105 1.00 97.94 346 SER A C 1
ATOM 2697 O O . SER A 1 346 ? -11.739 7.463 18.729 1.00 97.94 346 SER A O 1
ATOM 2699 N N . SER A 1 347 ? -9.721 6.492 18.795 1.00 97.75 347 SER A N 1
ATOM 2700 C CA . SER A 1 347 ? -9.040 7.568 18.067 1.00 97.75 347 SER A CA 1
ATOM 2701 C C . SER A 1 347 ? -9.492 7.657 16.605 1.00 97.75 347 SER A C 1
ATOM 2703 O O . SER A 1 347 ? -9.718 8.762 16.106 1.00 97.75 347 SER A O 1
ATOM 2705 N N . LEU A 1 348 ? -9.668 6.511 15.937 1.00 97.56 348 LEU A N 1
ATOM 2706 C CA . LEU A 1 348 ? -10.203 6.435 14.573 1.00 97.56 348 LEU A CA 1
ATOM 2707 C C . LEU A 1 348 ? -11.655 6.916 14.514 1.00 97.56 348 LEU A C 1
ATOM 2709 O O . LEU A 1 348 ? -11.997 7.745 13.674 1.00 97.56 348 LEU A O 1
ATOM 2713 N N . ALA A 1 349 ? -12.486 6.463 15.454 1.00 96.38 349 ALA A N 1
ATOM 2714 C CA . ALA A 1 349 ? -13.879 6.871 15.575 1.00 96.38 349 ALA A CA 1
ATOM 2715 C C . ALA A 1 349 ? -14.039 8.392 15.707 1.00 96.38 349 ALA A C 1
ATOM 2717 O O . ALA A 1 349 ? -15.001 8.953 15.189 1.00 96.38 349 ALA A O 1
ATOM 2718 N N . LEU A 1 350 ? -13.109 9.063 16.390 1.00 96.44 350 LEU A N 1
ATOM 2719 C CA . LEU A 1 350 ? -13.164 10.508 16.600 1.00 96.44 350 LEU A CA 1
ATOM 2720 C C . LEU A 1 350 ? -12.688 11.315 15.382 1.00 96.44 350 LEU A C 1
ATOM 2722 O O . LEU A 1 350 ? -13.265 12.360 15.093 1.00 96.44 350 LEU A O 1
ATOM 2726 N N . ASN A 1 351 ? -11.636 10.861 14.692 1.00 96.94 351 ASN A N 1
ATOM 2727 C CA . ASN A 1 351 ? -10.896 11.700 13.738 1.00 96.94 351 ASN A CA 1
ATOM 2728 C C . ASN A 1 351 ? -10.984 11.250 12.269 1.00 96.94 351 ASN A C 1
ATOM 2730 O O . ASN A 1 351 ? -10.518 11.977 11.391 1.00 96.94 351 ASN A O 1
ATOM 2734 N N . CYS A 1 352 ? -11.565 10.083 11.976 1.00 96.94 352 CYS A N 1
ATOM 2735 C CA . CYS A 1 352 ? -11.604 9.510 10.625 1.00 96.94 352 CYS A CA 1
ATOM 2736 C C . CYS A 1 352 ? -13.054 9.331 10.131 1.00 96.94 352 CYS A C 1
ATOM 2738 O O . CYS A 1 352 ? -13.540 8.203 10.041 1.00 96.94 352 CYS A O 1
ATOM 2740 N N . PRO A 1 353 ? -13.773 10.416 9.782 1.00 96.25 353 PRO A N 1
ATOM 2741 C CA . PRO A 1 353 ? -15.183 10.348 9.377 1.00 96.25 353 PRO A CA 1
ATOM 2742 C C . PRO A 1 353 ? -15.416 9.560 8.080 1.00 96.25 353 PRO A C 1
ATOM 2744 O O . PRO A 1 353 ? -16.514 9.067 7.843 1.00 96.25 353 PRO A O 1
ATOM 2747 N N . ASN A 1 354 ? -14.390 9.422 7.236 1.00 96.69 354 ASN A N 1
ATOM 2748 C CA . ASN A 1 354 ? -14.484 8.790 5.920 1.00 96.69 354 ASN A CA 1
ATOM 2749 C C . ASN A 1 354 ? -14.129 7.292 5.918 1.00 96.69 354 ASN A C 1
ATOM 2751 O O . ASN A 1 354 ? -14.036 6.701 4.839 1.00 96.69 354 ASN A O 1
ATOM 2755 N N . LEU A 1 355 ? -13.925 6.675 7.089 1.00 97.81 355 LEU A N 1
ATOM 2756 C CA . LEU A 1 355 ? -13.466 5.291 7.199 1.00 97.81 355 LEU A CA 1
ATOM 2757 C C . LEU A 1 355 ? -14.533 4.298 6.707 1.00 97.81 355 LEU A C 1
ATOM 2759 O O . LEU A 1 355 ? -15.608 4.177 7.280 1.00 97.81 355 LEU A O 1
ATOM 2763 N N . GLN A 1 356 ? -14.212 3.548 5.653 1.00 97.69 356 GLN A N 1
ATOM 2764 C CA . GLN A 1 356 ? -15.115 2.608 4.979 1.00 97.69 356 GLN A CA 1
ATOM 2765 C C . GLN A 1 356 ? -14.764 1.142 5.235 1.00 97.69 356 GLN A C 1
ATOM 2767 O O . GLN A 1 356 ? -15.658 0.298 5.257 1.00 97.69 356 GLN A O 1
ATOM 2772 N N . SER A 1 357 ? -13.481 0.819 5.384 1.00 98.38 357 SER A N 1
ATOM 2773 C CA . SER A 1 357 ? -13.003 -0.555 5.552 1.00 98.38 357 SER A CA 1
ATOM 2774 C C . SER A 1 357 ? -11.986 -0.614 6.675 1.00 98.38 357 SER A C 1
ATOM 2776 O O . SER A 1 357 ? -10.989 0.107 6.628 1.00 98.38 357 SER A O 1
ATOM 2778 N N . LEU A 1 358 ? -12.222 -1.484 7.651 1.00 98.38 358 LEU A N 1
ATOM 2779 C CA . LEU A 1 358 ? -11.315 -1.694 8.769 1.00 98.38 358 LEU A CA 1
ATOM 2780 C C . LEU A 1 358 ? -11.130 -3.193 9.016 1.00 98.38 358 LEU A C 1
ATOM 2782 O O . LEU A 1 358 ? -12.095 -3.879 9.352 1.00 98.38 358 LEU A O 1
ATOM 2786 N N . ALA A 1 359 ? -9.901 -3.679 8.849 1.00 98.44 359 ALA A N 1
ATOM 2787 C CA . ALA A 1 359 ? -9.524 -5.045 9.190 1.00 98.44 359 ALA A CA 1
ATOM 2788 C C . ALA A 1 359 ? -8.685 -5.060 10.471 1.00 98.44 359 ALA A C 1
ATOM 2790 O O . ALA A 1 359 ? -7.696 -4.335 10.591 1.00 98.44 359 ALA A O 1
ATOM 2791 N N . LEU A 1 360 ? -9.126 -5.860 11.440 1.00 97.81 360 LEU A N 1
ATOM 2792 C CA . LEU A 1 360 ? -8.550 -6.017 12.779 1.00 97.81 360 LEU A CA 1
ATOM 2793 C C . LEU A 1 360 ? -8.380 -7.503 13.118 1.00 97.81 360 LEU A C 1
ATOM 2795 O O . LEU A 1 360 ? -8.373 -7.884 14.290 1.00 97.81 360 LEU A O 1
ATOM 2799 N N . SER A 1 361 ? -8.299 -8.354 12.096 1.00 97.19 361 SER A N 1
ATOM 2800 C CA . SER A 1 361 ? -8.141 -9.788 12.290 1.00 97.19 361 SER A CA 1
ATOM 2801 C C . SER A 1 361 ? -6.882 -10.074 13.114 1.00 97.19 361 SER A C 1
ATOM 2803 O O . SER A 1 361 ? -5.857 -9.407 12.968 1.00 97.19 361 SER A O 1
ATOM 2805 N N . HIS A 1 362 ? -6.955 -11.028 14.039 1.00 96.56 362 HIS A N 1
ATOM 2806 C CA . HIS A 1 362 ? -5.879 -11.353 14.983 1.00 96.56 362 HIS A CA 1
ATOM 2807 C C . HIS A 1 362 ? -5.458 -10.203 15.929 1.00 96.56 362 HIS A C 1
ATOM 2809 O O . HIS A 1 362 ? -4.408 -10.274 16.575 1.00 96.56 362 HIS A O 1
ATOM 2815 N N . CYS A 1 363 ? -6.271 -9.153 16.089 1.00 96.38 363 CYS A N 1
ATOM 2816 C CA . CYS A 1 363 ? -6.059 -8.130 17.117 1.00 96.38 363 CYS A CA 1
ATOM 2817 C C . CYS A 1 363 ? -6.695 -8.569 18.445 1.00 96.38 363 CYS A C 1
ATOM 2819 O O . CYS A 1 363 ? -7.803 -8.169 18.804 1.00 96.38 363 CYS A O 1
ATOM 2821 N N . GLU A 1 364 ? -5.974 -9.405 19.196 1.00 94.56 364 GLU A N 1
ATOM 2822 C CA . GLU A 1 364 ? -6.504 -10.132 20.363 1.00 94.56 364 GLU A CA 1
ATOM 2823 C C . GLU A 1 364 ? -6.993 -9.255 21.532 1.00 94.56 364 GLU A C 1
ATOM 2825 O O . GLU A 1 364 ? -7.724 -9.731 22.401 1.00 94.56 364 GLU A O 1
ATOM 2830 N N . ARG A 1 365 ? -6.586 -7.980 21.580 1.00 96.94 365 ARG A N 1
ATOM 2831 C CA . ARG A 1 365 ? -6.916 -7.035 22.664 1.00 96.94 365 ARG A CA 1
ATOM 2832 C C . ARG A 1 365 ? -8.110 -6.133 22.358 1.00 96.94 365 ARG A C 1
ATOM 2834 O O . ARG A 1 365 ? -8.467 -5.314 23.204 1.00 96.94 365 ARG A O 1
ATOM 2841 N N . ILE A 1 366 ? -8.706 -6.261 21.175 1.00 97.81 366 ILE A N 1
ATOM 2842 C CA . ILE A 1 366 ? -9.921 -5.531 20.812 1.00 97.81 366 ILE A CA 1
ATOM 2843 C C . ILE A 1 366 ? -11.123 -6.177 21.493 1.00 97.81 366 ILE A C 1
ATOM 2845 O O . ILE A 1 366 ? -11.301 -7.394 21.439 1.00 97.81 366 ILE A O 1
ATOM 2849 N N . THR A 1 367 ? -11.956 -5.352 22.123 1.00 98.19 367 THR A N 1
ATOM 2850 C CA . THR A 1 367 ? -13.168 -5.785 22.822 1.00 98.19 367 THR A CA 1
ATOM 2851 C C . THR A 1 367 ? -14.410 -5.118 22.243 1.00 98.19 367 THR A C 1
ATOM 2853 O O . THR A 1 367 ? -14.340 -4.198 21.423 1.00 98.19 367 THR A O 1
ATOM 2856 N N . ASP A 1 368 ? -15.582 -5.528 22.730 1.00 97.88 368 ASP A N 1
ATOM 2857 C CA . ASP A 1 368 ? -16.845 -4.873 22.393 1.00 97.88 368 ASP A CA 1
ATOM 2858 C C . ASP A 1 368 ? -16.819 -3.351 22.689 1.00 97.88 368 ASP A C 1
ATOM 2860 O O . ASP A 1 368 ? -17.489 -2.576 22.008 1.00 97.88 368 ASP A O 1
ATOM 2864 N N . ASN A 1 369 ? -16.029 -2.873 23.665 1.00 97.62 369 ASN A N 1
ATOM 2865 C CA . ASN A 1 369 ? -15.910 -1.432 23.933 1.00 97.62 369 ASN A CA 1
ATOM 2866 C C . ASN A 1 369 ? -15.292 -0.673 22.748 1.00 97.62 369 ASN A C 1
ATOM 2868 O O . ASN A 1 369 ? -15.764 0.412 22.410 1.00 97.62 369 ASN A O 1
ATOM 2872 N N . GLY A 1 370 ? -14.280 -1.245 22.095 1.00 97.06 370 GLY A N 1
ATOM 2873 C CA . GLY A 1 370 ? -13.668 -0.673 20.901 1.00 97.06 370 GLY A CA 1
ATOM 2874 C C . GLY A 1 370 ? -14.665 -0.545 19.751 1.00 97.06 370 GLY A C 1
ATOM 2875 O O . GLY A 1 370 ? -14.762 0.510 19.122 1.00 97.06 370 GLY A O 1
ATOM 2876 N N . ILE A 1 371 ? -15.495 -1.570 19.542 1.00 96.81 371 ILE A N 1
ATOM 2877 C CA . ILE A 1 371 ? -16.562 -1.527 18.532 1.00 96.81 371 ILE A CA 1
ATOM 2878 C C . ILE A 1 371 ? -17.633 -0.495 18.894 1.00 96.81 371 ILE A C 1
ATOM 2880 O O . ILE A 1 371 ? -18.119 0.224 18.019 1.00 96.81 371 ILE A O 1
ATOM 2884 N N . ARG A 1 372 ? -17.962 -0.344 20.183 1.00 96.06 372 ARG A N 1
ATOM 2885 C CA . ARG A 1 372 ? -18.876 0.707 20.650 1.00 96.06 372 ARG A CA 1
ATOM 2886 C C . ARG A 1 372 ? -18.392 2.101 20.259 1.00 96.06 372 ARG A C 1
ATOM 2888 O O . ARG A 1 372 ? -19.216 2.934 19.890 1.00 96.06 372 ARG A O 1
ATOM 2895 N N . HIS A 1 373 ? -17.083 2.355 20.316 1.00 96.31 373 HIS A N 1
ATOM 2896 C CA . HIS A 1 373 ? -16.522 3.630 19.872 1.00 96.31 373 HIS A CA 1
ATOM 2897 C C . HIS A 1 373 ? -16.737 3.863 18.377 1.00 96.31 373 HIS A C 1
ATOM 2899 O O . HIS A 1 373 ? -17.200 4.938 18.011 1.00 96.31 373 HIS A O 1
ATOM 2905 N N . LEU A 1 374 ? -16.481 2.862 17.529 1.00 94.81 374 LEU A N 1
ATOM 2906 C CA . LEU A 1 374 ? -16.723 2.969 16.084 1.00 94.81 374 LEU A CA 1
ATOM 2907 C C . LEU A 1 374 ? -18.201 3.239 15.771 1.00 94.81 374 LEU A C 1
ATOM 2909 O O . LEU A 1 374 ? -18.513 4.068 14.920 1.00 94.81 374 LEU A O 1
ATOM 2913 N N . VAL A 1 375 ? -19.109 2.572 16.490 1.00 91.88 375 VAL A N 1
ATOM 2914 C CA . VAL A 1 375 ? -20.561 2.733 16.320 1.00 91.88 375 VAL A CA 1
ATOM 2915 C C . VAL A 1 375 ? -21.061 4.097 16.810 1.00 91.88 375 VAL A C 1
ATOM 2917 O O . VAL A 1 375 ? -21.999 4.646 16.244 1.00 91.88 375 VAL A O 1
ATOM 2920 N N . GLY A 1 376 ? -20.451 4.660 17.853 1.00 90.06 376 GLY A N 1
ATOM 2921 C CA . GLY A 1 376 ? -20.790 5.989 18.377 1.00 90.06 376 GLY A CA 1
ATOM 2922 C C . GLY A 1 376 ? -20.002 7.147 17.754 1.00 90.06 376 GLY A C 1
ATOM 2923 O O . GLY A 1 376 ? -20.170 8.284 18.191 1.00 90.06 376 GLY A O 1
ATOM 2924 N N . GLY A 1 377 ? -19.107 6.863 16.807 1.00 91.38 377 GLY A N 1
ATOM 2925 C CA . GLY A 1 377 ? -18.139 7.812 16.264 1.00 91.38 377 GLY A CA 1
ATOM 2926 C C . GLY A 1 377 ? -18.540 8.456 14.941 1.00 91.38 377 GLY A C 1
ATOM 2927 O O . GLY A 1 377 ? -19.587 8.177 14.362 1.00 91.38 377 GLY A O 1
ATOM 2928 N N . ALA A 1 378 ? -17.643 9.293 14.422 1.00 88.06 378 ALA A N 1
ATOM 2929 C CA . ALA A 1 378 ? -17.797 9.997 13.154 1.00 88.06 378 ALA A CA 1
ATOM 2930 C C . ALA A 1 378 ? -17.804 9.058 11.933 1.00 88.06 378 ALA A C 1
ATOM 2932 O O . ALA A 1 378 ? -18.379 9.401 10.905 1.00 88.06 378 ALA A O 1
ATOM 2933 N N . CYS A 1 379 ? -17.192 7.873 12.035 1.00 88.69 379 CYS A N 1
ATOM 2934 C CA . CYS A 1 379 ? -17.145 6.878 10.956 1.00 88.69 379 CYS A CA 1
ATOM 2935 C C . CYS A 1 379 ? -18.397 5.989 10.851 1.00 88.69 379 CYS A C 1
ATOM 2937 O O . CYS A 1 379 ? -18.482 5.141 9.963 1.00 88.69 379 CYS A O 1
ATOM 2939 N N . PHE A 1 380 ? -19.368 6.129 11.758 1.00 88.88 380 PHE A N 1
ATOM 2940 C CA . PHE A 1 380 ? -20.524 5.231 11.828 1.00 88.88 380 PHE A CA 1
ATOM 2941 C C . PHE A 1 380 ? -21.375 5.207 10.547 1.00 88.88 380 PHE A C 1
ATOM 2943 O O . PHE A 1 380 ? -21.932 4.165 10.203 1.00 88.88 380 PHE A O 1
ATOM 2950 N N . GLU A 1 381 ? -21.464 6.334 9.835 1.00 88.62 381 GLU A N 1
ATOM 2951 C CA . GLU A 1 381 ? -22.244 6.467 8.595 1.00 88.62 381 GLU A CA 1
ATOM 2952 C C . GLU A 1 381 ? -21.465 6.074 7.331 1.00 88.62 381 GLU A C 1
ATOM 2954 O O . GLU A 1 381 ? -22.017 6.087 6.230 1.00 88.62 381 GLU A O 1
ATOM 2959 N N . THR A 1 382 ? -20.178 5.746 7.450 1.00 94.69 382 THR A N 1
ATOM 2960 C CA . THR A 1 382 ? -19.307 5.463 6.301 1.00 94.69 382 THR A CA 1
ATOM 2961 C C . THR A 1 382 ? -18.756 4.046 6.307 1.00 94.69 382 THR A C 1
ATOM 2963 O O . THR A 1 382 ? -18.478 3.518 5.227 1.00 94.69 382 THR A O 1
ATOM 2966 N N . LEU A 1 383 ? -18.679 3.397 7.474 1.00 96.12 383 LEU A N 1
ATOM 2967 C CA . LEU A 1 383 ? -18.145 2.046 7.615 1.00 96.12 383 LEU A CA 1
ATOM 2968 C C . LEU A 1 383 ? -19.000 1.021 6.849 1.00 96.12 383 LEU A C 1
ATOM 2970 O O . LEU A 1 383 ? -20.213 0.920 7.040 1.00 96.12 383 LEU A O 1
ATOM 2974 N N . GLN A 1 384 ? -18.353 0.260 5.966 1.00 96.94 384 GLN A N 1
ATOM 2975 C CA . GLN A 1 384 ? -18.965 -0.720 5.059 1.00 96.94 384 GLN A CA 1
ATOM 2976 C C . GLN A 1 384 ? -18.419 -2.133 5.254 1.00 96.94 384 GLN A C 1
ATOM 2978 O O . GLN A 1 384 ? -19.160 -3.099 5.053 1.00 96.94 384 GLN A O 1
ATOM 2983 N N . VAL A 1 385 ? -17.148 -2.256 5.634 1.00 98.00 385 VAL A N 1
ATOM 2984 C CA . VAL A 1 385 ? -16.466 -3.532 5.854 1.00 98.00 385 VAL A CA 1
ATOM 2985 C C . VAL A 1 385 ? -15.766 -3.494 7.206 1.00 98.00 385 VAL A C 1
ATOM 2987 O O . VAL A 1 385 ? -14.996 -2.572 7.476 1.00 98.00 385 VAL A O 1
ATOM 2990 N N . LEU A 1 386 ? -16.042 -4.497 8.035 1.00 97.75 386 LEU A N 1
ATOM 2991 C CA . LEU A 1 386 ? -15.391 -4.702 9.322 1.00 97.75 386 LEU A CA 1
ATOM 2992 C C . LEU A 1 386 ? -14.958 -6.167 9.431 1.00 97.75 386 LEU A C 1
ATOM 2994 O O . LEU A 1 386 ? -15.802 -7.060 9.362 1.00 97.75 386 LEU A O 1
ATOM 2998 N N . GLU A 1 387 ? -13.660 -6.405 9.581 1.00 98.19 387 GLU A N 1
ATOM 2999 C CA . GLU A 1 387 ? -13.082 -7.748 9.717 1.00 98.19 387 GLU A CA 1
ATOM 3000 C C . GLU A 1 387 ? -12.505 -7.886 11.135 1.00 98.19 387 GLU A C 1
ATOM 3002 O O . GLU A 1 387 ? -11.681 -7.074 11.558 1.00 98.19 387 GLU A O 1
ATOM 3007 N N . LEU A 1 388 ? -13.012 -8.858 11.896 1.00 97.12 388 LEU A N 1
ATOM 3008 C CA . LEU A 1 388 ? -12.717 -9.112 13.313 1.00 97.12 388 LEU A CA 1
ATOM 3009 C C . LEU A 1 388 ? -12.341 -10.582 13.536 1.00 97.12 388 LEU A C 1
ATOM 3011 O O . LEU A 1 388 ? -12.593 -11.133 14.608 1.00 97.12 388 LEU A O 1
ATOM 3015 N N . ASP A 1 389 ? -11.809 -11.250 12.515 1.00 96.25 389 ASP A N 1
ATOM 3016 C CA . ASP A 1 389 ? -11.494 -12.669 12.614 1.00 96.25 389 ASP A CA 1
ATOM 3017 C C . ASP A 1 389 ? -10.460 -12.903 13.714 1.00 96.25 389 ASP A C 1
ATOM 3019 O O . ASP A 1 389 ? -9.519 -12.132 13.880 1.00 96.25 389 ASP A O 1
ATOM 3023 N N . ASN A 1 390 ? -10.602 -13.982 14.478 1.00 94.94 390 ASN A N 1
ATOM 3024 C CA . ASN A 1 390 ? -9.696 -14.308 15.576 1.00 94.94 390 ASN A CA 1
ATOM 3025 C C . ASN A 1 390 ? -9.573 -13.184 16.633 1.00 94.94 390 ASN A C 1
ATOM 3027 O O . ASN A 1 390 ? -8.520 -13.024 17.250 1.00 94.94 390 ASN A O 1
ATOM 3031 N N . CYS A 1 391 ? -10.646 -12.426 16.888 1.00 95.88 391 CYS A N 1
ATOM 3032 C CA . CYS A 1 391 ? -10.753 -11.518 18.035 1.00 95.88 391 CYS A CA 1
ATOM 3033 C C . CYS A 1 391 ? -11.506 -12.211 19.196 1.00 95.88 391 CYS A C 1
ATOM 3035 O O . CYS A 1 391 ? -12.737 -12.155 19.263 1.00 95.88 391 CYS A O 1
ATOM 3037 N N . PRO A 1 392 ? -10.811 -12.865 20.151 1.00 94.75 392 PRO A N 1
ATOM 3038 C CA . PRO A 1 392 ? -11.438 -13.743 21.146 1.00 94.75 392 PRO A CA 1
ATOM 3039 C C . PRO A 1 392 ? -12.307 -13.011 22.179 1.00 94.75 392 PRO A C 1
ATOM 3041 O O . PRO A 1 392 ? -13.122 -13.646 22.848 1.00 94.75 392 PRO A O 1
ATOM 3044 N N . LEU A 1 393 ? -12.136 -11.694 22.330 1.00 96.50 393 LEU A N 1
ATOM 3045 C CA . LEU A 1 393 ? -12.865 -10.865 23.296 1.00 96.50 393 LEU A CA 1
ATOM 3046 C C . LEU A 1 393 ? -14.132 -10.217 22.711 1.00 96.50 393 LEU A C 1
ATOM 3048 O O . LEU A 1 393 ? -14.825 -9.491 23.425 1.00 96.50 393 LEU A O 1
ATOM 3052 N N . ILE A 1 394 ? -14.442 -10.472 21.436 1.00 97.25 394 ILE A N 1
ATOM 3053 C CA . ILE A 1 394 ? -15.676 -10.017 20.789 1.00 97.25 394 ILE A CA 1
ATOM 3054 C C . ILE A 1 394 ? -16.817 -10.979 21.110 1.00 97.25 394 ILE A C 1
ATOM 3056 O O . ILE A 1 394 ? -16.684 -12.193 20.953 1.00 97.25 394 ILE A O 1
ATOM 3060 N N . THR A 1 395 ? -17.954 -10.432 21.538 1.00 97.00 395 THR A N 1
ATOM 3061 C CA . THR A 1 395 ? -19.128 -11.210 21.956 1.00 97.00 395 THR A CA 1
ATOM 3062 C C . THR A 1 395 ? -20.377 -10.855 21.146 1.00 97.00 395 THR A C 1
ATOM 3064 O O . THR A 1 395 ? -20.370 -9.964 20.293 1.00 97.00 395 THR A O 1
ATOM 3067 N N . ASP A 1 396 ? -21.501 -11.514 21.445 1.00 96.50 396 ASP A N 1
ATOM 3068 C CA . ASP A 1 396 ? -22.816 -11.158 20.893 1.00 96.50 396 ASP A CA 1
ATOM 3069 C C . ASP A 1 396 ? -23.201 -9.683 21.133 1.00 96.50 396 ASP A C 1
ATOM 3071 O O . ASP A 1 396 ? -24.006 -9.137 20.377 1.00 96.50 396 ASP A O 1
ATOM 3075 N N . HIS A 1 397 ? -22.606 -9.002 22.122 1.00 96.00 397 HIS A N 1
ATOM 3076 C CA . HIS A 1 397 ? -22.845 -7.575 22.343 1.00 96.00 397 HIS A CA 1
ATOM 3077 C C . HIS A 1 397 ? -22.388 -6.720 21.151 1.00 96.00 397 HIS A C 1
ATOM 3079 O O . HIS A 1 397 ? -23.083 -5.776 20.769 1.00 96.00 397 HIS A O 1
ATOM 3085 N N . THR A 1 398 ? -21.276 -7.080 20.499 1.00 95.75 398 THR A N 1
ATOM 3086 C CA . THR A 1 398 ? -20.853 -6.447 19.240 1.00 95.75 398 THR A CA 1
ATOM 3087 C C . THR A 1 398 ? -21.926 -6.580 18.162 1.00 95.75 398 THR A C 1
ATOM 3089 O O . THR A 1 398 ? -22.267 -5.594 17.508 1.00 95.75 398 THR A O 1
ATOM 3092 N N . LEU A 1 399 ? -22.541 -7.756 18.023 1.00 95.38 399 LEU A N 1
ATOM 3093 C CA . LEU A 1 399 ? -23.613 -7.973 17.047 1.00 95.38 399 LEU A CA 1
ATOM 3094 C C . LEU A 1 399 ? -24.848 -7.108 17.337 1.00 95.38 399 LEU A C 1
ATOM 3096 O O . LEU A 1 399 ? -25.463 -6.571 16.414 1.00 95.38 399 LEU A O 1
ATOM 3100 N N . GLU A 1 400 ? -25.203 -6.939 18.613 1.00 93.75 400 GLU A N 1
ATOM 3101 C CA . GLU A 1 400 ? -26.304 -6.064 19.029 1.00 93.75 400 GLU A CA 1
ATOM 3102 C C . GLU A 1 400 ? -26.032 -4.592 18.689 1.00 93.75 400 GLU A C 1
ATOM 3104 O O . GLU A 1 400 ? -26.930 -3.909 18.190 1.00 93.75 400 GLU A O 1
ATOM 3109 N N . MET A 1 401 ? -24.800 -4.116 18.900 1.00 93.62 401 MET A N 1
ATOM 3110 C CA . MET A 1 401 ? -24.393 -2.743 18.575 1.00 93.62 401 MET A CA 1
ATOM 3111 C C . MET A 1 401 ? -24.376 -2.484 17.065 1.00 93.62 401 MET A C 1
ATOM 3113 O O . MET A 1 401 ? -24.885 -1.462 16.599 1.00 93.62 401 MET A O 1
ATOM 3117 N N . LEU A 1 402 ? -23.861 -3.432 16.277 1.00 92.56 402 LEU A N 1
ATOM 3118 C CA . LEU A 1 402 ? -23.759 -3.303 14.820 1.00 92.56 402 LEU A CA 1
ATOM 3119 C C . LEU A 1 402 ? -25.118 -3.303 14.107 1.00 92.56 402 LEU A C 1
ATOM 3121 O O . LEU A 1 402 ? -25.207 -2.864 12.959 1.00 92.56 402 LEU A O 1
ATOM 3125 N N . ARG A 1 403 ? -26.205 -3.700 14.786 1.00 88.75 403 ARG A N 1
ATOM 3126 C CA . ARG A 1 403 ? -27.575 -3.628 14.252 1.00 88.75 403 ARG A CA 1
ATOM 3127 C C . ARG A 1 403 ? -27.900 -2.249 13.672 1.00 88.75 403 ARG A C 1
ATOM 3129 O O . ARG A 1 403 ? -28.535 -2.178 12.619 1.00 88.75 403 ARG A O 1
ATOM 3136 N N . GLY A 1 404 ? -27.480 -1.181 14.356 1.00 84.62 404 GLY A N 1
ATOM 3137 C CA . GLY A 1 404 ? -27.754 0.202 13.961 1.00 84.62 404 GLY A CA 1
ATOM 3138 C C . GLY A 1 404 ? -26.928 0.698 12.772 1.00 84.62 404 GLY A C 1
ATOM 3139 O O . GLY A 1 404 ? -27.333 1.662 12.130 1.00 84.62 404 GLY A O 1
ATOM 3140 N N . CYS A 1 405 ? -25.806 0.048 12.446 1.00 88.25 405 CYS A N 1
ATOM 3141 C CA . CYS A 1 405 ? -24.876 0.506 11.413 1.00 88.25 405 CYS A CA 1
ATOM 3142 C C . CYS A 1 405 ? -25.390 0.148 10.011 1.00 88.25 405 CYS A C 1
ATOM 3144 O O . CYS A 1 405 ? -25.026 -0.881 9.438 1.00 88.25 405 CYS A O 1
ATOM 3146 N N . VAL A 1 406 ? -26.306 0.962 9.479 1.00 88.81 406 VAL A N 1
ATOM 3147 C CA . VAL A 1 406 ? -27.021 0.709 8.210 1.00 88.81 406 VAL A CA 1
ATOM 3148 C C . VAL A 1 406 ? -26.114 0.668 6.980 1.00 88.81 406 VAL A C 1
ATOM 3150 O O . VAL A 1 406 ? -26.496 0.117 5.951 1.00 88.81 406 VAL A O 1
ATOM 3153 N N . THR A 1 407 ? -24.915 1.236 7.068 1.00 93.88 407 THR A N 1
ATOM 3154 C CA . THR A 1 407 ? -23.943 1.247 5.971 1.00 93.88 407 THR A CA 1
ATOM 3155 C C . THR A 1 407 ? -23.072 0.003 5.931 1.00 93.88 407 THR A C 1
ATOM 3157 O O . THR A 1 407 ? -22.521 -0.293 4.870 1.00 93.88 407 THR A O 1
ATOM 3160 N N . LEU A 1 408 ? -22.977 -0.744 7.038 1.00 95.31 408 LEU A N 1
ATOM 3161 C CA . LEU A 1 408 ? -22.152 -1.942 7.127 1.00 95.31 408 LEU A CA 1
ATOM 3162 C C . LEU A 1 408 ? -22.734 -3.055 6.249 1.00 95.31 408 LEU A C 1
ATOM 3164 O O . LEU A 1 408 ? -23.872 -3.485 6.439 1.00 95.31 408 LEU A O 1
ATOM 3168 N N . ARG A 1 409 ? -21.942 -3.512 5.275 1.00 95.75 409 ARG A N 1
ATOM 3169 C CA . ARG A 1 409 ? -22.332 -4.512 4.267 1.00 95.75 409 ARG A CA 1
ATOM 3170 C C . ARG A 1 409 ? -21.636 -5.849 4.449 1.00 95.75 409 ARG A C 1
ATOM 3172 O O . ARG A 1 409 ? -22.180 -6.858 4.009 1.00 95.75 409 ARG A O 1
ATOM 3179 N N . ARG A 1 410 ? -20.438 -5.864 5.033 1.00 97.12 410 ARG A N 1
ATOM 3180 C CA . ARG A 1 410 ? -19.645 -7.075 5.271 1.00 97.12 410 ARG A CA 1
ATOM 3181 C C . ARG A 1 410 ? -19.083 -7.043 6.685 1.00 97.12 410 ARG A C 1
ATOM 3183 O O . ARG A 1 410 ? -18.431 -6.070 7.059 1.00 97.12 410 ARG A O 1
ATOM 3190 N N . LEU A 1 411 ? -19.345 -8.110 7.427 1.00 97.19 411 LEU A N 1
ATOM 3191 C CA . LEU A 1 411 ? -18.793 -8.370 8.749 1.00 97.19 411 LEU A CA 1
ATOM 3192 C C . LEU A 1 411 ? -18.121 -9.743 8.731 1.00 97.19 411 LEU A C 1
ATOM 3194 O O . LEU A 1 411 ? -18.792 -10.728 8.423 1.00 97.19 411 LEU A O 1
ATOM 3198 N N . GLU A 1 412 ? -16.837 -9.810 9.068 1.00 97.06 412 GLU A N 1
ATOM 3199 C CA . GLU A 1 412 ? -16.100 -11.074 9.225 1.00 97.06 412 GLU A CA 1
ATOM 3200 C C . GLU A 1 412 ? -15.763 -11.298 10.697 1.00 97.06 412 GLU A C 1
ATOM 3202 O O . GLU A 1 412 ? -15.306 -10.381 11.376 1.00 97.06 412 GLU A O 1
ATOM 3207 N N . ILE A 1 413 ? -16.116 -12.478 11.205 1.00 95.75 413 ILE A N 1
ATOM 3208 C CA . ILE A 1 413 ? -16.014 -12.877 12.618 1.00 95.75 413 ILE A CA 1
ATOM 3209 C C . ILE A 1 413 ? -15.655 -14.372 12.730 1.00 95.75 413 ILE A C 1
ATOM 3211 O O . ILE A 1 413 ? -16.174 -15.103 13.582 1.00 95.75 413 ILE A O 1
ATOM 3215 N N . PHE A 1 414 ? -14.821 -14.868 11.816 1.00 93.50 414 PHE A N 1
ATOM 3216 C CA . PHE A 1 414 ? -14.259 -16.213 11.875 1.00 93.50 414 PHE A CA 1
ATOM 3217 C C . PHE A 1 414 ? -13.492 -16.406 13.187 1.00 93.50 414 PHE A C 1
ATOM 3219 O O . PHE A 1 414 ? -12.764 -15.527 13.631 1.00 93.50 414 PHE A O 1
ATOM 3226 N N . ASP A 1 415 ? -13.683 -17.553 13.840 1.00 89.81 415 ASP A N 1
ATOM 3227 C CA . ASP A 1 415 ? -13.019 -17.905 15.103 1.00 89.81 415 ASP A CA 1
ATOM 3228 C C . ASP A 1 415 ? -13.200 -16.902 16.273 1.00 89.81 415 ASP A C 1
ATOM 3230 O O . ASP A 1 415 ? -12.464 -16.940 17.261 1.00 89.81 415 ASP A O 1
ATOM 3234 N N . CYS A 1 416 ? -14.258 -16.080 16.250 1.00 92.25 416 CYS A N 1
ATOM 3235 C CA . CYS A 1 416 ? -14.726 -15.321 17.417 1.00 92.25 416 CYS A CA 1
ATOM 3236 C C . CYS A 1 416 ? -15.493 -16.235 18.385 1.00 92.25 416 CYS A C 1
ATOM 3238 O O . CYS A 1 416 ? -16.720 -16.330 18.351 1.00 92.25 416 CYS A O 1
ATOM 3240 N N . GLN A 1 417 ? -14.765 -16.934 19.258 1.00 88.62 417 GLN A N 1
ATOM 3241 C CA . GLN A 1 417 ? -15.299 -18.026 20.091 1.00 88.62 417 GLN A CA 1
ATOM 3242 C C . GLN A 1 417 ? -16.441 -17.622 21.040 1.00 88.62 417 GLN A C 1
ATOM 3244 O O . GLN A 1 417 ? -17.244 -18.471 21.430 1.00 88.62 417 GLN A O 1
ATOM 3249 N N . MET A 1 418 ? -16.521 -16.343 21.413 1.00 93.06 418 MET A N 1
ATOM 3250 C CA . MET A 1 418 ? -17.551 -15.808 22.310 1.00 93.06 418 MET A CA 1
ATOM 3251 C C . MET A 1 418 ? -18.796 -15.293 21.566 1.00 93.06 418 MET A C 1
ATOM 3253 O O . MET A 1 418 ? -19.754 -14.850 22.205 1.00 93.06 418 MET A O 1
ATOM 3257 N N . VAL A 1 419 ? -18.815 -15.377 20.231 1.00 94.69 419 VAL A N 1
ATOM 3258 C CA . VAL A 1 419 ? -19.980 -15.064 19.398 1.00 94.69 419 VAL A CA 1
ATOM 3259 C C . VAL A 1 419 ? -20.808 -16.327 19.168 1.00 94.69 419 VAL A C 1
ATOM 3261 O O . VAL A 1 419 ? -20.320 -17.359 18.703 1.00 94.69 419 VAL A O 1
ATOM 3264 N N . SER A 1 420 ? -22.100 -16.259 19.474 1.00 93.88 420 SER A N 1
ATOM 3265 C CA . SER A 1 420 ? -23.007 -17.392 19.344 1.00 93.88 420 SER A CA 1
ATOM 3266 C C . SER A 1 420 ? -23.661 -17.454 17.958 1.00 93.88 420 SER A C 1
ATOM 3268 O O . SER A 1 420 ? -23.994 -16.438 17.343 1.00 93.88 420 SER A O 1
ATOM 3270 N N . ARG A 1 421 ? -23.972 -18.673 17.485 1.00 91.81 421 ARG A N 1
ATOM 3271 C CA . ARG A 1 421 ? -24.803 -18.863 16.273 1.00 91.81 421 ARG A CA 1
ATOM 3272 C C . ARG A 1 421 ? -26.148 -18.144 16.371 1.00 91.81 421 ARG A C 1
ATOM 3274 O O . ARG A 1 421 ? -26.663 -17.652 15.373 1.00 91.81 421 ARG A O 1
ATOM 3281 N N . ASN A 1 422 ? -26.729 -18.095 17.571 1.00 92.44 422 ASN A N 1
ATOM 3282 C CA . ASN A 1 422 ? -28.008 -17.427 17.797 1.00 92.44 422 ASN A CA 1
ATOM 3283 C C . ASN A 1 422 ? -27.884 -15.907 17.639 1.00 92.44 422 ASN A C 1
ATOM 3285 O O . ASN A 1 422 ? -28.796 -15.295 17.085 1.00 92.44 422 ASN A O 1
ATOM 3289 N N . GLY A 1 423 ? -26.782 -15.309 18.103 1.00 93.38 423 GLY A N 1
ATOM 3290 C CA . GLY A 1 423 ? -26.474 -13.894 17.907 1.00 93.38 423 GLY A CA 1
ATOM 3291 C C . GLY A 1 423 ? -26.390 -13.542 16.424 1.00 93.38 423 GLY A C 1
ATOM 3292 O O . GLY A 1 423 ? -27.078 -12.629 15.965 1.00 93.38 423 GLY A O 1
ATOM 3293 N N . ILE A 1 424 ? -25.653 -14.343 15.651 1.00 93.50 424 ILE A N 1
ATOM 3294 C CA . ILE A 1 424 ? -25.496 -14.151 14.201 1.00 93.50 424 ILE A CA 1
ATOM 3295 C C . ILE A 1 424 ? -26.835 -14.278 13.476 1.00 93.50 424 ILE A C 1
ATOM 3297 O O . ILE A 1 424 ? -27.234 -13.351 12.779 1.00 93.50 424 ILE A O 1
ATOM 3301 N N . HIS A 1 425 ? -27.593 -15.353 13.706 1.00 92.94 425 HIS A N 1
ATOM 3302 C CA . HIS A 1 425 ? -28.902 -15.524 13.065 1.00 92.94 425 HIS A CA 1
ATOM 3303 C C . HIS A 1 425 ? -29.898 -14.414 13.422 1.00 92.94 425 HIS A C 1
ATOM 3305 O O . HIS A 1 425 ? -30.731 -14.025 12.598 1.00 92.94 425 HIS A O 1
ATOM 3311 N N . ARG A 1 426 ? -29.841 -13.883 14.652 1.00 94.19 426 ARG A N 1
ATOM 3312 C CA . ARG A 1 426 ? -30.648 -12.716 15.037 1.00 94.19 426 ARG A CA 1
ATOM 3313 C C . ARG A 1 426 ? -30.249 -11.487 14.227 1.00 94.19 426 ARG A C 1
ATOM 3315 O O . ARG A 1 426 ? -31.148 -10.791 13.756 1.00 94.19 426 ARG A O 1
ATOM 3322 N N . LEU A 1 427 ? -28.952 -11.239 14.063 1.00 94.25 427 LEU A N 1
ATOM 3323 C CA . LEU A 1 427 ? -28.432 -10.121 13.283 1.00 94.25 427 LEU A CA 1
ATOM 3324 C C . LEU A 1 427 ? -28.798 -10.252 11.800 1.00 94.25 427 LEU A C 1
ATOM 3326 O O . LEU A 1 427 ? -29.394 -9.328 11.262 1.00 94.25 427 LEU A O 1
ATOM 3330 N N . GLU A 1 428 ? -28.565 -11.409 11.178 1.00 93.69 428 GLU A N 1
ATOM 3331 C CA . GLU A 1 428 ? -28.918 -11.691 9.775 1.00 93.69 428 GLU A CA 1
ATOM 3332 C C . GLU A 1 428 ? -30.414 -11.483 9.498 1.00 93.69 428 GLU A C 1
ATOM 3334 O O . GLU A 1 428 ? -30.800 -10.908 8.482 1.00 93.69 428 GLU A O 1
ATOM 3339 N N . ARG A 1 429 ? -31.285 -11.900 10.430 1.00 93.50 429 ARG A N 1
ATOM 3340 C CA . ARG A 1 429 ? -32.735 -11.688 10.308 1.00 93.50 429 ARG A CA 1
ATOM 3341 C C . ARG A 1 429 ? -33.119 -10.210 10.384 1.00 93.50 429 ARG A C 1
ATOM 3343 O O . ARG A 1 429 ? -34.095 -9.801 9.761 1.00 93.50 429 ARG A O 1
ATOM 3350 N N . LEU A 1 430 ? -32.411 -9.429 11.198 1.00 93.12 430 LEU A N 1
ATOM 3351 C CA . LEU A 1 430 ? -32.675 -8.001 11.393 1.00 93.12 430 LEU A CA 1
ATOM 3352 C C . LEU A 1 430 ? -32.015 -7.125 10.319 1.00 93.12 430 LEU A C 1
ATOM 3354 O O . LEU A 1 430 ? -32.498 -6.023 10.070 1.00 93.12 430 LEU A O 1
ATOM 3358 N N . ARG A 1 431 ? -30.927 -7.606 9.713 1.00 92.81 431 ARG A N 1
ATOM 3359 C CA . ARG A 1 431 ? -30.086 -6.916 8.728 1.00 92.81 431 ARG A CA 1
ATOM 3360 C C . ARG A 1 431 ? -29.747 -7.849 7.557 1.00 92.81 431 ARG A C 1
ATOM 3362 O O . ARG A 1 431 ? -28.596 -8.251 7.409 1.00 92.81 431 ARG A O 1
ATOM 3369 N N . PRO A 1 432 ? -30.731 -8.198 6.705 1.00 90.19 432 PRO A N 1
ATOM 3370 C CA . PRO A 1 432 ? -30.509 -9.074 5.549 1.00 90.19 432 PRO A CA 1
ATOM 3371 C C . PRO A 1 432 ? -29.641 -8.428 4.455 1.00 90.19 432 PRO A C 1
ATOM 3373 O O . PRO A 1 432 ? -29.174 -9.106 3.544 1.00 90.19 432 PRO A O 1
ATOM 3376 N N . ASP A 1 433 ? -29.451 -7.110 4.521 1.00 92.50 433 ASP A N 1
ATOM 3377 C CA . ASP A 1 433 ? -28.564 -6.327 3.665 1.00 92.50 433 ASP A CA 1
ATOM 3378 C C . ASP A 1 433 ? -27.074 -6.525 3.995 1.00 92.50 433 ASP A C 1
ATOM 3380 O O . ASP A 1 433 ? -26.222 -6.313 3.128 1.00 92.50 433 ASP A O 1
ATOM 3384 N N . MET A 1 434 ? -26.763 -6.957 5.221 1.00 94.06 434 MET A N 1
ATOM 3385 C CA . MET A 1 434 ? -25.403 -7.178 5.698 1.00 94.06 434 MET A CA 1
ATOM 3386 C C . MET A 1 434 ? -25.008 -8.651 5.571 1.00 94.06 434 MET A C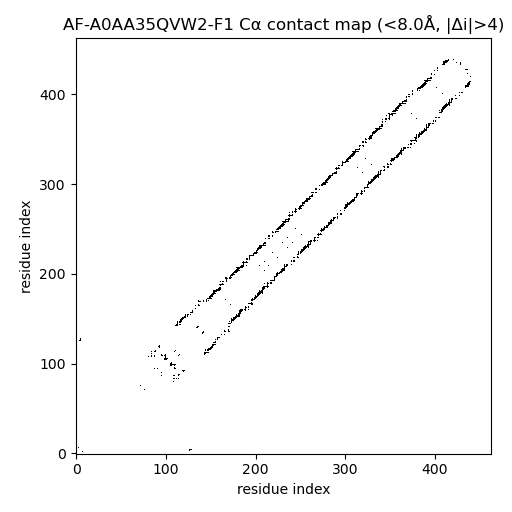 1
ATOM 3388 O O . MET A 1 434 ? -25.691 -9.547 6.063 1.00 94.06 434 MET A O 1
ATOM 3392 N N . LYS A 1 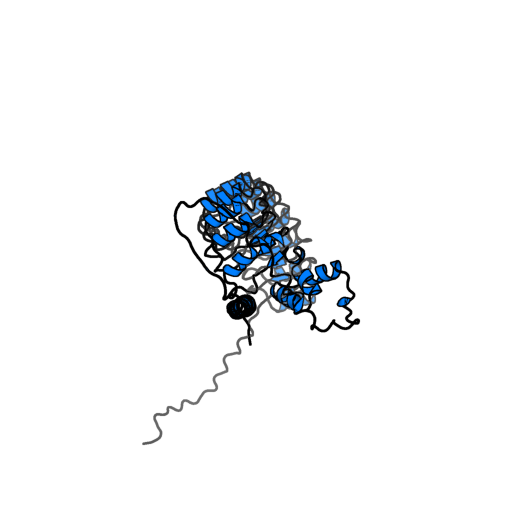435 ? -23.862 -8.906 4.938 1.00 94.56 435 LYS A N 1
ATOM 3393 C CA . LYS A 1 435 ? -23.260 -10.237 4.847 1.00 94.56 435 LYS A CA 1
ATOM 3394 C C . LYS A 1 435 ? -22.384 -10.485 6.066 1.00 94.56 435 LYS A C 1
ATOM 3396 O O . LYS A 1 435 ? -21.366 -9.816 6.231 1.00 94.56 435 LYS A O 1
ATOM 3401 N N . VAL A 1 436 ? -22.774 -11.453 6.887 1.00 94.44 436 VAL A N 1
ATOM 3402 C CA . VAL A 1 436 ? -21.970 -11.925 8.016 1.00 94.44 436 VAL A CA 1
ATOM 3403 C C . VAL A 1 436 ? -21.246 -13.197 7.591 1.00 94.44 436 VAL A C 1
ATOM 3405 O O . VAL A 1 436 ? -21.873 -14.172 7.183 1.00 94.44 436 VAL A O 1
ATOM 3408 N N . HIS A 1 437 ? -19.920 -13.181 7.649 1.00 92.75 437 HIS A N 1
ATOM 3409 C CA . HIS A 1 437 ? -19.080 -14.338 7.388 1.00 92.75 437 HIS A CA 1
ATOM 3410 C C . HIS A 1 437 ? -18.548 -14.869 8.719 1.00 92.75 437 HIS A C 1
ATOM 3412 O O . HIS A 1 437 ? -17.806 -14.197 9.429 1.00 92.75 437 HIS A O 1
ATOM 3418 N N . ALA A 1 438 ? -18.974 -16.081 9.062 1.00 88.69 438 ALA A N 1
ATOM 3419 C CA . ALA A 1 438 ? -18.560 -16.785 10.263 1.00 88.69 438 ALA A CA 1
ATOM 3420 C C . ALA A 1 438 ? -18.415 -18.272 9.941 1.00 88.69 438 ALA A C 1
ATOM 3422 O O . ALA A 1 438 ? -19.172 -18.820 9.133 1.00 88.69 438 ALA A O 1
ATOM 3423 N N . PHE A 1 439 ? -17.483 -18.948 10.606 1.00 81.94 439 PHE A N 1
ATOM 3424 C CA . PHE A 1 439 ? -17.366 -20.398 10.538 1.00 81.94 439 PHE A CA 1
ATOM 3425 C C . PHE A 1 439 ? -17.725 -20.988 11.891 1.00 81.94 439 PHE A C 1
ATOM 3427 O O . PHE A 1 439 ? -17.137 -20.644 12.911 1.00 81.94 439 PHE A O 1
ATOM 3434 N N . PHE A 1 440 ? -18.673 -21.920 11.887 1.00 67.94 440 PHE A N 1
ATOM 3435 C CA . PHE A 1 440 ? -18.861 -22.816 13.013 1.00 67.94 440 PHE A CA 1
ATOM 3436 C C . PHE A 1 440 ? -18.612 -24.231 12.524 1.00 67.94 440 PHE A C 1
ATOM 3438 O O . PHE A 1 440 ? -19.365 -24.692 11.657 1.00 67.94 440 PHE A O 1
ATOM 3445 N N . PRO A 1 441 ? -17.635 -24.953 13.091 1.00 60.97 441 PRO A N 1
ATOM 3446 C CA . PRO A 1 441 ? -17.482 -26.354 12.761 1.00 60.97 441 PRO A CA 1
ATOM 3447 C C . PRO A 1 441 ? -18.807 -27.089 13.040 1.00 60.97 441 PRO A C 1
ATOM 3449 O O . PRO A 1 441 ? -19.505 -26.780 14.022 1.00 60.97 441 PRO A O 1
ATOM 3452 N N . PRO A 1 442 ? -19.217 -28.030 12.169 1.00 59.06 442 PRO A N 1
ATOM 3453 C CA . PRO A 1 442 ? -20.344 -28.902 12.466 1.00 59.06 442 PRO A CA 1
ATOM 3454 C C . PRO A 1 442 ? -20.074 -29.610 13.797 1.00 59.06 442 PRO A C 1
ATOM 3456 O O . PRO A 1 442 ? -18.926 -29.925 14.106 1.00 59.06 442 PRO A O 1
ATOM 3459 N N . GLN A 1 443 ? -21.120 -29.824 14.604 1.00 54.66 443 GLN A N 1
ATOM 3460 C CA . GLN A 1 443 ? -20.957 -30.532 15.875 1.00 54.66 443 GLN A CA 1
ATOM 3461 C C . GLN A 1 443 ? -20.284 -31.874 15.593 1.00 54.66 443 GLN A C 1
ATOM 3463 O O . GLN A 1 443 ? -20.788 -32.658 14.784 1.00 54.66 443 GLN A O 1
ATOM 3468 N N . THR A 1 444 ? -19.144 -32.125 16.236 1.00 55.34 444 THR A N 1
ATOM 3469 C CA . THR A 1 444 ? -18.532 -33.449 16.238 1.00 55.34 444 THR A CA 1
ATOM 3470 C C . THR A 1 444 ? -19.598 -34.414 16.752 1.00 55.34 444 THR A C 1
ATOM 3472 O O . THR A 1 444 ? -20.141 -34.172 17.835 1.00 55.34 444 THR A O 1
ATOM 3475 N N . PRO A 1 445 ? -19.962 -35.464 15.990 1.00 56.78 445 PRO A N 1
ATOM 3476 C CA . PRO A 1 445 ? -20.913 -36.449 16.474 1.00 56.78 445 PRO A C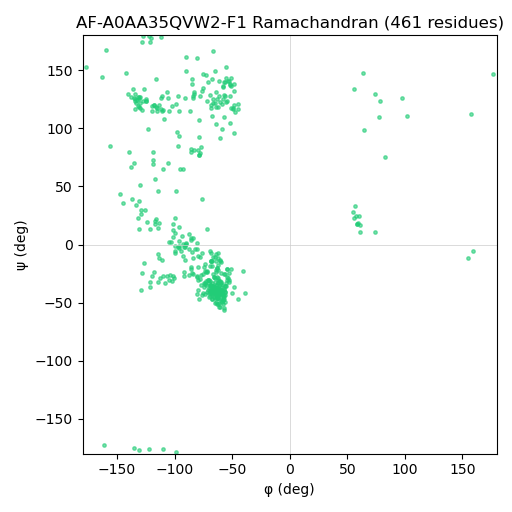A 1
ATOM 3477 C C . PRO A 1 445 ? -20.437 -36.941 17.844 1.00 56.78 445 PRO A C 1
ATOM 3479 O O . PRO A 1 445 ? -19.228 -37.158 18.002 1.00 56.78 445 PRO A O 1
ATOM 3482 N N . PRO A 1 446 ? -21.332 -37.097 18.838 1.00 59.94 446 PRO A N 1
ATOM 3483 C CA . PRO A 1 446 ? -20.934 -37.667 20.115 1.00 59.94 446 PRO A CA 1
ATOM 3484 C C . PRO A 1 446 ? -20.205 -38.987 19.838 1.00 59.94 446 PRO A C 1
ATOM 3486 O O . PRO A 1 446 ? -20.638 -39.721 18.940 1.00 59.94 446 PRO A O 1
ATOM 3489 N N . PRO A 1 447 ? -19.094 -39.282 20.544 1.00 56.44 447 PRO A N 1
ATOM 3490 C CA . PRO A 1 447 ? -18.400 -40.547 20.372 1.00 56.44 447 PRO A CA 1
ATOM 3491 C C . PRO A 1 447 ? -19.449 -41.642 20.495 1.00 56.44 447 PRO A C 1
ATOM 3493 O O . PRO A 1 447 ? -20.146 -41.711 21.510 1.00 56.44 447 PRO A O 1
ATOM 3496 N N . ALA A 1 448 ? -19.638 -42.407 19.413 1.00 57.34 448 ALA A N 1
ATOM 3497 C CA . ALA A 1 448 ? -20.628 -43.466 19.372 1.00 57.34 448 ALA A CA 1
ATOM 3498 C C . ALA A 1 448 ? -20.420 -44.295 20.634 1.00 57.34 448 ALA A C 1
ATOM 3500 O O . ALA A 1 448 ? -19.316 -44.806 20.840 1.00 57.34 448 ALA A O 1
ATOM 3501 N N . ALA A 1 449 ? -21.437 -44.334 21.504 1.00 46.22 449 ALA A N 1
ATOM 3502 C CA . ALA A 1 449 ? -21.404 -45.142 22.708 1.00 46.22 449 ALA A CA 1
ATOM 3503 C C . ALA A 1 449 ? -20.920 -46.517 22.267 1.00 46.22 449 ALA A C 1
ATOM 3505 O O . ALA A 1 449 ? -21.565 -47.158 21.432 1.00 46.22 449 ALA A O 1
ATOM 3506 N N . SER A 1 450 ? -19.730 -46.897 22.725 1.00 47.12 450 SER A N 1
ATOM 3507 C CA . SER A 1 450 ? -19.143 -48.179 22.409 1.00 47.12 450 SER A CA 1
ATOM 3508 C C . SER A 1 450 ? -20.129 -49.218 22.913 1.00 47.12 450 SER A C 1
ATOM 3510 O O . SER A 1 450 ? -20.207 -49.516 24.104 1.00 47.12 450 SER A O 1
ATOM 3512 N N . GLN A 1 451 ? -20.938 -49.752 21.995 1.00 48.81 451 GLN A N 1
ATOM 3513 C CA . GLN A 1 451 ? -21.557 -51.043 22.197 1.00 48.81 451 GLN A CA 1
ATOM 3514 C C . GLN A 1 451 ? -20.405 -51.936 22.618 1.00 48.81 451 GLN A C 1
ATOM 3516 O O . GLN A 1 451 ? -19.425 -52.057 21.882 1.00 48.81 451 GLN A O 1
ATOM 3521 N N . GLN A 1 452 ? -20.483 -52.437 23.849 1.00 45.66 452 GLN A N 1
ATOM 3522 C CA . GLN A 1 452 ? -19.528 -53.363 24.427 1.00 45.66 452 GLN A CA 1
ATOM 3523 C C . GLN A 1 452 ? -19.305 -54.486 23.417 1.00 45.66 452 GLN A C 1
ATOM 3525 O O . GLN A 1 452 ? -20.082 -55.439 23.333 1.00 45.66 452 GLN A O 1
ATOM 3530 N N . ALA A 1 453 ? -18.252 -54.354 22.615 1.00 45.69 453 ALA A N 1
ATOM 3531 C CA . ALA A 1 453 ? -17.742 -55.436 21.816 1.00 45.69 453 ALA A CA 1
ATOM 3532 C C . ALA A 1 453 ? -17.260 -56.451 22.842 1.00 45.69 453 ALA A C 1
ATOM 3534 O O . ALA A 1 453 ? -16.257 -56.236 23.524 1.00 45.69 453 ALA A O 1
ATOM 3535 N N . ARG A 1 454 ? -18.057 -57.509 23.020 1.00 41.81 454 ARG A N 1
ATOM 3536 C CA . ARG A 1 454 ? -17.692 -58.675 23.814 1.00 41.81 454 ARG A CA 1
ATOM 3537 C C . ARG A 1 454 ? -16.265 -59.050 23.436 1.00 41.81 454 ARG A C 1
ATOM 3539 O O . ARG A 1 454 ? -15.986 -59.385 22.287 1.00 41.81 454 ARG A O 1
ATOM 3546 N N . THR A 1 455 ? -15.376 -58.949 24.410 1.00 46.38 455 THR A N 1
ATOM 3547 C CA . THR A 1 455 ? -14.003 -59.422 24.348 1.00 46.38 455 THR A CA 1
ATOM 3548 C C . THR A 1 455 ? -14.022 -60.928 24.115 1.00 46.38 455 THR A C 1
ATOM 3550 O O . THR A 1 455 ? -14.077 -61.719 25.049 1.00 46.38 455 THR A O 1
ATOM 3553 N N . ILE A 1 456 ? -13.984 -61.344 22.851 1.00 47.06 456 ILE A N 1
ATOM 3554 C CA . ILE A 1 456 ? -13.590 -62.705 22.493 1.00 47.06 456 ILE A CA 1
ATOM 3555 C C . ILE A 1 456 ? -12.120 -62.632 22.097 1.00 47.06 456 ILE A C 1
ATOM 3557 O O . ILE A 1 456 ? -11.756 -62.259 20.983 1.00 47.06 456 ILE A O 1
ATOM 3561 N N . CYS A 1 457 ? -11.271 -62.951 23.070 1.00 38.91 457 CYS A N 1
ATOM 3562 C CA . CYS A 1 457 ? -9.868 -63.268 22.864 1.00 38.91 457 CYS A CA 1
ATOM 3563 C C . CYS A 1 457 ? -9.771 -64.474 21.912 1.00 38.91 457 CYS A C 1
ATOM 3565 O O . CYS A 1 457 ? -10.298 -65.544 22.211 1.00 38.91 457 CYS A O 1
ATOM 3567 N N . LYS A 1 458 ? -9.099 -64.315 20.766 1.00 45.06 458 LYS A N 1
ATOM 3568 C CA . LYS A 1 458 ? -8.908 -65.362 19.741 1.00 45.06 458 LYS A CA 1
ATOM 3569 C C . LYS A 1 458 ? -7.928 -66.481 20.148 1.00 45.06 458 LYS A C 1
ATOM 3571 O O . LYS A 1 458 ? -7.528 -67.262 19.295 1.00 45.06 458 LYS A O 1
ATOM 3576 N N . CYS A 1 459 ? -7.552 -66.591 21.423 1.00 42.31 459 CYS A N 1
ATOM 3577 C CA . CYS A 1 459 ? -6.537 -67.548 21.879 1.00 42.31 459 CYS A CA 1
ATOM 3578 C C . CYS A 1 459 ? -7.098 -68.837 22.507 1.00 42.31 459 CYS A C 1
ATOM 3580 O O . CYS A 1 459 ? -6.306 -69.689 22.885 1.00 42.31 459 CYS A O 1
ATOM 3582 N N . CYS A 1 460 ? -8.422 -69.014 22.633 1.00 44.84 460 CYS A N 1
ATOM 3583 C CA . CYS A 1 460 ? -8.986 -70.169 23.357 1.00 44.84 460 CYS A CA 1
ATOM 3584 C C . CYS A 1 460 ? -10.087 -70.940 22.612 1.00 44.84 460 CYS A C 1
ATOM 3586 O O . CYS A 1 460 ? -11.039 -71.402 23.242 1.00 44.84 460 CYS A O 1
ATOM 3588 N N . THR A 1 461 ? -9.997 -71.122 21.289 1.00 39.44 461 THR A N 1
ATOM 3589 C CA . THR A 1 461 ? -10.772 -72.191 20.623 1.00 39.44 461 THR A CA 1
ATOM 3590 C C . THR A 1 461 ? -10.144 -72.620 19.296 1.00 39.44 461 THR A C 1
ATOM 3592 O O . THR A 1 461 ? -10.510 -72.112 18.240 1.00 39.44 461 THR A O 1
ATOM 3595 N N . LEU A 1 462 ? -9.180 -73.543 19.367 1.00 35.19 462 LEU A N 1
ATOM 3596 C CA . LEU A 1 462 ? -9.146 -74.840 18.664 1.00 35.19 462 LEU A CA 1
ATOM 3597 C C . LEU A 1 462 ? -7.694 -75.340 18.550 1.00 35.19 462 LEU A C 1
ATOM 3599 O O . LEU A 1 462 ? -6.923 -74.792 17.768 1.00 35.19 462 LEU A O 1
ATOM 3603 N N . LEU A 1 463 ? -7.446 -76.437 19.283 1.00 35.50 463 LEU A N 1
ATOM 3604 C CA . LEU A 1 463 ? -6.310 -77.375 19.257 1.00 35.50 463 LEU A CA 1
ATOM 3605 C C . LEU A 1 463 ? -5.003 -76.933 19.926 1.00 35.50 463 LEU A C 1
ATOM 3607 O O . LEU A 1 463 ? -4.265 -76.102 19.359 1.00 35.50 463 LEU A O 1
#

pLDDT: mean 78.06, std 24.57, range [23.42, 98.81]